Protein AF-A0A1F7BKD3-F1 (afdb_monomer_lite)

pLDDT: mean 74.99, std 22.17, range [28.12, 97.94]

Secondary structure (DSSP, 8-state):
-------SSSHHHHHHHHHHHHHHHHHHHHHHHHHTS-S-------------SS-------------------------------------PPP-------------------S--SSTTHHHHHHHHHHHHHHHHHHHHHHHHHHHHHHHHHHHHHHHHHHHHHHHHHHHHHHHHHHHHHHHHHHTSPPS--------EEBTTS-EE--TTTBPP--S---------HHHHHHHHHHHHHHHHHHHHHHS--HHHHHHHHHHHHHHHHHHHHHHHHHHTT----HHHHHHHHHHHHHHHHHHHHTTS---HHHHHHHHHHHHHHHHHHHHHHHHHHHHT-------HHHHHHHHHHHHTTHHHHHHHHHHTT----HHHHHHHHHHHHHHHHHHHHHHH-GGGGGGHHHHHHHHHHHHHHHHHHHHHHT-HHHHHHHHHHHHHHH-

Radius of gyration: 39.15 Å; chains: 1; bounding box: 87×63×140 Å

Structure (mmCIF, N/CA/C/O backbone):
data_AF-A0A1F7BKD3-F1
#
_entry.id   AF-A0A1F7BKD3-F1
#
loop_
_atom_site.group_PDB
_atom_site.id
_atom_site.type_symbol
_atom_site.label_atom_id
_atom_site.label_alt_id
_atom_site.label_comp_id
_atom_site.label_asym_id
_atom_site.label_entity_id
_atom_site.label_seq_id
_atom_site.pdbx_PDB_ins_code
_atom_site.Cartn_x
_atom_site.Cartn_y
_atom_site.Cartn_z
_atom_site.occupancy
_atom_site.B_iso_or_equiv
_atom_site.auth_seq_id
_atom_site.auth_comp_id
_atom_site.auth_asym_id
_atom_site.auth_atom_id
_atom_site.pdbx_PDB_model_num
ATOM 1 N N . MET A 1 1 ? -25.608 -14.746 25.306 1.00 37.12 1 MET A N 1
ATOM 2 C CA . MET A 1 1 ? -25.493 -14.508 23.848 1.00 37.12 1 MET A CA 1
ATOM 3 C C . MET A 1 1 ? -24.335 -13.549 23.602 1.00 37.12 1 MET A C 1
ATOM 5 O O . MET A 1 1 ? -24.501 -12.350 23.768 1.00 37.12 1 MET A O 1
ATOM 9 N N . ALA A 1 2 ? -23.147 -14.071 23.295 1.00 34.66 2 ALA A N 1
ATOM 10 C CA . ALA A 1 2 ? -21.938 -13.269 23.103 1.00 34.66 2 ALA A CA 1
ATOM 11 C C . ALA A 1 2 ? -21.695 -13.036 21.603 1.00 34.66 2 ALA A C 1
ATOM 13 O O . ALA A 1 2 ? -21.374 -13.971 20.869 1.00 34.66 2 ALA A O 1
ATOM 14 N N . ARG A 1 3 ? -21.854 -11.790 21.141 1.00 42.81 3 ARG A N 1
ATOM 15 C CA . ARG A 1 3 ? -21.409 -11.359 19.809 1.00 42.81 3 ARG A CA 1
ATOM 16 C C . ARG A 1 3 ? -19.891 -11.162 19.861 1.00 42.81 3 ARG A C 1
ATOM 18 O O . ARG A 1 3 ? -19.422 -10.103 20.259 1.00 42.81 3 ARG A O 1
ATOM 25 N N . ARG A 1 4 ? -19.121 -12.194 19.500 1.00 37.44 4 ARG A N 1
ATOM 26 C CA . ARG A 1 4 ? -17.674 -12.062 19.260 1.00 37.44 4 ARG A CA 1
ATOM 27 C C . ARG A 1 4 ? -17.450 -11.313 17.945 1.00 37.44 4 ARG A C 1
ATOM 29 O O . ARG A 1 4 ? -17.910 -11.748 16.889 1.00 37.44 4 ARG A O 1
ATOM 36 N N . THR A 1 5 ? -16.765 -10.183 18.040 1.00 38.97 5 THR A N 1
ATOM 37 C CA . THR A 1 5 ? -16.352 -9.294 16.952 1.00 38.97 5 THR A CA 1
ATOM 38 C C . THR A 1 5 ? -15.349 -9.997 16.026 1.00 38.97 5 THR A C 1
ATOM 40 O O . THR A 1 5 ? -14.324 -10.511 16.465 1.00 38.97 5 THR A O 1
ATOM 43 N N . ARG A 1 6 ? -15.665 -10.060 14.724 1.00 46.22 6 ARG A N 1
ATOM 44 C CA . ARG A 1 6 ? -14.899 -10.762 13.671 1.00 46.22 6 ARG A CA 1
ATOM 45 C C . ARG A 1 6 ? -14.010 -9.811 12.846 1.00 46.22 6 ARG A C 1
ATOM 47 O O . ARG A 1 6 ? -13.997 -9.910 11.627 1.00 46.22 6 ARG A O 1
ATOM 54 N N . TYR A 1 7 ? -13.276 -8.895 13.475 1.00 46.06 7 TYR A N 1
ATOM 55 C CA . TYR A 1 7 ? -12.464 -7.907 12.734 1.00 46.06 7 TYR A CA 1
ATOM 56 C C . TYR A 1 7 ? -10.984 -8.294 12.534 1.00 46.06 7 TYR A C 1
ATOM 58 O O . TYR A 1 7 ? -10.284 -7.643 11.774 1.00 46.06 7 TYR A O 1
ATOM 66 N N . GLY A 1 8 ? -10.498 -9.391 13.126 1.00 43.41 8 GLY A N 1
ATOM 67 C CA . GLY A 1 8 ? -9.067 -9.744 13.087 1.00 43.41 8 GLY A CA 1
ATOM 68 C C . GLY A 1 8 ? -8.563 -10.541 11.871 1.00 43.41 8 GLY A C 1
ATOM 69 O O . GLY A 1 8 ? -7.391 -10.894 11.843 1.00 43.41 8 GLY A O 1
ATOM 70 N N . ARG A 1 9 ? -9.406 -10.898 10.888 1.00 50.03 9 ARG A N 1
ATOM 71 C CA . ARG A 1 9 ? -9.035 -11.889 9.845 1.00 50.03 9 ARG A CA 1
ATOM 72 C C . ARG A 1 9 ? -8.695 -11.321 8.462 1.00 50.03 9 ARG A C 1
ATOM 74 O O . ARG A 1 9 ? -8.118 -12.046 7.664 1.00 50.03 9 ARG A O 1
ATOM 81 N N . SER A 1 10 ? -8.952 -10.036 8.210 1.00 48.62 10 SER A N 1
ATOM 82 C CA . SER A 1 10 ? -8.697 -9.406 6.901 1.00 48.62 10 SER A CA 1
ATOM 83 C C . SER A 1 10 ? -7.217 -9.065 6.634 1.00 48.62 10 SER A C 1
ATOM 85 O O . SER A 1 10 ? -6.852 -8.810 5.492 1.00 48.62 10 SER A O 1
ATOM 87 N N . LEU A 1 11 ? -6.351 -9.045 7.655 1.00 48.00 11 LEU A N 1
ATOM 88 C CA . LEU A 1 11 ? -4.990 -8.483 7.554 1.00 48.00 11 LEU A CA 1
ATOM 89 C C . LEU A 1 11 ? -3.940 -9.441 6.964 1.00 48.00 11 LEU A C 1
ATOM 91 O O . LEU A 1 11 ? -2.998 -9.001 6.309 1.00 48.00 11 LEU A O 1
ATOM 95 N N . LEU A 1 12 ? -4.124 -10.755 7.115 1.00 44.16 12 LEU A N 1
ATOM 96 C CA . LEU A 1 12 ? -3.212 -11.772 6.561 1.00 44.16 12 LEU A CA 1
ATOM 97 C C . LEU A 1 12 ? -3.243 -11.851 5.026 1.00 44.16 12 LEU A C 1
ATOM 99 O O . LEU A 1 12 ? -2.444 -12.555 4.415 1.00 44.16 12 LEU A O 1
ATOM 103 N N . VAL A 1 13 ? -4.202 -11.182 4.395 1.00 41.97 13 VAL A N 1
ATOM 104 C CA . VAL A 1 13 ? -4.460 -11.256 2.951 1.00 41.97 13 VAL A CA 1
ATOM 105 C C . VAL A 1 13 ? -3.805 -10.077 2.261 1.00 41.97 13 VAL A C 1
ATOM 107 O O . VAL A 1 13 ? -3.114 -10.254 1.262 1.00 41.97 13 VAL A O 1
ATOM 110 N N . THR A 1 14 ? -3.878 -8.904 2.891 1.00 47.97 14 THR A N 1
ATOM 111 C CA . THR A 1 14 ? -3.096 -7.725 2.523 1.00 47.97 14 THR A CA 1
ATOM 112 C C . THR A 1 14 ? -1.593 -8.016 2.532 1.00 47.97 14 THR A C 1
ATOM 114 O O . THR A 1 14 ? -0.891 -7.547 1.645 1.00 47.97 14 THR A O 1
ATOM 117 N N . ALA A 1 15 ? -1.100 -8.838 3.469 1.00 43.50 15 ALA A N 1
ATOM 118 C CA . ALA A 1 15 ? 0.320 -9.198 3.557 1.00 43.50 15 ALA A CA 1
ATOM 119 C C . ALA A 1 15 ? 0.801 -10.098 2.398 1.00 43.50 15 ALA A C 1
ATOM 121 O O . ALA A 1 15 ? 1.827 -9.818 1.790 1.00 43.50 15 ALA A O 1
ATOM 122 N N . LEU A 1 16 ? 0.050 -11.142 2.030 1.00 42.31 16 LEU A N 1
ATOM 123 C CA . LEU A 1 16 ? 0.457 -12.081 0.970 1.00 42.31 16 LEU A CA 1
ATOM 124 C C . LEU A 1 16 ? 0.279 -11.508 -0.438 1.00 42.31 16 LEU A C 1
ATOM 126 O O . LEU A 1 16 ? 1.139 -11.704 -1.297 1.00 42.31 16 LEU A O 1
ATOM 130 N N . ILE A 1 17 ? -0.793 -10.750 -0.679 1.00 45.47 17 ILE A N 1
ATOM 131 C CA . ILE A 1 17 ? -0.910 -10.039 -1.953 1.00 45.47 17 ILE A CA 1
ATOM 132 C C . ILE A 1 17 ? 0.063 -8.845 -1.984 1.00 45.47 17 ILE A C 1
ATOM 134 O O . ILE A 1 17 ? 0.627 -8.525 -3.028 1.00 45.47 17 ILE A O 1
ATOM 138 N N . GLY A 1 18 ? 0.373 -8.275 -0.817 1.00 44.09 18 GLY A N 1
ATOM 139 C CA . GLY A 1 18 ? 1.500 -7.372 -0.601 1.00 44.09 18 GLY A CA 1
ATOM 140 C C . GLY A 1 18 ? 2.863 -7.983 -0.940 1.00 44.09 18 GLY A C 1
ATOM 141 O O . GLY A 1 18 ? 3.694 -7.255 -1.455 1.00 44.09 18 GLY A O 1
ATOM 142 N N . ALA A 1 19 ? 3.090 -9.291 -0.778 1.00 41.88 19 ALA A N 1
ATOM 143 C CA . ALA A 1 19 ? 4.332 -9.962 -1.196 1.00 41.88 19 ALA A CA 1
ATOM 144 C C . ALA A 1 19 ? 4.406 -10.168 -2.728 1.00 41.88 19 ALA A C 1
ATOM 146 O O . ALA A 1 19 ? 5.452 -9.978 -3.367 1.00 41.88 19 ALA A O 1
ATOM 147 N N . VAL A 1 20 ? 3.265 -10.472 -3.359 1.00 43.12 20 VAL A N 1
ATOM 148 C CA . VAL A 1 20 ? 3.141 -10.553 -4.826 1.00 43.12 20 VAL A CA 1
ATOM 149 C C . VAL A 1 20 ? 3.327 -9.170 -5.470 1.00 43.12 20 VAL A C 1
ATOM 151 O O . VAL A 1 20 ? 4.057 -9.047 -6.453 1.00 43.12 20 VAL A O 1
ATOM 154 N N . ILE A 1 21 ? 2.770 -8.107 -4.877 1.00 45.69 21 ILE A N 1
ATOM 155 C CA . ILE A 1 21 ? 2.976 -6.713 -5.310 1.00 45.69 21 ILE A CA 1
ATOM 156 C C . ILE A 1 21 ? 4.322 -6.153 -4.853 1.00 45.69 21 ILE A C 1
ATOM 158 O O . ILE A 1 21 ? 4.910 -5.348 -5.557 1.00 45.69 21 ILE A O 1
ATOM 162 N N . GLY A 1 22 ? 4.860 -6.563 -3.713 1.00 39.56 22 GLY A N 1
ATOM 163 C CA . GLY A 1 22 ? 6.187 -6.166 -3.244 1.00 39.56 22 GLY A CA 1
ATOM 164 C C . GLY A 1 22 ? 7.253 -6.605 -4.241 1.00 39.56 22 GLY A C 1
ATOM 165 O O . GLY A 1 22 ? 8.298 -5.969 -4.377 1.00 39.56 22 GLY A O 1
ATOM 166 N N . SER A 1 23 ? 6.967 -7.653 -5.016 1.00 40.50 23 SER A N 1
ATOM 167 C CA . SER A 1 23 ? 7.726 -7.990 -6.216 1.00 40.50 23 SER A CA 1
ATOM 168 C C . SER A 1 23 ? 7.555 -6.929 -7.318 1.00 40.50 23 SER A C 1
ATOM 170 O O . SER A 1 23 ? 8.555 -6.482 -7.856 1.00 40.50 23 SER A O 1
ATOM 172 N N . ALA A 1 24 ? 6.335 -6.462 -7.610 1.00 35.78 24 ALA A N 1
ATOM 173 C CA . ALA A 1 24 ? 6.022 -5.414 -8.598 1.00 35.78 24 ALA A CA 1
ATOM 174 C C . ALA A 1 24 ? 6.501 -3.986 -8.231 1.00 35.78 24 ALA A C 1
ATOM 176 O O . ALA A 1 2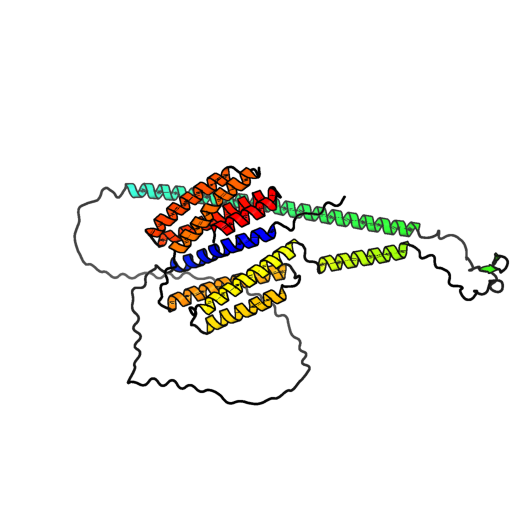4 ? 6.988 -3.262 -9.092 1.00 35.78 24 ALA A O 1
ATOM 177 N N . VAL A 1 25 ? 6.450 -3.571 -6.962 1.00 41.06 25 VAL A N 1
ATOM 178 C CA . VAL A 1 25 ? 6.999 -2.282 -6.488 1.00 41.06 25 VAL A CA 1
ATOM 179 C C . VAL A 1 25 ? 8.528 -2.289 -6.566 1.00 41.06 25 VAL A C 1
ATOM 181 O O . VAL A 1 25 ? 9.136 -1.289 -6.936 1.00 41.06 25 VAL A O 1
ATOM 184 N N . SER A 1 26 ? 9.155 -3.450 -6.347 1.00 38.56 26 SER A N 1
ATOM 185 C CA . SER A 1 26 ? 10.580 -3.651 -6.636 1.00 38.56 26 SER A CA 1
ATOM 186 C C . SER A 1 26 ? 10.929 -3.463 -8.117 1.00 38.56 26 SER A C 1
ATOM 188 O O . SER A 1 26 ? 12.077 -3.158 -8.429 1.00 38.56 26 SER A O 1
ATOM 190 N N . LEU A 1 27 ? 9.961 -3.656 -9.022 1.00 42.16 27 LEU A N 1
ATOM 191 C CA . LEU A 1 27 ? 10.137 -3.544 -10.473 1.00 42.16 27 LEU A CA 1
ATOM 192 C C . LEU A 1 27 ? 9.990 -2.091 -10.951 1.00 42.16 27 LEU A C 1
ATOM 194 O O . LEU A 1 27 ? 10.799 -1.643 -11.768 1.00 42.16 27 LEU A O 1
ATOM 198 N N . ARG A 1 28 ? 9.072 -1.325 -10.345 1.00 45.56 28 ARG A N 1
ATOM 199 C CA . ARG A 1 28 ? 8.958 0.142 -10.494 1.00 45.56 28 ARG A CA 1
ATOM 200 C C . ARG A 1 28 ? 10.277 0.858 -10.189 1.00 45.56 28 ARG A C 1
ATOM 202 O O . ARG A 1 28 ? 10.752 1.707 -10.940 1.00 45.56 28 ARG A O 1
ATOM 209 N N . SER A 1 29 ? 10.946 0.403 -9.135 1.00 39.34 29 SER A N 1
ATOM 210 C CA . SER A 1 29 ? 12.279 0.854 -8.740 1.00 39.34 29 SER A CA 1
ATOM 211 C C . SER A 1 29 ? 13.384 0.547 -9.765 1.00 39.34 29 SER A C 1
ATOM 213 O O . SER A 1 29 ? 14.267 1.373 -9.999 1.00 39.34 29 SER A O 1
ATOM 215 N N . THR A 1 30 ? 13.344 -0.612 -10.431 1.00 45.09 30 THR A N 1
ATOM 216 C CA . THR A 1 30 ? 14.346 -0.952 -11.459 1.00 45.09 30 THR A CA 1
ATOM 217 C C . THR A 1 30 ? 14.178 -0.183 -12.772 1.00 45.09 30 THR A C 1
ATOM 219 O O . THR A 1 30 ? 15.173 0.015 -13.467 1.00 45.09 30 THR A O 1
ATOM 222 N N . MET A 1 31 ? 12.966 0.274 -13.107 1.00 42.81 31 MET A N 1
ATOM 223 C CA . MET A 1 31 ? 12.695 0.978 -14.369 1.00 42.81 31 MET A CA 1
ATOM 224 C C . MET A 1 31 ? 13.055 2.473 -14.310 1.00 42.81 31 MET A C 1
ATOM 226 O O . MET A 1 31 ? 13.668 2.986 -15.248 1.00 42.81 31 MET A O 1
ATOM 230 N N . HIS A 1 32 ? 12.799 3.159 -13.188 1.00 42.22 32 HIS A N 1
ATOM 231 C CA . HIS A 1 32 ? 13.161 4.579 -13.027 1.00 42.22 32 HIS A CA 1
ATOM 232 C C . HIS A 1 32 ? 14.675 4.856 -13.088 1.00 42.22 32 HIS A C 1
ATOM 234 O O . HIS A 1 32 ? 15.091 5.931 -13.523 1.00 42.22 32 HIS A O 1
ATOM 240 N N . ALA A 1 33 ? 15.511 3.884 -12.714 1.00 43.31 33 ALA A N 1
ATOM 241 C CA . ALA A 1 33 ? 16.967 4.006 -12.774 1.00 43.31 33 ALA A CA 1
ATOM 242 C C . ALA A 1 33 ? 17.540 4.016 -14.209 1.00 43.31 33 ALA A C 1
ATOM 244 O O . ALA A 1 33 ? 18.707 4.365 -14.392 1.00 43.31 33 ALA A O 1
ATOM 245 N N . GLN A 1 34 ? 16.749 3.630 -15.219 1.00 39.66 34 GLN A N 1
ATOM 246 C CA . GLN A 1 34 ? 17.194 3.542 -16.616 1.00 39.66 34 GLN A CA 1
ATOM 247 C C . GLN A 1 34 ? 16.740 4.726 -17.472 1.00 39.66 34 GLN A C 1
ATOM 249 O O . GLN A 1 34 ? 17.479 5.155 -18.356 1.00 39.66 34 GLN A O 1
ATOM 254 N N . THR A 1 35 ? 15.581 5.322 -17.181 1.00 41.44 35 THR A N 1
ATOM 255 C CA . THR A 1 35 ? 15.066 6.469 -17.948 1.00 41.44 35 THR A CA 1
ATOM 256 C C . THR A 1 35 ? 15.855 7.763 -17.725 1.00 41.44 35 THR A C 1
ATOM 258 O O . THR A 1 35 ? 15.797 8.656 -18.562 1.00 41.44 35 THR A O 1
ATOM 261 N N . THR A 1 36 ? 16.633 7.874 -16.643 1.00 39.31 36 THR A N 1
ATOM 262 C CA . THR A 1 36 ? 17.464 9.058 -16.348 1.00 39.31 36 THR A CA 1
ATOM 263 C C . THR A 1 36 ? 18.885 8.998 -16.927 1.00 39.31 36 THR A C 1
ATOM 265 O O . THR A 1 36 ? 19.626 9.965 -16.788 1.00 39.31 36 THR A O 1
ATOM 268 N N . VAL A 1 37 ? 19.282 7.906 -17.603 1.00 38.66 37 VAL A N 1
ATOM 269 C CA . VAL A 1 37 ? 20.663 7.714 -18.115 1.00 38.66 37 VAL A CA 1
ATOM 270 C C . VAL A 1 37 ? 20.764 7.798 -19.650 1.00 38.66 37 VAL A C 1
ATOM 272 O O . VAL A 1 37 ? 21.859 7.756 -20.205 1.00 38.66 37 VAL A O 1
ATOM 275 N N . SER A 1 38 ? 19.664 8.028 -20.370 1.00 32.72 38 SER A N 1
ATOM 276 C CA . SER A 1 38 ? 19.704 8.349 -21.808 1.00 32.72 38 SER A CA 1
ATOM 277 C C . SER A 1 38 ? 19.704 9.861 -22.039 1.00 32.72 38 SER A C 1
ATOM 279 O O . SER A 1 38 ? 18.769 10.429 -22.593 1.00 32.72 38 SER A O 1
ATOM 281 N N . GLY A 1 39 ? 20.777 10.513 -21.592 1.00 30.95 39 GLY A N 1
ATOM 282 C CA . GLY A 1 39 ? 21.045 11.929 -21.821 1.00 30.95 39 GLY A CA 1
ATOM 283 C C . GLY A 1 39 ? 22.544 12.178 -21.941 1.00 30.95 39 GLY A C 1
ATOM 284 O O . GLY A 1 39 ? 23.195 12.485 -20.954 1.00 30.95 39 GLY A O 1
ATOM 285 N N . SER A 1 40 ? 23.061 12.023 -23.162 1.00 39.22 40 SER A N 1
ATOM 286 C CA . SER A 1 40 ? 24.266 12.677 -23.700 1.00 39.22 40 SER A CA 1
ATOM 287 C C . SER A 1 40 ? 25.567 12.590 -22.883 1.00 39.22 40 SER A C 1
ATOM 289 O O . SER A 1 40 ? 25.839 13.435 -22.036 1.00 39.22 40 SER A O 1
ATOM 291 N N . SER A 1 41 ? 26.462 11.664 -23.247 1.00 31.58 41 SER A N 1
ATOM 292 C CA . SER A 1 41 ? 27.891 11.806 -22.930 1.00 31.58 41 SER A CA 1
ATOM 293 C C . SER A 1 41 ? 28.769 11.273 -24.064 1.00 31.58 41 SER A C 1
ATOM 295 O O . SER A 1 41 ? 29.268 10.152 -24.036 1.00 31.58 41 SER A O 1
ATOM 297 N N . GLU A 1 42 ? 28.951 12.108 -25.086 1.00 40.19 42 GLU A N 1
ATOM 298 C CA . GLU A 1 42 ? 30.162 12.105 -25.904 1.00 40.19 42 GLU A CA 1
ATOM 299 C C . GLU A 1 42 ? 31.065 13.232 -25.389 1.00 40.19 42 GLU A C 1
ATOM 301 O O . GLU A 1 42 ? 30.834 14.400 -25.697 1.00 40.19 42 GLU A O 1
ATOM 306 N N . ARG A 1 43 ? 32.085 12.899 -24.589 1.00 36.75 43 ARG A N 1
ATOM 307 C CA . ARG A 1 43 ? 33.404 13.563 -24.591 1.00 36.75 43 ARG A CA 1
ATOM 308 C C . ARG A 1 43 ? 34.358 12.855 -23.635 1.00 36.75 43 ARG A C 1
ATOM 310 O O . ARG A 1 43 ? 34.061 12.646 -22.466 1.00 36.75 43 ARG A O 1
ATOM 317 N N . GLY A 1 44 ? 35.504 12.471 -24.191 1.00 38.09 44 GLY A N 1
ATOM 318 C CA . GLY A 1 44 ? 36.531 11.674 -23.540 1.00 38.09 44 GLY A CA 1
ATOM 319 C C . GLY A 1 44 ? 37.229 12.360 -22.368 1.00 38.09 44 GLY A C 1
ATOM 320 O O . GLY A 1 44 ? 37.430 13.573 -22.348 1.00 38.09 44 GLY A O 1
ATOM 321 N N . GLY A 1 45 ? 37.666 11.524 -21.431 1.00 29.80 45 GLY A N 1
ATOM 322 C CA . GLY A 1 45 ? 38.651 11.848 -20.412 1.00 29.80 45 GLY A CA 1
ATOM 323 C C . GLY A 1 45 ? 39.814 10.868 -20.515 1.00 29.80 45 GLY A C 1
ATOM 324 O O . GLY A 1 45 ? 39.674 9.696 -20.178 1.00 29.80 45 GLY A O 1
ATOM 325 N N . ASN A 1 46 ? 40.958 11.357 -20.995 1.00 35.50 46 ASN A N 1
ATOM 326 C CA . ASN A 1 46 ? 42.249 10.691 -20.858 1.00 35.50 46 ASN A CA 1
ATOM 327 C C . ASN A 1 46 ? 42.598 10.582 -19.368 1.00 35.50 46 ASN A C 1
ATOM 329 O O . ASN A 1 46 ? 42.636 11.592 -18.668 1.00 35.50 46 ASN A O 1
ATOM 333 N N . SER A 1 47 ? 42.923 9.384 -18.895 1.00 29.11 47 SER A N 1
ATOM 334 C CA . SER A 1 47 ? 43.666 9.196 -17.647 1.00 29.11 47 SER A CA 1
ATOM 335 C C . SER A 1 47 ? 44.826 8.252 -17.915 1.00 29.11 47 SER A C 1
ATOM 337 O O . SER A 1 47 ? 44.673 7.042 -18.065 1.00 29.11 47 SER A O 1
ATOM 339 N N . SER A 1 48 ? 45.994 8.867 -18.059 1.00 30.08 48 SER A N 1
ATOM 340 C CA . SER A 1 48 ? 47.279 8.228 -18.282 1.00 30.08 48 SER A CA 1
ATOM 341 C C . SER A 1 48 ? 47.764 7.606 -16.973 1.00 30.08 48 SER A C 1
ATOM 343 O O . SER A 1 48 ? 48.206 8.326 -16.082 1.00 30.08 48 SER A O 1
ATOM 345 N N . ASN A 1 49 ? 47.735 6.279 -16.864 1.00 31.64 49 ASN A N 1
ATOM 346 C CA . ASN A 1 49 ? 48.527 5.573 -15.859 1.00 31.64 49 ASN A CA 1
ATOM 347 C C . ASN A 1 49 ? 49.905 5.274 -16.456 1.00 31.64 49 ASN A C 1
ATOM 349 O O . ASN A 1 49 ? 50.039 4.507 -17.408 1.00 31.64 49 ASN A O 1
ATOM 353 N N . LEU A 1 50 ? 50.928 5.931 -15.910 1.00 31.20 50 LEU A N 1
ATOM 354 C CA . LEU A 1 50 ? 52.326 5.725 -16.266 1.00 31.20 50 LEU A CA 1
ATOM 355 C C . LEU A 1 50 ? 52.853 4.501 -15.498 1.00 31.20 50 LEU A C 1
ATOM 357 O O . LEU A 1 50 ? 53.250 4.607 -14.341 1.00 31.20 50 LEU A O 1
ATOM 361 N N . CYS A 1 51 ? 52.849 3.332 -16.137 1.00 35.66 51 CYS A N 1
ATOM 362 C CA . CYS A 1 51 ? 53.599 2.163 -15.679 1.00 35.66 51 CYS A CA 1
ATOM 363 C C . CYS A 1 51 ? 54.992 2.195 -16.316 1.00 35.66 51 CYS A C 1
ATOM 365 O O . CYS A 1 51 ? 55.113 2.207 -17.541 1.00 35.66 51 CYS A O 1
ATOM 367 N N . ILE A 1 52 ? 56.047 2.185 -15.500 1.00 33.53 52 ILE A N 1
ATOM 368 C CA . ILE A 1 52 ? 57.419 1.955 -15.965 1.00 33.53 52 ILE A CA 1
ATOM 369 C C . ILE A 1 52 ? 57.842 0.568 -15.463 1.00 33.53 52 ILE A C 1
ATOM 371 O O . ILE A 1 52 ? 58.274 0.421 -14.323 1.00 33.53 52 ILE A O 1
ATOM 375 N N . GLY A 1 53 ? 57.708 -0.445 -16.325 1.00 55.00 53 GLY A N 1
ATOM 376 C CA . GLY A 1 53 ? 58.212 -1.810 -16.106 1.00 55.00 53 GLY A CA 1
ATOM 377 C C . GLY A 1 53 ? 57.331 -2.758 -15.270 1.00 55.00 53 GLY A C 1
ATOM 378 O O . GLY A 1 53 ? 56.404 -2.346 -14.578 1.00 55.00 53 GLY A O 1
ATOM 379 N N . ASP A 1 54 ? 57.659 -4.056 -15.345 1.00 35.34 54 ASP A N 1
ATOM 380 C CA . ASP A 1 54 ? 56.863 -5.222 -14.899 1.00 35.34 54 ASP A CA 1
ATOM 381 C C . ASP A 1 54 ? 56.747 -5.442 -13.371 1.00 35.34 54 ASP A C 1
ATOM 383 O O . ASP A 1 54 ? 56.683 -6.582 -12.903 1.00 35.34 54 ASP A O 1
ATOM 387 N N . ARG A 1 55 ? 56.710 -4.397 -12.535 1.00 32.62 55 ARG A N 1
ATOM 388 C CA . ARG A 1 55 ? 56.498 -4.582 -11.084 1.00 32.62 55 ARG A CA 1
ATOM 389 C C . ARG A 1 55 ? 55.635 -3.495 -10.447 1.00 32.62 55 ARG A C 1
ATOM 391 O O . ARG A 1 55 ? 56.132 -2.440 -10.072 1.00 32.62 55 ARG A O 1
ATOM 398 N N . CYS A 1 56 ? 54.371 -3.828 -10.190 1.00 38.78 56 CYS A N 1
ATOM 399 C CA . CYS A 1 56 ? 53.578 -3.212 -9.126 1.00 38.78 56 CYS A CA 1
ATOM 400 C C . CYS A 1 56 ? 53.722 -4.072 -7.861 1.00 38.78 56 CYS A C 1
ATOM 402 O O . CYS A 1 56 ? 53.255 -5.210 -7.823 1.00 38.78 56 CYS A O 1
ATOM 404 N N . VAL A 1 57 ? 54.406 -3.554 -6.839 1.00 33.53 57 VAL A N 1
ATOM 405 C CA . VAL A 1 57 ? 54.547 -4.229 -5.540 1.00 33.53 57 VAL A CA 1
ATOM 406 C C . VAL A 1 57 ? 53.372 -3.823 -4.653 1.00 33.53 57 VAL A C 1
ATOM 408 O O . VAL A 1 57 ? 53.222 -2.654 -4.314 1.00 33.53 57 VAL A O 1
ATOM 411 N N . ILE A 1 58 ? 52.542 -4.802 -4.291 1.00 34.44 58 ILE A N 1
ATOM 412 C CA . ILE A 1 58 ? 51.548 -4.708 -3.219 1.00 34.44 58 ILE A CA 1
ATOM 413 C C . ILE A 1 58 ? 52.204 -5.299 -1.972 1.00 34.44 58 ILE A C 1
ATOM 415 O O . ILE A 1 58 ? 52.472 -6.501 -1.936 1.00 34.44 58 ILE A O 1
ATOM 419 N N . GLU A 1 59 ? 52.462 -4.481 -0.955 1.00 28.12 59 GLU A N 1
ATOM 420 C CA . GLU A 1 59 ? 52.953 -4.960 0.337 1.00 28.12 59 GLU A CA 1
ATOM 421 C C . GLU A 1 59 ? 51.761 -5.194 1.278 1.00 28.12 59 GLU A C 1
ATOM 423 O O . GLU A 1 59 ? 51.082 -4.267 1.717 1.00 28.12 59 GLU A O 1
ATOM 428 N N . ARG A 1 60 ? 51.462 -6.475 1.528 1.00 34.28 60 ARG A N 1
ATOM 429 C CA . ARG A 1 60 ? 50.545 -6.946 2.575 1.00 34.28 60 ARG A CA 1
ATOM 430 C C . ARG A 1 60 ? 51.339 -7.133 3.866 1.00 34.28 60 ARG A C 1
ATOM 432 O O . ARG A 1 60 ? 52.285 -7.914 3.871 1.00 34.28 60 ARG A O 1
ATOM 439 N N . ALA A 1 61 ? 50.880 -6.534 4.961 1.00 29.19 61 ALA A N 1
ATOM 440 C CA . ALA A 1 61 ? 51.286 -6.907 6.314 1.00 29.19 61 ALA A CA 1
ATOM 441 C C . ALA A 1 61 ? 50.083 -7.492 7.076 1.00 29.19 61 ALA A C 1
ATOM 443 O O . ALA A 1 61 ? 48.999 -6.914 7.099 1.00 29.19 61 ALA A O 1
ATOM 444 N N . LEU A 1 62 ? 50.293 -8.667 7.668 1.00 31.62 62 LEU A N 1
ATOM 445 C CA . LEU A 1 62 ? 49.410 -9.394 8.589 1.00 31.62 62 LEU A CA 1
ATOM 446 C C . LEU A 1 62 ? 50.182 -9.619 9.920 1.00 31.62 62 LEU A C 1
ATOM 448 O O . LEU A 1 62 ? 51.380 -9.338 9.958 1.00 31.62 62 LEU A O 1
ATOM 452 N N . PRO A 1 63 ? 49.531 -10.052 11.021 1.00 49.12 63 PRO A N 1
ATOM 453 C CA . PRO A 1 63 ? 49.580 -9.360 12.311 1.00 49.12 63 PRO A CA 1
ATOM 454 C C . PRO A 1 63 ? 50.335 -10.131 13.410 1.00 49.12 63 PRO A C 1
ATOM 456 O O . PRO A 1 63 ? 50.781 -11.257 13.201 1.00 49.12 63 PRO A O 1
ATOM 459 N N . SER A 1 64 ? 50.421 -9.545 14.613 1.00 29.59 64 SER A N 1
ATOM 460 C CA . SER A 1 64 ? 50.849 -10.241 15.839 1.00 29.59 64 SER A CA 1
ATOM 461 C C . SER A 1 64 ? 50.103 -9.715 17.091 1.00 29.59 64 SER A C 1
ATOM 463 O O . SER A 1 64 ? 49.641 -8.572 17.048 1.00 29.59 64 SER A O 1
ATOM 465 N N . PRO A 1 65 ? 49.929 -10.524 18.165 1.00 49.25 65 PRO A N 1
ATOM 466 C CA . PRO A 1 65 ? 48.848 -10.392 19.152 1.00 49.25 65 PRO A CA 1
ATOM 467 C C . PRO A 1 65 ? 49.290 -9.986 20.582 1.00 49.25 65 PRO A C 1
ATOM 469 O O . PRO A 1 65 ? 50.479 -9.896 20.870 1.00 49.25 65 PRO A O 1
ATOM 472 N N . ASN A 1 66 ? 48.275 -9.900 21.464 1.00 37.06 66 ASN A N 1
ATOM 473 C CA . ASN A 1 66 ? 48.244 -9.796 22.941 1.00 37.06 66 ASN A CA 1
ATOM 474 C C . ASN A 1 66 ? 48.339 -8.393 23.569 1.00 37.06 66 ASN A C 1
ATOM 476 O O . ASN A 1 66 ? 49.345 -7.716 23.431 1.00 37.06 66 ASN A O 1
ATOM 480 N N . GLU A 1 67 ? 47.330 -8.005 24.363 1.00 34.91 67 GLU A N 1
ATOM 481 C CA . GLU A 1 67 ? 47.341 -8.169 25.831 1.00 34.91 67 GLU A CA 1
ATOM 482 C C . GLU A 1 67 ? 45.996 -7.773 26.477 1.00 34.91 67 GLU A C 1
ATOM 484 O O . GLU A 1 67 ? 45.248 -6.935 25.979 1.00 34.91 67 GLU A O 1
ATOM 489 N N . GLN A 1 68 ? 45.686 -8.455 27.581 1.00 38.28 68 GLN A N 1
ATOM 490 C CA . GLN A 1 68 ? 44.534 -8.265 28.464 1.00 38.28 68 GLN A CA 1
ATOM 491 C C . GLN A 1 68 ? 44.742 -7.062 29.397 1.00 38.28 68 GLN A C 1
ATOM 493 O O . GLN A 1 68 ? 45.866 -6.795 29.811 1.00 38.28 68 GLN A O 1
ATOM 498 N N . GLY A 1 69 ? 43.656 -6.423 29.844 1.00 31.67 69 GLY A N 1
ATOM 499 C CA . GLY A 1 69 ? 43.713 -5.483 30.967 1.00 31.67 69 GLY A CA 1
ATOM 500 C C . GLY A 1 69 ? 42.370 -4.839 31.305 1.00 31.67 69 GLY A C 1
ATOM 501 O O . GLY A 1 69 ? 41.963 -3.876 30.666 1.00 31.67 69 GLY A O 1
ATOM 502 N N . ASN A 1 70 ? 41.700 -5.373 32.328 1.00 43.56 70 ASN A N 1
ATOM 503 C CA . ASN A 1 70 ? 40.558 -4.762 33.013 1.00 43.56 70 ASN A CA 1
ATOM 504 C C . ASN A 1 70 ? 40.981 -3.490 33.764 1.00 43.56 70 ASN A C 1
ATOM 506 O O . ASN A 1 70 ? 42.018 -3.533 34.415 1.00 43.56 70 ASN A O 1
ATOM 510 N N . THR A 1 71 ? 40.108 -2.479 33.837 1.00 37.62 71 THR A N 1
ATOM 511 C CA . THR A 1 71 ? 39.824 -1.734 35.084 1.00 37.62 71 THR A CA 1
ATOM 512 C C . THR A 1 71 ? 38.491 -0.992 34.986 1.00 37.62 71 THR A C 1
ATOM 514 O O . THR A 1 71 ? 38.281 -0.193 34.075 1.00 37.62 71 THR A O 1
ATOM 517 N N . GLU A 1 72 ? 37.627 -1.241 35.971 1.00 42.62 72 GLU A N 1
ATOM 518 C CA . GLU A 1 72 ? 36.553 -0.354 36.424 1.00 42.62 72 GLU A CA 1
ATOM 519 C C . GLU A 1 72 ? 37.079 1.054 36.731 1.00 42.62 72 GLU A C 1
ATOM 521 O O . GLU A 1 72 ? 38.160 1.206 37.302 1.00 42.62 72 GLU A O 1
ATOM 526 N N . THR A 1 73 ? 36.276 2.086 36.467 1.00 39.59 73 THR A N 1
ATOM 527 C CA . THR A 1 73 ? 36.120 3.197 37.418 1.00 39.59 73 THR A CA 1
ATOM 528 C C . THR A 1 73 ? 34.838 3.984 37.177 1.00 39.59 73 THR A C 1
ATOM 530 O O . THR A 1 73 ? 34.346 4.129 36.061 1.00 39.59 73 THR A O 1
ATOM 533 N N . ASP A 1 74 ? 34.318 4.435 38.306 1.00 35.03 74 ASP A N 1
ATOM 534 C CA . ASP A 1 74 ? 33.010 4.983 38.613 1.00 35.03 74 ASP A CA 1
ATOM 535 C C . ASP A 1 74 ? 33.018 6.534 38.611 1.00 35.03 74 ASP A C 1
ATOM 537 O O . ASP A 1 74 ? 34.074 7.162 38.670 1.00 35.03 74 ASP A O 1
ATOM 541 N N . VAL A 1 75 ? 31.812 7.115 38.630 1.00 41.38 75 VAL A N 1
ATOM 542 C CA . VAL A 1 75 ? 31.411 8.501 38.972 1.00 41.38 75 VAL A CA 1
ATOM 543 C C . VAL A 1 75 ? 31.905 9.672 38.100 1.00 41.38 75 VAL A C 1
ATOM 545 O O . VAL A 1 75 ? 33.073 10.045 38.098 1.00 41.38 75 VAL A O 1
ATOM 548 N N . GLY A 1 76 ? 30.956 10.411 37.498 1.00 33.72 76 GLY A N 1
ATOM 549 C CA . GLY A 1 76 ? 31.265 11.664 36.791 1.00 33.72 76 GLY A CA 1
ATOM 550 C C . GLY A 1 76 ? 30.081 12.552 36.393 1.00 33.72 76 GLY A C 1
ATOM 551 O O . GLY A 1 76 ? 29.871 12.831 35.224 1.00 33.72 76 GLY A O 1
ATOM 552 N N . ARG A 1 77 ? 29.318 13.005 37.386 1.00 41.78 77 ARG A N 1
ATOM 553 C CA . ARG A 1 77 ? 28.290 14.064 37.373 1.00 41.78 77 ARG A CA 1
ATOM 554 C C . ARG A 1 77 ? 28.708 15.371 36.659 1.00 41.78 77 ARG A C 1
ATOM 556 O O . ARG A 1 77 ? 29.559 16.068 37.191 1.00 41.78 77 ARG A O 1
ATOM 563 N N . THR A 1 78 ? 27.982 15.775 35.610 1.00 38.75 78 THR A N 1
ATOM 564 C CA . THR A 1 78 ? 27.734 17.165 35.126 1.00 38.75 78 THR A CA 1
ATOM 565 C C . THR A 1 78 ? 26.620 17.071 34.059 1.00 38.75 78 THR A C 1
ATOM 567 O O . THR A 1 78 ? 26.648 16.170 33.238 1.00 38.75 78 THR A O 1
ATOM 570 N N . GLY A 1 79 ? 25.522 17.830 34.014 1.00 35.59 79 GLY A N 1
ATOM 571 C CA . GLY A 1 79 ? 25.269 19.204 34.429 1.00 35.59 79 GLY A CA 1
ATOM 572 C C . GLY A 1 79 ? 25.515 20.144 33.245 1.00 35.59 79 GLY A C 1
ATOM 573 O O . GLY A 1 79 ? 26.662 20.520 33.044 1.00 35.59 79 GLY A O 1
ATOM 574 N N . GLY A 1 80 ? 24.480 20.542 32.488 1.00 35.25 80 GLY A N 1
ATOM 575 C CA . GLY A 1 80 ? 24.619 21.674 31.559 1.00 35.25 80 GLY A CA 1
ATOM 576 C C . GLY A 1 80 ? 23.667 21.745 30.361 1.00 35.25 80 GLY A C 1
ATOM 577 O O . GLY A 1 80 ? 23.917 21.130 29.338 1.00 35.25 80 GLY A O 1
ATOM 578 N N . SER A 1 81 ? 22.665 22.616 30.501 1.00 40.31 81 SER A N 1
ATOM 579 C CA . SER A 1 81 ? 22.180 23.580 29.498 1.00 40.31 81 SER A CA 1
ATOM 580 C C . SER A 1 81 ? 21.558 23.103 28.177 1.00 40.31 81 SER A C 1
ATOM 582 O O . SER A 1 81 ? 22.231 22.882 27.176 1.00 40.31 81 SER A O 1
ATOM 584 N N . ASN A 1 82 ? 20.223 23.179 28.156 1.00 43.28 82 ASN A N 1
ATOM 585 C CA . ASN A 1 82 ? 19.433 23.515 26.972 1.00 43.28 82 ASN A CA 1
ATOM 586 C C . ASN A 1 82 ? 19.905 24.857 26.390 1.00 43.28 82 ASN A C 1
ATOM 588 O O . ASN A 1 82 ? 19.782 25.891 27.048 1.00 43.28 82 ASN A O 1
ATOM 592 N N . VAL A 1 83 ? 20.382 24.839 25.148 1.00 41.16 83 VAL A N 1
ATOM 593 C CA . VAL A 1 83 ? 20.507 26.031 24.305 1.00 41.16 83 VAL A CA 1
ATOM 594 C C . VAL A 1 83 ? 19.545 25.854 23.140 1.00 41.16 83 VAL A C 1
ATOM 596 O O . VAL A 1 83 ? 19.756 25.026 22.258 1.00 41.16 83 VAL A O 1
ATOM 599 N N . VAL A 1 84 ? 18.468 26.631 23.189 1.00 44.69 84 VAL A N 1
ATOM 600 C CA . VAL A 1 84 ? 17.577 26.920 22.066 1.00 44.69 84 VAL A CA 1
ATOM 601 C C . VAL A 1 84 ? 18.404 27.690 21.031 1.00 44.69 84 VAL A C 1
ATOM 603 O O . VAL A 1 84 ? 19.010 28.705 21.371 1.00 44.69 84 VAL A O 1
ATOM 606 N N . ARG A 1 85 ? 18.486 27.190 19.794 1.00 39.12 85 ARG A N 1
ATOM 607 C CA . ARG A 1 85 ? 18.939 27.974 18.638 1.00 39.12 85 ARG A CA 1
ATOM 608 C C . ARG A 1 85 ? 17.767 28.116 17.687 1.00 39.12 85 ARG A C 1
ATOM 610 O O . ARG A 1 85 ? 17.460 27.190 16.942 1.00 39.12 85 ARG A O 1
ATOM 617 N N . ASP A 1 86 ? 17.155 29.286 17.759 1.00 40.97 86 ASP A N 1
ATOM 618 C CA . ASP A 1 86 ? 16.395 29.882 16.674 1.00 40.97 86 ASP A CA 1
ATOM 619 C C . ASP A 1 86 ? 17.351 30.067 15.482 1.00 40.97 86 ASP A C 1
ATOM 621 O O . ASP A 1 86 ? 18.449 30.617 15.627 1.00 40.97 86 ASP A O 1
ATOM 625 N N . ILE A 1 87 ? 16.980 29.519 14.327 1.00 50.19 87 ILE A N 1
ATOM 626 C CA . ILE A 1 87 ? 17.634 29.782 13.046 1.00 50.19 87 ILE A CA 1
ATOM 627 C C . ILE A 1 87 ? 16.570 30.462 12.194 1.00 50.19 87 ILE A C 1
ATOM 629 O O . ILE A 1 87 ? 15.682 29.800 11.664 1.00 50.19 87 ILE A O 1
ATOM 633 N N . ASP A 1 88 ? 16.653 31.788 12.144 1.00 48.22 88 ASP A N 1
ATOM 634 C CA . ASP A 1 88 ? 15.947 32.611 11.172 1.00 48.22 88 ASP A CA 1
ATOM 635 C C . ASP A 1 88 ? 16.582 32.379 9.792 1.00 48.22 88 ASP A C 1
ATOM 637 O O . ASP A 1 88 ? 17.785 32.579 9.597 1.00 48.22 88 ASP A O 1
ATOM 641 N N . GLU A 1 89 ? 15.763 31.910 8.854 1.00 52.31 89 GLU A N 1
ATOM 642 C CA . GLU A 1 89 ? 16.057 31.847 7.426 1.00 52.31 89 GLU A CA 1
ATOM 643 C C . GLU A 1 89 ? 15.618 33.169 6.786 1.00 52.31 89 GLU A C 1
ATOM 645 O O . GLU A 1 89 ? 14.426 33.440 6.717 1.00 52.31 89 GLU A O 1
ATOM 650 N N . ASP A 1 90 ? 16.570 33.972 6.314 1.00 52.94 90 ASP A N 1
ATOM 651 C CA . ASP A 1 90 ? 16.340 35.046 5.342 1.00 52.94 90 ASP A CA 1
ATOM 652 C C . ASP A 1 90 ? 17.673 35.338 4.632 1.00 52.94 90 ASP A C 1
ATOM 654 O O . ASP A 1 90 ? 18.468 36.163 5.081 1.00 52.94 90 ASP A O 1
ATOM 658 N N . GLU A 1 91 ? 17.947 34.653 3.517 1.00 53.12 91 GLU A N 1
ATOM 659 C CA . GLU A 1 91 ? 18.910 35.153 2.530 1.00 53.12 91 GLU A CA 1
ATOM 660 C C . GLU A 1 91 ? 18.263 35.254 1.147 1.00 53.12 91 GLU A C 1
ATOM 662 O O . GLU A 1 91 ? 17.923 34.275 0.483 1.00 53.12 91 GLU A O 1
ATOM 667 N N . GLU A 1 92 ? 18.096 36.516 0.758 1.00 57.19 92 GLU A N 1
ATOM 668 C CA . GLU A 1 92 ? 17.760 37.026 -0.560 1.00 57.19 92 GLU A CA 1
ATOM 669 C C . GLU A 1 92 ? 18.793 36.575 -1.599 1.00 57.19 92 GLU A C 1
ATOM 671 O O . GLU A 1 92 ? 19.948 37.013 -1.555 1.00 57.19 92 GLU A O 1
ATOM 676 N N . ASP A 1 93 ? 18.375 35.791 -2.596 1.00 57.41 93 ASP A N 1
ATOM 677 C CA . ASP A 1 93 ? 19.230 35.517 -3.748 1.00 57.41 93 ASP A CA 1
ATOM 678 C C . ASP A 1 93 ? 18.969 36.528 -4.870 1.00 57.41 93 ASP A C 1
ATOM 680 O O . ASP A 1 93 ? 17.865 36.670 -5.405 1.00 57.41 93 ASP A O 1
ATOM 684 N N . LYS A 1 94 ? 20.022 37.294 -5.157 1.00 57.03 94 LYS A N 1
ATOM 685 C CA . LYS A 1 94 ? 20.036 38.475 -6.017 1.00 57.03 94 LYS A CA 1
ATOM 686 C C . LYS A 1 94 ? 20.263 38.110 -7.477 1.00 57.03 94 LYS A C 1
ATOM 688 O O . LYS A 1 94 ? 21.206 37.396 -7.819 1.00 57.03 94 LYS A O 1
ATOM 693 N N . ASP A 1 95 ? 19.473 38.763 -8.322 1.00 60.28 95 ASP A N 1
ATOM 694 C CA . ASP A 1 95 ? 19.681 38.951 -9.754 1.00 60.28 95 ASP A CA 1
ATOM 695 C C . ASP A 1 95 ? 21.151 39.213 -10.121 1.00 60.28 95 ASP A C 1
ATOM 697 O O . ASP A 1 95 ? 21.790 40.155 -9.636 1.00 60.28 95 ASP A O 1
ATOM 701 N N . LYS A 1 96 ? 21.664 38.430 -11.074 1.00 58.66 96 LYS A N 1
ATOM 702 C CA . LYS A 1 96 ? 22.806 38.824 -11.902 1.00 58.66 96 LYS A CA 1
ATOM 703 C C . LYS A 1 96 ? 22.503 38.592 -13.373 1.00 58.66 96 LYS A C 1
ATOM 705 O O . LYS A 1 96 ? 22.767 37.528 -13.928 1.00 58.66 96 LYS A O 1
ATOM 710 N N . ASP A 1 97 ? 22.041 39.669 -13.994 1.00 62.91 97 ASP A N 1
ATOM 711 C CA . ASP A 1 97 ? 22.278 39.981 -15.397 1.00 62.91 97 ASP A CA 1
ATOM 712 C C . ASP A 1 97 ? 23.749 39.751 -15.769 1.00 62.91 97 ASP A C 1
ATOM 714 O O . ASP A 1 97 ? 24.658 40.300 -15.135 1.00 62.91 97 ASP A O 1
ATOM 718 N N . LYS A 1 98 ? 23.986 39.030 -16.868 1.00 57.97 98 LYS A N 1
ATOM 719 C CA . LYS A 1 98 ? 25.165 39.256 -17.708 1.00 57.97 98 LYS A CA 1
ATOM 720 C C . LYS A 1 98 ? 24.822 39.117 -19.185 1.00 57.97 98 LYS A C 1
ATOM 722 O O . LYS A 1 98 ? 24.614 38.034 -19.723 1.00 57.97 98 LYS A O 1
ATOM 727 N N . ASP A 1 99 ? 24.800 40.290 -19.795 1.00 56.75 99 ASP A N 1
ATOM 728 C CA . ASP A 1 99 ? 24.770 40.586 -21.215 1.00 56.75 99 ASP A CA 1
ATOM 729 C C . ASP A 1 99 ? 25.968 39.975 -21.982 1.00 56.75 99 ASP A C 1
ATOM 731 O O . ASP A 1 99 ? 27.092 39.962 -21.482 1.00 56.75 99 ASP A O 1
ATOM 735 N N . LYS A 1 100 ? 25.676 39.582 -23.231 1.00 54.00 100 LYS A N 1
ATOM 736 C CA . LYS A 1 100 ? 26.474 39.661 -24.478 1.00 54.00 100 LYS A CA 1
ATOM 737 C C . LYS A 1 100 ? 27.928 39.156 -24.489 1.00 54.00 100 LYS A C 1
ATOM 739 O O . LYS A 1 100 ? 28.814 39.790 -23.937 1.00 54.00 100 LYS A O 1
ATOM 744 N N . ASP A 1 101 ? 28.205 38.211 -25.394 1.00 56.66 101 ASP A N 1
ATOM 745 C CA . ASP A 1 101 ? 28.855 38.620 -26.645 1.00 56.66 101 ASP A CA 1
ATOM 746 C C . ASP A 1 101 ? 28.681 37.647 -27.817 1.00 56.66 101 ASP A C 1
ATOM 748 O O . ASP A 1 101 ? 28.439 36.451 -27.671 1.00 56.66 101 ASP A O 1
ATOM 752 N N . LYS A 1 102 ? 28.735 38.259 -29.000 1.00 54.44 102 LYS A N 1
ATOM 753 C CA . LYS A 1 102 ? 28.633 37.678 -30.336 1.00 54.44 102 LYS A CA 1
ATOM 754 C C . LYS A 1 102 ? 29.934 36.971 -30.695 1.00 54.44 102 LYS A C 1
ATOM 756 O O . LYS A 1 102 ? 30.973 37.608 -30.602 1.00 54.44 102 LYS A O 1
ATOM 761 N N . ASP A 1 103 ? 29.842 35.808 -31.334 1.00 56.78 103 ASP A N 1
ATOM 762 C CA . ASP A 1 103 ? 30.776 35.504 -32.413 1.00 56.78 103 ASP A CA 1
ATOM 763 C C . ASP A 1 103 ? 30.084 34.910 -33.634 1.00 56.78 103 ASP A C 1
ATOM 765 O O . ASP A 1 103 ? 29.132 34.133 -33.568 1.00 56.78 103 ASP A O 1
ATOM 769 N N . LYS A 1 104 ? 30.530 35.447 -34.766 1.00 54.59 104 LYS A N 1
ATOM 770 C CA . LYS A 1 104 ? 30.074 35.187 -36.121 1.00 54.59 104 LYS A CA 1
ATOM 771 C C . LYS A 1 104 ? 30.777 33.934 -36.616 1.00 54.59 104 LYS A C 1
ATOM 773 O O . LYS A 1 104 ? 31.990 33.986 -36.752 1.00 54.59 104 LYS A O 1
ATOM 778 N N . ASP A 1 105 ? 30.017 32.954 -37.084 1.00 60.12 105 ASP A N 1
ATOM 779 C CA . ASP A 1 105 ? 30.478 32.120 -38.189 1.00 60.12 105 ASP A CA 1
ATOM 780 C C . ASP A 1 105 ? 29.494 32.225 -39.349 1.00 60.12 105 ASP A C 1
ATOM 782 O O . ASP A 1 105 ? 28.346 31.781 -39.320 1.00 60.12 105 ASP A O 1
ATOM 786 N N . LYS A 1 106 ? 29.973 32.937 -40.369 1.00 55.75 106 LYS A N 1
ATOM 787 C CA . LYS A 1 106 ? 29.503 32.827 -41.737 1.00 55.75 106 LYS A CA 1
ATOM 788 C C . LYS A 1 106 ? 30.246 31.637 -42.324 1.00 55.75 106 LYS A C 1
ATOM 790 O O . LYS A 1 106 ? 31.431 31.782 -42.588 1.00 55.75 106 LYS A O 1
ATOM 795 N N . ASP A 1 107 ? 29.532 30.575 -42.664 1.00 60.09 107 ASP A N 1
ATOM 796 C CA . ASP A 1 107 ? 29.771 29.987 -43.972 1.00 60.09 107 ASP A CA 1
ATOM 797 C C . ASP A 1 107 ? 28.503 29.456 -44.628 1.00 60.09 107 ASP A C 1
ATOM 799 O O . ASP A 1 107 ? 27.555 28.989 -43.999 1.00 60.09 107 ASP A O 1
ATOM 803 N N . LYS A 1 108 ? 28.488 29.704 -45.933 1.00 55.97 108 LYS A N 1
ATOM 804 C CA . LYS A 1 108 ? 27.449 29.404 -46.906 1.00 55.97 108 LYS A CA 1
ATOM 805 C C . LYS A 1 108 ? 27.313 27.891 -47.063 1.00 55.97 108 LYS A C 1
ATOM 807 O O . LYS A 1 108 ? 28.319 27.225 -47.233 1.00 55.97 108 LYS A O 1
ATOM 812 N N . ASP A 1 109 ? 26.087 27.411 -47.238 1.00 58.69 109 ASP A N 1
ATOM 813 C CA . ASP A 1 109 ? 25.725 26.974 -48.582 1.00 58.69 109 ASP A CA 1
ATOM 814 C C . ASP A 1 109 ? 24.229 27.067 -48.858 1.00 58.69 109 ASP A C 1
ATOM 816 O O . ASP A 1 109 ? 23.373 27.056 -47.974 1.00 58.69 109 ASP A O 1
ATOM 820 N N . LYS A 1 110 ? 23.970 27.333 -50.133 1.00 56.62 110 LYS A N 1
ATOM 821 C CA . LYS A 1 110 ? 22.670 27.554 -50.739 1.00 56.62 110 LYS A CA 1
ATOM 822 C C . LYS A 1 110 ? 22.034 26.194 -50.984 1.00 56.62 110 LYS A C 1
ATOM 824 O O . LYS A 1 110 ? 22.611 25.420 -51.726 1.00 56.62 110 LYS A O 1
ATOM 829 N N . ASP A 1 111 ? 20.818 26.008 -50.495 1.00 59.72 111 ASP A N 1
ATOM 830 C CA . ASP A 1 111 ? 19.740 25.450 -51.304 1.00 59.72 111 ASP A CA 1
ATOM 831 C C . ASP A 1 111 ? 18.429 26.061 -50.818 1.00 59.72 111 ASP A C 1
ATOM 833 O O . ASP A 1 111 ? 17.985 25.904 -49.681 1.00 59.72 111 ASP A O 1
ATOM 837 N N . LYS A 1 112 ? 17.885 26.905 -51.687 1.00 57.38 112 LYS A N 1
ATOM 838 C CA . LYS A 1 112 ? 16.660 27.665 -51.514 1.00 57.38 112 LYS A CA 1
ATOM 839 C C . LYS A 1 112 ? 15.781 27.253 -52.684 1.00 57.38 112 LYS A C 1
ATOM 841 O O . LYS A 1 112 ? 16.271 27.277 -53.809 1.00 57.38 112 LYS A O 1
ATOM 846 N N . ASP A 1 113 ? 14.532 26.913 -52.378 1.00 54.34 113 ASP A N 1
ATOM 847 C CA . ASP A 1 113 ? 13.333 27.020 -53.233 1.00 54.34 113 ASP A CA 1
ATOM 848 C C . ASP A 1 113 ? 12.498 25.730 -53.295 1.00 54.34 113 ASP A C 1
ATOM 850 O O . ASP A 1 113 ? 12.465 25.031 -54.304 1.00 54.34 113 ASP A O 1
ATOM 854 N N . LYS A 1 114 ? 11.815 25.459 -52.173 1.00 55.38 114 LYS A N 1
ATOM 855 C CA . LYS A 1 114 ? 10.610 24.628 -51.934 1.00 55.38 114 LYS A CA 1
ATOM 856 C C . LYS A 1 114 ? 10.648 24.360 -50.425 1.00 55.38 114 LYS A C 1
ATOM 858 O O . LYS A 1 114 ? 11.619 23.797 -49.961 1.00 55.38 114 LYS A O 1
ATOM 863 N N . ASP A 1 115 ? 9.866 24.968 -49.541 1.00 56.72 115 ASP A N 1
ATOM 864 C CA . ASP A 1 115 ? 8.417 24.885 -49.416 1.00 56.72 115 ASP A CA 1
ATOM 865 C C . ASP A 1 115 ? 7.964 26.031 -48.499 1.00 56.72 115 ASP A C 1
ATOM 867 O O . ASP A 1 115 ? 8.347 26.104 -47.331 1.00 56.72 115 ASP A O 1
ATOM 871 N N . LYS A 1 116 ? 7.212 26.998 -49.031 1.00 56.75 116 LYS A N 1
ATOM 872 C CA . LYS A 1 116 ? 6.833 28.214 -48.286 1.00 56.75 116 LYS A CA 1
ATOM 873 C C . LYS A 1 116 ? 5.348 28.302 -47.930 1.00 56.75 116 LYS A C 1
ATOM 875 O O . LYS A 1 116 ? 4.932 29.351 -47.458 1.00 56.75 116 LYS A O 1
ATOM 880 N N . ASN A 1 117 ? 4.586 27.223 -48.126 1.00 53.94 117 ASN A N 1
ATOM 881 C CA . ASN A 1 117 ? 3.129 27.227 -47.955 1.00 53.94 117 ASN A CA 1
ATOM 882 C C . ASN A 1 117 ? 2.578 26.325 -46.838 1.00 53.94 117 ASN A C 1
ATOM 884 O O . ASN A 1 117 ? 1.389 26.410 -46.580 1.00 53.94 117 ASN A O 1
ATOM 888 N N . GLU A 1 118 ? 3.390 25.525 -46.139 1.00 57.03 118 GLU A N 1
ATOM 889 C CA . GLU A 1 118 ? 2.886 24.620 -45.078 1.00 57.03 118 GLU A CA 1
ATOM 890 C C . GLU A 1 118 ? 3.044 25.175 -43.650 1.00 57.03 118 GLU A C 1
ATOM 892 O O . GLU A 1 118 ? 2.683 24.525 -42.681 1.00 57.03 118 GLU A O 1
ATOM 897 N N . LYS A 1 119 ? 3.577 26.392 -43.477 1.00 57.25 119 LYS A N 1
ATOM 898 C CA . LYS A 1 119 ? 3.980 26.895 -42.149 1.00 57.25 119 LYS A CA 1
ATOM 899 C C . LYS A 1 119 ? 2.917 27.707 -41.397 1.00 57.25 119 LYS A C 1
ATOM 901 O O . LYS A 1 119 ? 3.201 28.168 -40.292 1.00 57.25 119 LYS A O 1
ATOM 906 N N . GLU A 1 120 ? 1.747 27.941 -41.990 1.00 57.44 120 GLU A N 1
ATOM 907 C CA . GLU A 1 120 ? 0.674 28.705 -41.333 1.00 57.44 120 GLU A CA 1
ATOM 908 C C . GLU A 1 120 ? -0.347 27.812 -40.610 1.00 57.44 120 GLU A C 1
ATOM 910 O O . GLU A 1 120 ? -0.816 28.220 -39.551 1.00 57.44 120 GLU A O 1
ATOM 915 N N . GLU A 1 121 ? -0.598 26.578 -41.068 1.00 60.88 121 GLU A N 1
ATOM 916 C CA . GLU A 1 121 ? -1.562 25.668 -40.416 1.00 60.88 121 GLU A CA 1
ATOM 917 C C . GLU A 1 121 ? -1.077 25.171 -39.036 1.00 60.88 121 GLU A C 1
ATOM 919 O O . GLU A 1 121 ? -1.857 25.11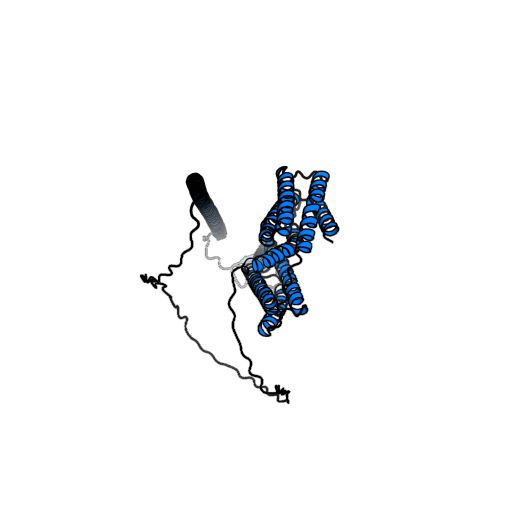8 -38.086 1.00 60.88 121 GLU A O 1
ATOM 924 N N . ASP A 1 122 ? 0.232 24.956 -38.854 1.00 68.88 122 ASP A N 1
ATOM 925 C CA . ASP A 1 122 ? 0.818 24.508 -37.573 1.00 68.88 122 ASP A CA 1
ATOM 926 C C . ASP A 1 122 ? 0.647 25.507 -36.410 1.00 68.88 122 ASP A C 1
ATOM 928 O O . ASP A 1 122 ? 0.827 25.166 -35.233 1.00 68.88 122 ASP A O 1
ATOM 932 N N . LYS A 1 123 ? 0.369 26.782 -36.706 1.00 77.12 123 LYS A N 1
ATOM 933 C CA . LYS A 1 123 ? 0.291 27.819 -35.671 1.00 77.12 123 LYS A CA 1
ATOM 934 C C . LYS A 1 123 ? -1.054 27.801 -34.944 1.00 77.12 123 LYS A C 1
ATOM 936 O O . LYS A 1 123 ? -1.075 28.044 -33.734 1.00 77.12 123 LYS A O 1
ATOM 941 N N . ASP A 1 124 ? -2.128 27.476 -35.654 1.00 81.25 124 ASP A N 1
ATOM 942 C CA . ASP A 1 124 ? -3.486 27.512 -35.115 1.00 81.25 124 ASP A CA 1
ATOM 943 C C . ASP A 1 124 ? -3.757 26.301 -34.207 1.00 81.25 124 ASP A C 1
ATOM 945 O O . ASP A 1 124 ? -4.255 26.472 -33.089 1.00 81.25 124 ASP A O 1
ATOM 949 N N . GLU A 1 125 ? -3.299 25.101 -34.588 1.00 86.44 125 GLU A N 1
ATOM 950 C CA . GLU A 1 125 ? -3.416 23.899 -33.741 1.00 86.44 125 GLU A CA 1
ATOM 951 C C . GLU A 1 125 ? -2.665 24.053 -32.409 1.00 86.44 125 GLU A C 1
ATOM 953 O O . GLU A 1 125 ? -3.136 23.647 -31.339 1.00 86.44 125 GLU A O 1
ATOM 958 N N . LYS A 1 126 ? -1.497 24.705 -32.444 1.00 91.12 126 LYS A N 1
ATOM 959 C CA . LYS A 1 126 ? -0.699 24.955 -31.241 1.00 91.12 126 LYS A CA 1
ATOM 960 C C . LYS A 1 126 ? -1.384 25.931 -30.281 1.00 91.12 126 LYS A C 1
ATOM 962 O O . LYS A 1 126 ? -1.242 25.789 -29.062 1.00 91.12 126 LYS A O 1
ATOM 967 N N . GLU A 1 127 ? -2.105 26.926 -30.796 1.00 93.88 127 GLU A N 1
ATOM 968 C CA . GLU A 1 127 ? -2.850 27.870 -29.960 1.00 93.88 127 GLU A CA 1
ATOM 969 C C . GLU A 1 127 ? -4.075 27.205 -29.312 1.00 93.88 127 GLU A C 1
ATOM 971 O O . GLU A 1 127 ? -4.328 27.419 -28.123 1.00 93.88 127 GLU A O 1
ATOM 976 N N . GLU A 1 128 ? -4.790 26.347 -30.044 1.00 93.25 128 GLU A N 1
ATOM 977 C CA . GLU A 1 128 ? -5.930 25.594 -29.510 1.00 93.25 128 GLU A CA 1
ATOM 978 C C . GLU A 1 128 ? -5.506 24.605 -28.413 1.00 93.25 128 GLU A C 1
ATOM 980 O O . GLU A 1 128 ? -6.090 24.592 -27.323 1.00 93.25 128 GLU A O 1
ATOM 985 N N . ALA A 1 129 ? -4.428 23.844 -28.636 1.00 93.50 129 ALA A N 1
ATOM 986 C CA . ALA A 1 129 ? -3.879 22.935 -27.630 1.00 93.50 129 ALA A CA 1
ATOM 987 C C . ALA A 1 129 ? -3.478 23.676 -26.342 1.00 93.50 129 ALA A C 1
ATOM 989 O O . ALA A 1 129 ? -3.724 23.191 -25.233 1.00 93.50 129 ALA A O 1
ATOM 990 N N . ARG A 1 130 ? -2.916 24.887 -26.472 1.00 95.44 130 ARG A N 1
ATOM 991 C CA . ARG A 1 130 ? -2.562 25.733 -25.326 1.00 95.44 130 ARG A CA 1
ATOM 992 C C . ARG A 1 130 ? -3.799 26.203 -24.557 1.00 95.44 130 ARG A C 1
ATOM 994 O O . ARG A 1 130 ? -3.792 26.118 -23.331 1.00 95.44 130 ARG A O 1
ATOM 1001 N N . LYS A 1 131 ? -4.856 26.647 -25.247 1.00 97.06 131 LYS A N 1
ATOM 1002 C CA . LYS A 1 131 ? -6.124 27.056 -24.610 1.00 97.06 131 LYS A CA 1
ATOM 1003 C C . LYS A 1 131 ? -6.766 25.895 -23.849 1.00 97.06 131 LYS A C 1
ATOM 1005 O O . LYS A 1 131 ? -7.162 26.067 -22.699 1.00 97.06 131 LYS A O 1
ATOM 1010 N N . LYS A 1 132 ? -6.782 24.696 -24.439 1.00 96.25 132 LYS A N 1
ATOM 1011 C CA . LYS A 1 132 ? -7.322 23.486 -23.799 1.00 96.25 132 LYS A CA 1
ATOM 1012 C C . LYS A 1 132 ? -6.516 23.062 -22.567 1.00 96.25 132 LYS A C 1
ATOM 1014 O O . LYS A 1 132 ? -7.096 22.673 -21.555 1.00 96.25 132 LYS A O 1
ATOM 1019 N N . ALA A 1 133 ? -5.188 23.165 -22.625 1.00 95.19 133 ALA A N 1
ATOM 1020 C CA . ALA A 1 133 ? -4.324 22.893 -21.477 1.00 95.19 133 ALA A CA 1
ATOM 1021 C C . ALA A 1 133 ? -4.533 23.910 -20.340 1.00 95.19 133 ALA A C 1
ATOM 1023 O O . ALA A 1 133 ? -4.554 23.534 -19.168 1.00 95.19 133 ALA A O 1
ATOM 1024 N N . GLU A 1 134 ? -4.724 25.190 -20.671 1.00 97.25 134 GLU A N 1
ATOM 1025 C CA . GLU A 1 134 ? -4.998 26.242 -19.688 1.00 97.25 134 GLU A CA 1
ATOM 1026 C C . GLU A 1 134 ? -6.368 26.065 -19.015 1.00 97.25 134 GLU A C 1
ATOM 1028 O O . GLU A 1 134 ? -6.469 26.172 -17.792 1.00 97.25 134 GLU A O 1
ATOM 1033 N N . GLU A 1 135 ? -7.401 25.703 -19.780 1.00 97.69 135 GLU A N 1
ATOM 1034 C CA . GLU A 1 135 ? -8.730 25.387 -19.246 1.00 97.69 135 GLU A CA 1
ATOM 1035 C C . GLU A 1 135 ? -8.702 24.159 -18.324 1.00 97.69 135 GLU A C 1
ATOM 1037 O O . GLU A 1 135 ? -9.244 24.202 -17.217 1.00 97.69 135 GLU A O 1
ATOM 1042 N N . ALA A 1 136 ? -8.007 23.089 -18.728 1.00 94.19 136 ALA A N 1
ATOM 1043 C CA . ALA A 1 136 ? -7.825 21.903 -17.894 1.00 94.19 136 ALA A CA 1
ATOM 1044 C C . ALA A 1 136 ? -7.102 22.236 -16.578 1.00 94.19 136 ALA A C 1
ATOM 1046 O O . ALA A 1 136 ? -7.494 21.748 -15.517 1.00 94.19 136 ALA A O 1
ATOM 1047 N N . ARG A 1 137 ? -6.092 23.117 -16.626 1.00 94.62 137 ARG A N 1
ATOM 1048 C CA . ARG A 1 137 ? -5.389 23.589 -15.425 1.00 94.62 137 ARG A CA 1
ATOM 1049 C C . ARG A 1 137 ? -6.309 24.393 -14.508 1.00 94.62 137 ARG A C 1
ATOM 1051 O O . ARG A 1 137 ? -6.267 24.188 -13.298 1.00 94.62 137 ARG A O 1
ATOM 1058 N N . ARG A 1 138 ? -7.150 25.275 -15.062 1.00 97.69 138 ARG A N 1
ATOM 1059 C CA . ARG A 1 138 ? -8.110 26.066 -14.275 1.00 97.69 138 ARG A CA 1
ATOM 1060 C C . ARG A 1 138 ? -9.136 25.170 -13.583 1.00 97.69 138 ARG A C 1
ATOM 1062 O O . ARG A 1 138 ? -9.366 25.334 -12.391 1.00 97.69 138 ARG A O 1
ATOM 1069 N N . LYS A 1 139 ? -9.683 24.184 -14.299 1.00 97.44 139 LYS A N 1
ATOM 1070 C CA . LYS A 1 139 ? -10.628 23.212 -13.734 1.00 97.44 139 LYS A CA 1
ATOM 1071 C C . LYS A 1 139 ? -10.000 22.386 -12.607 1.00 97.44 139 LYS A C 1
ATOM 1073 O O . LYS A 1 139 ? -10.590 22.267 -11.542 1.00 97.44 139 LYS A O 1
ATOM 1078 N N . ALA A 1 140 ? -8.775 21.894 -12.797 1.00 90.44 140 ALA A N 1
ATOM 1079 C CA . ALA A 1 140 ? -8.057 21.164 -11.751 1.00 90.44 140 ALA A CA 1
ATOM 1080 C C . ALA A 1 140 ? -7.787 22.028 -10.501 1.00 90.44 140 ALA A C 1
ATOM 1082 O O . ALA A 1 140 ? -7.805 21.525 -9.378 1.00 90.44 140 ALA A O 1
ATOM 1083 N N . GLU A 1 141 ? -7.547 23.332 -10.674 1.00 96.88 141 GLU A N 1
ATOM 1084 C CA . GLU A 1 141 ? -7.376 24.254 -9.550 1.00 96.88 141 GLU A CA 1
ATOM 1085 C C . GLU A 1 141 ? -8.693 24.513 -8.798 1.00 96.88 141 GLU A C 1
ATOM 1087 O O . GLU A 1 141 ? -8.686 24.575 -7.567 1.00 96.88 141 GLU A O 1
ATOM 1092 N N . GLU A 1 142 ? -9.814 24.640 -9.512 1.00 97.44 142 GLU A N 1
ATOM 1093 C CA . GLU A 1 142 ? -11.156 24.762 -8.923 1.00 97.44 142 GLU A CA 1
ATOM 1094 C C . GLU A 1 142 ? -11.543 23.496 -8.142 1.00 97.44 142 GLU A C 1
ATOM 1096 O O . GLU A 1 142 ? -11.946 23.601 -6.982 1.00 97.44 142 GLU A O 1
ATOM 1101 N N . ASP A 1 143 ? -11.318 22.309 -8.715 1.00 92.06 143 ASP A N 1
ATOM 1102 C CA . ASP A 1 143 ? -11.568 21.023 -8.051 1.00 92.06 143 ASP A CA 1
ATOM 1103 C C . ASP A 1 143 ? -10.713 20.877 -6.777 1.00 92.06 143 ASP A C 1
ATOM 1105 O O . ASP A 1 143 ? -11.201 20.445 -5.729 1.00 92.06 143 ASP A O 1
ATOM 1109 N N . ARG A 1 144 ? -9.446 21.319 -6.820 1.00 91.75 144 ARG A N 1
ATOM 1110 C CA . ARG A 1 144 ? -8.564 21.346 -5.642 1.00 91.75 144 ARG A CA 1
ATOM 1111 C C . ARG A 1 144 ? -9.089 22.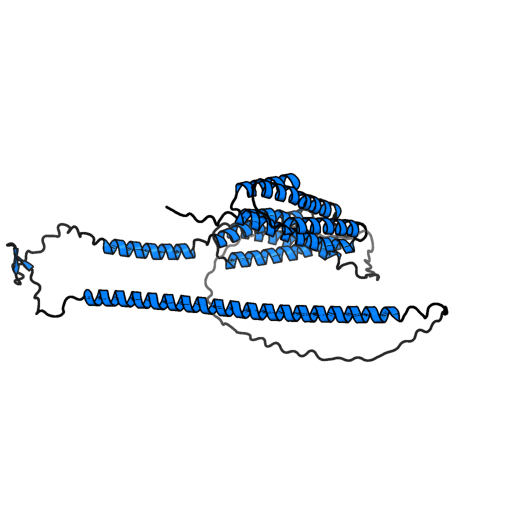284 -4.552 1.00 91.75 144 ARG A C 1
ATOM 1113 O O . ARG A 1 144 ? -9.055 21.914 -3.381 1.00 91.75 144 ARG A O 1
ATOM 1120 N N . LYS A 1 145 ? -9.576 23.478 -4.913 1.00 97.31 145 LYS A N 1
ATOM 1121 C CA . LYS A 1 145 ? -10.167 24.429 -3.950 1.00 97.31 145 LYS A CA 1
ATOM 1122 C C . LYS A 1 145 ? -11.436 23.862 -3.316 1.00 97.31 145 LYS A C 1
ATOM 1124 O O . LYS A 1 145 ? -11.590 23.955 -2.102 1.00 97.31 145 LYS A O 1
ATOM 1129 N N . HIS A 1 146 ? -12.297 23.216 -4.102 1.00 95.88 146 HIS A N 1
ATOM 1130 C CA . HIS A 1 146 ? -13.501 22.568 -3.583 1.00 95.88 146 HIS A CA 1
ATOM 1131 C C . HIS A 1 146 ? -13.165 21.443 -2.591 1.00 95.88 146 HIS A C 1
ATOM 1133 O O . HIS A 1 146 ? -13.747 21.382 -1.509 1.00 95.88 146 HIS A O 1
ATOM 1139 N N . ALA A 1 147 ? -12.186 20.591 -2.913 1.00 88.94 147 ALA A N 1
ATOM 1140 C CA . ALA A 1 147 ? -11.728 19.533 -2.011 1.00 88.94 147 ALA A CA 1
ATOM 1141 C C . ALA A 1 147 ? -11.141 20.091 -0.699 1.00 88.94 147 ALA A C 1
ATOM 1143 O O . ALA A 1 147 ? -11.380 19.538 0.374 1.00 88.94 147 ALA A O 1
ATOM 1144 N N . GLU A 1 148 ? -10.407 21.207 -0.759 1.00 94.50 148 GLU A N 1
ATOM 1145 C CA . GLU A 1 148 ? -9.863 21.868 0.433 1.00 94.50 148 GLU A CA 1
ATOM 1146 C C . GLU A 1 148 ? -10.970 22.464 1.323 1.00 94.50 148 GLU A C 1
ATOM 1148 O O . GLU A 1 148 ? -10.916 22.350 2.550 1.00 94.50 148 GLU A O 1
ATOM 1153 N N . GLU A 1 149 ? -11.998 23.075 0.730 1.00 96.94 149 GLU A N 1
ATOM 1154 C CA . GLU A 1 149 ? -13.162 23.585 1.464 1.00 96.94 149 GLU A CA 1
ATOM 1155 C C . GLU A 1 149 ? -13.985 22.461 2.106 1.00 96.94 149 GLU A C 1
ATOM 1157 O O . GLU A 1 149 ? -14.410 22.584 3.258 1.00 96.94 149 GLU A O 1
ATOM 1162 N N . GLU A 1 150 ? -14.190 21.356 1.390 1.00 95.31 150 GLU A N 1
ATOM 1163 C CA . GLU A 1 150 ? -14.886 20.178 1.907 1.00 95.31 150 GLU A CA 1
ATOM 1164 C C . GLU A 1 150 ? -14.123 19.551 3.080 1.00 95.31 150 GLU A C 1
ATOM 1166 O O . GLU A 1 150 ? -14.712 19.272 4.128 1.00 95.31 150 GLU A O 1
ATOM 1171 N N . TRP A 1 151 ? -12.798 19.439 2.964 1.00 90.81 151 TRP A N 1
ATOM 1172 C CA . TRP A 1 151 ? -11.946 18.977 4.054 1.00 90.81 151 TRP A CA 1
ATOM 1173 C C . TRP A 1 151 ? -12.038 19.892 5.284 1.00 90.81 151 TRP A C 1
ATOM 1175 O O . TRP A 1 151 ? -12.234 19.404 6.396 1.00 90.81 151 TRP A O 1
ATOM 1185 N N . LYS A 1 152 ? -12.010 21.221 5.101 1.00 97.31 152 LYS A N 1
ATOM 1186 C CA . LYS A 1 152 ? -12.190 22.187 6.204 1.00 97.31 152 LYS A CA 1
ATOM 1187 C C . LYS A 1 152 ? -13.553 22.050 6.893 1.00 97.31 152 LYS A C 1
ATOM 1189 O O . LYS A 1 152 ? -13.636 22.225 8.113 1.00 97.31 152 LYS A O 1
ATOM 1194 N N . ARG A 1 153 ? -14.619 21.725 6.149 1.00 97.19 153 ARG A N 1
ATOM 1195 C CA . ARG A 1 153 ? -15.952 21.462 6.725 1.00 97.19 153 ARG A CA 1
ATOM 1196 C C . ARG A 1 153 ? -15.958 20.192 7.574 1.00 97.19 153 ARG A C 1
ATOM 1198 O O . ARG A 1 153 ? -16.430 20.244 8.708 1.00 97.19 153 ARG A O 1
ATOM 1205 N N . LEU A 1 154 ? -15.401 19.095 7.061 1.00 85.94 154 LEU A N 1
ATOM 1206 C CA . LEU A 1 154 ? -15.310 17.824 7.787 1.00 85.94 154 LEU A CA 1
ATOM 1207 C C . LEU A 1 154 ? -14.441 17.940 9.046 1.00 85.94 154 LEU A C 1
ATOM 1209 O O . LEU A 1 154 ? -14.807 17.426 10.100 1.00 85.94 154 LEU A O 1
ATOM 1213 N N . GLU A 1 155 ? -13.327 18.666 8.963 1.00 93.38 155 GLU A N 1
ATOM 1214 C CA . GLU A 1 155 ? -12.446 18.925 10.104 1.00 93.38 155 GLU A CA 1
ATOM 1215 C C . GLU A 1 155 ? -13.170 19.715 11.204 1.00 93.38 155 GLU A C 1
ATOM 1217 O O . GLU A 1 155 ? -13.120 19.354 12.382 1.00 93.38 155 GLU A O 1
ATOM 1222 N N . SER A 1 156 ? -13.916 20.753 10.815 1.00 97.12 156 SER A N 1
ATOM 1223 C CA . SER A 1 156 ? -14.723 21.553 11.744 1.00 97.12 156 SER A CA 1
ATOM 1224 C C . SER A 1 156 ? -15.829 20.723 12.405 1.00 97.12 156 SER A C 1
ATOM 1226 O O . SER A 1 156 ? -16.089 20.864 13.601 1.00 97.12 156 SER A O 1
ATOM 1228 N N . GLU A 1 157 ? -16.472 19.823 11.655 1.00 94.81 157 GLU A N 1
ATOM 1229 C CA . GLU A 1 157 ? -17.476 18.908 12.201 1.00 94.81 157 GLU A CA 1
ATOM 1230 C C . GLU A 1 157 ? -16.865 17.890 13.171 1.00 94.81 157 GLU A C 1
ATOM 1232 O O . GLU A 1 157 ? -17.435 17.654 14.240 1.00 94.81 157 GLU A O 1
ATOM 1237 N N . ARG A 1 158 ? -15.678 17.351 12.861 1.00 92.12 158 ARG A N 1
ATOM 1238 C CA . ARG A 1 158 ? -14.937 16.454 13.758 1.00 92.12 158 ARG A CA 1
ATOM 1239 C C . ARG A 1 158 ? -14.638 17.129 15.095 1.00 92.12 158 ARG A C 1
ATOM 1241 O O . ARG A 1 158 ? -14.910 16.540 16.140 1.00 92.12 158 ARG A O 1
ATOM 1248 N N . ILE A 1 159 ? -14.128 18.363 15.063 1.00 92.12 159 ILE A N 1
ATOM 1249 C CA . ILE A 1 159 ? -13.822 19.145 16.272 1.00 92.12 159 ILE A CA 1
ATOM 1250 C C . ILE A 1 159 ? -15.092 19.373 17.100 1.00 92.12 159 ILE A C 1
ATOM 1252 O O . ILE A 1 159 ? -15.075 19.160 18.311 1.00 92.12 159 ILE A O 1
ATOM 1256 N N . ARG A 1 160 ? -16.218 19.718 16.459 1.00 97.56 160 ARG A N 1
ATOM 1257 C CA . ARG A 1 160 ? -17.505 19.909 17.146 1.00 97.56 160 ARG A CA 1
ATOM 1258 C C . ARG A 1 160 ? -17.986 18.635 17.848 1.00 97.56 160 ARG A C 1
ATOM 1260 O O . ARG A 1 160 ? -18.442 18.702 18.986 1.00 97.56 160 ARG A O 1
ATOM 1267 N N . ILE A 1 161 ? -17.886 17.481 17.186 1.00 87.50 161 ILE A N 1
ATOM 1268 C CA . ILE A 1 161 ? -18.275 16.186 17.769 1.00 87.50 161 ILE A CA 1
ATOM 1269 C C . ILE A 1 161 ? -17.371 15.837 18.958 1.00 87.50 161 ILE A C 1
ATOM 1271 O O . ILE A 1 161 ? -17.856 15.364 19.988 1.00 87.50 161 ILE A O 1
ATOM 1275 N N . GLU A 1 162 ? -16.064 16.080 18.839 1.00 88.12 162 GLU A N 1
ATOM 1276 C CA . GLU A 1 162 ? -15.110 15.829 19.920 1.00 88.12 162 GLU A CA 1
ATOM 1277 C C . GLU A 1 162 ? -15.375 16.731 21.136 1.00 88.12 162 GLU A C 1
ATOM 1279 O O . GLU A 1 162 ? -15.361 16.260 22.277 1.00 88.12 162 GLU A O 1
ATOM 1284 N N . GLU A 1 163 ? -15.666 18.011 20.908 1.00 96.75 163 GLU A N 1
ATOM 1285 C CA . GLU A 1 163 ? -16.013 18.959 21.965 1.00 96.75 163 GLU A CA 1
ATOM 1286 C C . GLU A 1 163 ? -17.331 18.582 22.659 1.00 96.75 163 GLU A C 1
ATOM 1288 O O . GLU A 1 163 ? -17.385 18.543 23.891 1.00 96.75 163 GLU A O 1
ATOM 1293 N N . GLU A 1 164 ? -18.361 18.192 21.899 1.00 95.56 164 GLU A N 1
ATOM 1294 C CA . GLU A 1 164 ? -19.626 17.703 22.460 1.00 95.56 164 GLU A CA 1
ATOM 1295 C C . GLU A 1 164 ? -19.412 16.441 23.316 1.00 95.56 164 GLU A C 1
ATOM 1297 O O . GLU A 1 164 ? -19.967 16.316 24.413 1.00 95.56 164 GLU A O 1
ATOM 1302 N N . ALA A 1 165 ? -18.570 15.509 22.860 1.00 89.31 165 ALA A N 1
ATOM 1303 C CA . ALA A 1 165 ? -18.229 14.309 23.619 1.00 89.31 165 ALA A CA 1
ATOM 1304 C C . ALA A 1 165 ? -17.497 14.644 24.932 1.00 89.31 165 ALA A C 1
ATOM 1306 O O . ALA A 1 165 ? -17.813 14.069 25.979 1.00 89.31 165 ALA A O 1
ATOM 1307 N N . ARG A 1 166 ? -16.564 15.607 24.908 1.00 92.88 166 ARG A N 1
ATOM 1308 C CA . ARG A 1 166 ? -15.881 16.094 26.119 1.00 92.88 166 ARG A CA 1
ATOM 1309 C C . ARG A 1 166 ? -16.855 16.751 27.094 1.00 92.88 166 ARG A C 1
ATOM 1311 O O . ARG A 1 166 ? -16.763 16.508 28.298 1.00 92.88 166 ARG A O 1
ATOM 1318 N N . GLU A 1 167 ? -17.809 17.540 26.605 1.00 97.38 167 GLU A N 1
ATOM 1319 C CA . GLU A 1 167 ? -18.804 18.179 27.468 1.00 97.38 167 GLU A CA 1
ATOM 1320 C C . GLU A 1 167 ? -19.733 17.151 28.134 1.00 97.38 167 GLU A C 1
ATOM 1322 O O . GLU A 1 167 ? -20.035 17.276 29.324 1.00 97.38 167 GLU A O 1
ATOM 1327 N N . ARG A 1 168 ? -20.143 16.106 27.402 1.00 90.31 168 ARG A N 1
ATOM 1328 C CA . ARG A 1 168 ? -20.936 14.995 27.956 1.00 90.31 168 ARG A CA 1
ATOM 1329 C C . ARG A 1 168 ? -20.199 14.279 29.085 1.00 90.31 168 ARG A C 1
ATOM 1331 O O . ARG A 1 168 ? -20.791 14.072 30.141 1.00 90.31 168 ARG A O 1
ATOM 1338 N N . LEU A 1 169 ? -18.912 13.976 28.901 1.00 86.94 169 LEU A N 1
ATOM 1339 C CA . LEU A 1 169 ? -18.090 13.351 29.943 1.00 86.94 169 LEU A CA 1
ATOM 1340 C C . LEU A 1 169 ? -17.971 14.230 31.193 1.00 86.94 169 LEU A C 1
ATOM 1342 O O . LEU A 1 169 ? -18.080 13.727 32.309 1.00 86.94 169 LEU A O 1
ATOM 1346 N N . ARG A 1 170 ? -17.805 15.548 31.022 1.00 94.50 170 ARG A N 1
ATOM 1347 C CA . ARG A 1 170 ? -17.754 16.487 32.152 1.00 94.50 170 ARG A CA 1
ATOM 1348 C C . ARG A 1 170 ? -19.076 16.517 32.927 1.00 94.50 170 ARG A C 1
ATOM 1350 O O . ARG A 1 170 ? -19.055 16.461 34.152 1.00 94.50 170 ARG A O 1
ATOM 1357 N N . LYS A 1 171 ? -20.220 16.551 32.231 1.00 97.25 171 LYS A N 1
ATOM 1358 C CA . LYS A 1 171 ? -21.552 16.499 32.868 1.00 97.25 171 LYS A CA 1
ATOM 1359 C C . LYS A 1 171 ? -21.773 15.189 33.625 1.00 97.25 171 LYS A C 1
ATOM 1361 O O . LYS A 1 171 ? -22.259 15.214 34.752 1.00 97.25 171 LYS A O 1
ATOM 1366 N N . GLU A 1 172 ? -21.378 14.060 33.041 1.00 92.38 172 GLU A N 1
ATOM 1367 C CA . GLU A 1 172 ? -21.472 12.749 33.693 1.00 92.38 172 GLU A CA 1
ATOM 1368 C C . GLU A 1 172 ? -20.601 12.677 34.961 1.00 92.38 172 GLU A C 1
ATOM 1370 O O . GLU A 1 172 ? -21.026 12.143 35.989 1.00 92.38 172 GLU A O 1
ATOM 1375 N N . GLU A 1 173 ? -19.402 13.267 34.935 1.00 94.12 173 GLU A N 1
ATOM 1376 C CA . GLU A 1 173 ? -18.533 13.347 36.110 1.00 94.12 173 GLU A CA 1
ATOM 1377 C C . GLU A 1 173 ? -19.100 14.258 37.210 1.00 94.12 173 GLU A C 1
ATOM 1379 O O . GLU A 1 173 ? -19.077 13.878 38.385 1.00 94.12 173 GLU A O 1
ATOM 1384 N N . GLU A 1 174 ? -19.668 15.412 36.853 1.00 96.75 174 GLU A N 1
ATOM 1385 C CA . GLU A 1 174 ? -20.364 16.298 37.795 1.00 96.75 174 GLU A CA 1
ATOM 1386 C C . GLU A 1 174 ? -21.573 15.604 38.445 1.00 96.75 174 GLU A C 1
ATOM 1388 O O . GLU A 1 174 ? -21.764 15.692 39.661 1.00 96.75 174 GLU A O 1
ATOM 1393 N N . GLU A 1 175 ? -22.374 14.863 37.673 1.00 96.31 175 GLU A N 1
ATOM 1394 C CA . GLU A 1 175 ? -23.475 14.058 38.214 1.00 96.31 175 GLU A CA 1
ATOM 1395 C C . GLU A 1 175 ? -22.976 12.960 39.158 1.00 96.31 175 GLU A C 1
ATOM 1397 O O . GLU A 1 175 ? -23.568 12.731 40.219 1.00 96.31 175 GLU A O 1
ATOM 1402 N N . ARG A 1 176 ? -21.863 12.300 38.815 1.00 93.06 176 ARG A N 1
ATOM 1403 C CA . ARG A 1 176 ? -21.236 11.294 39.680 1.00 93.06 176 ARG A CA 1
ATOM 1404 C C . ARG A 1 176 ? -20.780 11.911 41.003 1.00 93.06 176 ARG A C 1
ATOM 1406 O O . ARG A 1 176 ? -21.012 11.318 42.054 1.00 93.06 176 ARG A O 1
ATOM 1413 N N . GLN A 1 177 ? -20.175 13.099 40.974 1.00 94.69 177 GLN A N 1
ATOM 1414 C CA . GLN A 1 177 ? -19.761 13.811 42.186 1.00 94.69 177 GLN A CA 1
ATOM 1415 C C . GLN A 1 177 ? -20.957 14.222 43.053 1.00 94.69 177 GLN A C 1
ATOM 1417 O O . GLN A 1 177 ? -20.926 13.995 44.262 1.00 94.69 177 GLN A O 1
ATOM 1422 N N . LYS A 1 178 ? -22.039 14.737 42.451 1.00 96.56 178 LYS A N 1
ATOM 1423 C CA . LYS A 1 178 ? -23.270 15.082 43.185 1.00 96.56 178 LYS A CA 1
ATOM 1424 C C . LYS A 1 178 ? -23.874 13.876 43.899 1.00 96.56 178 LYS A C 1
ATOM 1426 O O . LYS A 1 178 ? -24.219 13.988 45.071 1.00 96.56 178 LYS A O 1
ATOM 1431 N N . LYS A 1 179 ? -23.938 12.713 43.239 1.00 94.75 179 LYS A N 1
ATOM 1432 C CA . LYS A 1 179 ? -24.429 11.467 43.859 1.00 94.75 179 LYS A CA 1
ATOM 1433 C C . LYS A 1 179 ? -23.582 11.040 45.059 1.00 94.75 179 LYS A C 1
ATOM 1435 O O . LYS A 1 179 ? -24.129 10.604 46.067 1.00 94.75 179 LYS A O 1
ATOM 1440 N N . ILE A 1 180 ? -22.257 11.185 44.972 1.00 91.31 180 ILE A N 1
ATOM 1441 C CA . ILE A 1 180 ? -21.347 10.884 46.088 1.00 91.31 180 ILE A CA 1
ATOM 1442 C C . ILE A 1 180 ? -21.570 11.862 47.251 1.00 91.31 180 ILE A C 1
ATOM 1444 O O . ILE A 1 180 ? -21.618 11.443 48.407 1.00 91.31 180 ILE A O 1
ATOM 1448 N N . GLU A 1 181 ? -21.726 13.157 46.971 1.00 92.88 181 GLU A N 1
ATOM 1449 C CA . GLU A 1 181 ? -21.984 14.165 48.006 1.00 92.88 181 GLU A CA 1
ATOM 1450 C C . GLU A 1 181 ? -23.349 13.962 48.684 1.00 92.88 181 GLU A C 1
ATOM 1452 O O . GLU A 1 181 ? -23.457 14.078 49.905 1.00 92.88 181 GLU A O 1
ATOM 1457 N N . GLU A 1 182 ? -24.382 13.616 47.918 1.00 93.31 182 GLU A N 1
ATOM 1458 C CA . GLU A 1 182 ? -25.714 13.300 48.436 1.00 93.31 182 GLU A CA 1
ATOM 1459 C C . GLU A 1 182 ? -25.692 12.049 49.325 1.00 93.31 182 GLU A C 1
ATOM 1461 O O . GLU A 1 182 ? -26.193 12.083 50.450 1.00 93.31 182 GLU A O 1
ATOM 1466 N N . ALA A 1 183 ? -25.024 10.979 48.880 1.00 88.94 183 ALA A N 1
ATOM 1467 C CA . ALA A 1 183 ? -24.815 9.783 49.695 1.00 88.94 183 ALA A CA 1
ATOM 1468 C C . ALA A 1 183 ? -24.073 10.112 51.001 1.00 88.94 183 ALA A C 1
ATOM 1470 O O . ALA A 1 183 ? -24.447 9.627 52.067 1.00 88.94 183 ALA A O 1
ATOM 1471 N N . ARG A 1 184 ? -23.071 11.002 50.946 1.00 89.94 184 ARG A N 1
ATOM 1472 C CA . ARG A 1 184 ? -22.345 11.469 52.133 1.00 89.94 184 ARG A CA 1
ATOM 1473 C C . ARG A 1 184 ? -23.242 12.253 53.092 1.00 89.94 184 ARG A C 1
ATOM 1475 O O . ARG A 1 184 ? -23.128 12.053 54.295 1.00 89.94 184 ARG A O 1
ATOM 1482 N N . LYS A 1 185 ? -24.125 13.125 52.594 1.00 88.12 185 LYS A N 1
ATOM 1483 C CA . LYS A 1 185 ? -25.071 13.883 53.438 1.00 88.12 185 LYS A CA 1
ATOM 1484 C C . LYS A 1 185 ? -26.087 12.968 54.120 1.00 88.12 185 LYS A C 1
ATOM 1486 O O . LYS A 1 185 ? -26.370 13.171 55.294 1.00 88.12 185 LYS A O 1
ATOM 1491 N N . ASN A 1 186 ? -26.568 11.945 53.417 1.00 84.88 186 ASN A N 1
ATOM 1492 C CA . ASN A 1 186 ? -27.515 10.974 53.969 1.00 84.88 186 ASN A CA 1
ATOM 1493 C C . ASN A 1 186 ? -26.868 9.991 54.960 1.00 84.88 186 ASN A C 1
ATOM 1495 O O . ASN A 1 186 ? -27.563 9.439 55.806 1.00 84.88 186 ASN A O 1
ATOM 1499 N N . ALA A 1 187 ? -25.551 9.778 54.875 1.00 79.81 187 ALA A N 1
ATOM 1500 C CA . ALA A 1 187 ? -24.808 8.907 55.785 1.00 79.81 187 ALA A CA 1
ATOM 1501 C C . ALA A 1 187 ? -24.369 9.590 57.095 1.00 79.81 187 ALA A C 1
ATOM 1503 O O . ALA A 1 187 ? -23.878 8.900 57.990 1.00 79.81 187 ALA A O 1
ATOM 1504 N N . LEU A 1 188 ? -24.514 10.916 57.241 1.00 72.25 188 LEU A N 1
ATOM 1505 C CA . LEU A 1 188 ? -24.253 11.561 58.529 1.00 72.25 188 LEU A CA 1
ATOM 1506 C C . LEU A 1 188 ? -25.421 11.271 59.489 1.00 72.25 188 LEU A C 1
ATOM 1508 O O . LEU A 1 188 ? -26.547 11.685 59.202 1.00 72.25 188 LEU A O 1
ATOM 1512 N N . PRO A 1 189 ? -25.183 10.606 60.636 1.00 64.06 189 PRO A N 1
ATOM 1513 C CA . PRO A 1 189 ? -26.214 10.461 61.652 1.00 64.06 189 PRO A CA 1
ATOM 1514 C C . PRO A 1 189 ? -26.656 11.852 62.138 1.00 64.06 189 PRO A C 1
ATOM 1516 O O . PRO A 1 189 ? -25.839 12.781 62.157 1.00 64.06 189 PRO A O 1
ATOM 1519 N N . PRO A 1 190 ? -27.936 12.029 62.511 1.00 63.19 190 PRO A N 1
ATOM 1520 C CA . PRO A 1 190 ? -28.456 13.317 62.946 1.00 63.19 190 PRO A CA 1
ATOM 1521 C C . PRO A 1 190 ? -27.621 13.852 64.113 1.00 63.19 190 PRO A C 1
ATOM 1523 O O . PRO A 1 190 ? -27.554 13.252 65.184 1.00 63.19 190 PRO A O 1
ATOM 1526 N N . ALA A 1 191 ? -26.971 14.994 63.884 1.00 56.72 191 ALA A N 1
ATOM 1527 C CA . ALA A 1 191 ? -26.256 15.755 64.897 1.00 56.72 191 ALA A CA 1
ATOM 1528 C C . ALA A 1 191 ? -27.278 16.383 65.853 1.00 56.72 191 ALA A C 1
ATOM 1530 O O . ALA A 1 191 ? -27.687 17.531 65.696 1.00 56.72 191 ALA A O 1
ATOM 1531 N N . GLY A 1 192 ? -27.755 15.592 66.806 1.00 55.97 192 GLY A N 1
ATOM 1532 C CA . GLY A 1 192 ? -28.739 16.029 67.782 1.00 55.97 192 GLY A CA 1
ATOM 1533 C C . GLY A 1 192 ? -29.067 14.915 68.758 1.00 55.97 192 GLY A C 1
ATOM 1534 O O . GLY A 1 192 ? -29.941 14.097 68.491 1.00 55.97 192 GLY A O 1
ATOM 1535 N N . GLY A 1 193 ? -28.369 14.906 69.888 1.00 49.81 193 GLY A N 1
ATOM 1536 C CA . GLY A 1 193 ? -28.668 14.027 71.010 1.00 49.81 193 GLY A CA 1
ATOM 1537 C C . GLY A 1 193 ? -27.459 13.875 71.912 1.00 49.81 193 GLY A C 1
ATOM 1538 O O . GLY A 1 193 ? -26.638 13.011 71.643 1.00 49.81 193 GLY A O 1
ATOM 1539 N N . GLU A 1 194 ? -27.371 14.795 72.881 1.00 49.69 194 GLU A N 1
ATOM 1540 C CA . GLU A 1 194 ? -26.819 14.684 74.244 1.00 49.69 194 GLU A CA 1
ATOM 1541 C C . GLU A 1 194 ? -25.595 13.797 74.466 1.00 49.69 194 GLU A C 1
ATOM 1543 O O . GLU A 1 194 ? -25.628 12.636 74.100 1.00 49.69 194 GLU A O 1
ATOM 1548 N N . ASP A 1 195 ? -24.572 14.333 75.153 1.00 55.19 195 ASP A N 1
ATOM 1549 C CA . ASP A 1 195 ? -23.418 13.627 75.737 1.00 55.19 195 ASP A CA 1
ATOM 1550 C C . ASP A 1 195 ? -23.682 12.133 75.990 1.00 55.19 195 ASP A C 1
ATOM 1552 O O . ASP A 1 195 ? -24.026 11.711 77.100 1.00 55.19 195 ASP A O 1
ATOM 1556 N N . VAL A 1 196 ? -23.514 11.310 74.950 1.00 56.75 196 VAL A N 1
ATOM 1557 C CA . VAL A 1 196 ? -23.623 9.864 75.070 1.00 56.75 196 VAL A CA 1
ATOM 1558 C C . VAL A 1 196 ? -22.325 9.458 75.730 1.00 56.75 196 VAL A C 1
ATOM 1560 O O . VAL A 1 196 ? -21.325 9.164 75.073 1.00 56.75 196 VAL A O 1
ATOM 1563 N N . GLN A 1 197 ? -22.320 9.512 77.062 1.00 61.84 197 GLN A N 1
ATOM 1564 C CA . GLN A 1 197 ? -21.310 8.833 77.845 1.00 61.84 197 GLN A CA 1
ATOM 1565 C C . GLN A 1 197 ? -21.266 7.398 77.318 1.00 61.84 197 GLN A C 1
ATOM 1567 O O . GLN A 1 197 ? -22.313 6.744 77.307 1.00 61.84 197 GLN A O 1
ATOM 1572 N N . PRO A 1 198 ? -20.109 6.922 76.827 1.00 64.69 198 PRO A N 1
ATOM 1573 C CA . PRO A 1 198 ? -19.997 5.592 76.256 1.00 64.69 198 PRO A CA 1
ATOM 1574 C C . PRO A 1 198 ? -20.382 4.570 77.329 1.00 64.69 198 PRO A C 1
ATOM 1576 O O . PRO A 1 198 ? -19.611 4.285 78.245 1.00 64.69 198 PRO A O 1
ATOM 1579 N N . GLY A 1 199 ? -21.619 4.088 77.244 1.00 70.88 199 GLY A N 1
ATOM 1580 C CA . GLY A 1 199 ? -22.157 3.035 78.084 1.00 70.88 199 GLY A CA 1
ATOM 1581 C C . GLY A 1 199 ? -21.830 1.668 77.504 1.00 70.88 199 GLY A C 1
ATOM 1582 O O . GLY A 1 199 ? -21.466 1.518 76.339 1.00 70.88 199 GLY A O 1
ATOM 1583 N N . CYS A 1 200 ? -21.956 0.658 78.341 1.00 80.81 200 CYS A N 1
ATOM 1584 C CA . CYS A 1 200 ? -21.686 -0.738 78.045 1.00 80.81 200 CYS A CA 1
ATOM 1585 C C . CYS A 1 200 ? -22.855 -1.572 78.570 1.00 80.81 200 CYS A C 1
ATOM 1587 O O . CYS A 1 200 ? -23.621 -1.118 79.417 1.00 80.81 200 CYS A O 1
ATOM 1589 N N . PHE A 1 201 ? -22.995 -2.807 78.108 1.00 79.06 201 PHE A N 1
ATOM 1590 C CA . PHE A 1 201 ? -23.953 -3.728 78.710 1.00 79.06 201 PHE A CA 1
ATOM 1591 C C . PHE A 1 201 ? -23.327 -4.413 79.932 1.00 79.06 201 PHE A C 1
ATOM 1593 O O . PHE A 1 201 ? -22.153 -4.800 79.921 1.00 79.06 201 PHE A O 1
ATOM 1600 N N . SER A 1 202 ? -24.101 -4.524 81.009 1.00 81.00 202 SER A N 1
ATOM 1601 C CA . SER A 1 202 ? -23.741 -5.297 82.193 1.00 81.00 202 SER A CA 1
ATOM 1602 C C . SER A 1 202 ? -23.807 -6.800 81.901 1.00 81.00 202 SER A C 1
ATOM 1604 O O . SER A 1 202 ? -24.378 -7.232 80.900 1.00 81.00 202 SER A O 1
ATOM 1606 N N . ILE A 1 203 ? -23.282 -7.626 82.812 1.00 78.38 203 ILE A N 1
ATOM 1607 C CA . ILE A 1 203 ? -23.382 -9.098 82.720 1.00 78.38 203 ILE A CA 1
ATOM 1608 C C . ILE A 1 203 ? -24.848 -9.579 82.672 1.00 78.38 203 ILE A C 1
ATOM 1610 O O . ILE A 1 203 ? -25.128 -10.641 82.124 1.00 78.38 203 ILE A O 1
ATOM 1614 N N . SER A 1 204 ? -25.797 -8.803 83.210 1.00 82.38 204 SER A N 1
ATOM 1615 C CA . SER A 1 204 ? -27.232 -9.111 83.135 1.00 82.38 204 SER A CA 1
ATOM 1616 C C . SER A 1 204 ? -27.897 -8.664 81.826 1.00 82.38 204 SER A C 1
ATOM 1618 O O . SER A 1 204 ? -29.087 -8.908 81.650 1.00 82.38 204 SER A O 1
ATOM 1620 N N . GLY A 1 205 ? -27.156 -8.034 80.907 1.00 78.31 205 GLY A N 1
ATOM 1621 C CA . GLY A 1 205 ? -27.665 -7.552 79.620 1.00 78.31 205 GLY A CA 1
ATOM 1622 C C . GLY A 1 205 ? -28.325 -6.172 79.672 1.00 78.31 205 GLY A C 1
ATOM 1623 O O . GLY A 1 205 ? -28.944 -5.758 78.696 1.00 78.31 205 GLY A O 1
ATOM 1624 N N . GLU A 1 206 ? -28.195 -5.438 80.778 1.00 79.88 206 GLU A N 1
ATOM 1625 C CA . GLU A 1 206 ? -28.752 -4.089 80.917 1.00 79.88 206 GLU A CA 1
ATOM 1626 C C . GLU A 1 206 ? -27.705 -3.029 80.559 1.00 79.88 206 GLU A C 1
ATOM 1628 O O . GLU A 1 206 ? -26.538 -3.138 80.935 1.00 79.88 206 GLU A O 1
ATOM 1633 N N . TRP A 1 207 ? -28.101 -1.992 79.820 1.00 75.12 207 TRP A N 1
ATOM 1634 C CA . TRP A 1 207 ? -27.199 -0.900 79.449 1.00 75.12 207 TRP A CA 1
ATOM 1635 C C . TRP A 1 207 ? -26.855 -0.039 80.675 1.00 75.12 207 TRP A C 1
ATOM 1637 O O . TRP A 1 207 ? -27.741 0.387 81.414 1.00 75.12 207 TRP A O 1
ATOM 1647 N N . THR A 1 208 ? -25.568 0.223 80.902 1.00 79.44 208 THR A N 1
ATOM 1648 C CA . THR A 1 208 ? -25.058 0.986 82.046 1.00 79.44 208 THR A CA 1
ATOM 1649 C C . THR A 1 208 ? -23.881 1.878 81.651 1.00 79.44 208 THR A C 1
ATOM 1651 O O . THR A 1 208 ? -23.046 1.512 80.829 1.00 79.44 208 THR A O 1
ATOM 1654 N N . THR A 1 209 ? -23.774 3.059 82.257 1.00 79.56 209 THR A N 1
ATOM 1655 C CA . THR A 1 209 ? -22.610 3.958 82.121 1.00 79.56 209 THR A CA 1
ATOM 1656 C C . THR A 1 209 ? -21.547 3.713 83.194 1.00 79.56 209 THR A C 1
ATOM 1658 O O . THR A 1 209 ? -20.463 4.299 83.156 1.00 79.56 209 THR A O 1
ATOM 1661 N N . ASN A 1 210 ? -21.819 2.835 84.166 1.00 77.12 210 ASN A N 1
ATOM 1662 C CA . ASN A 1 210 ? -20.898 2.556 85.258 1.00 77.12 210 ASN A CA 1
ATOM 1663 C C . ASN A 1 210 ? -19.825 1.547 84.822 1.00 77.12 210 ASN A C 1
ATOM 1665 O O . ASN A 1 210 ? -20.069 0.342 84.754 1.00 77.12 210 ASN A O 1
ATOM 1669 N N . ARG A 1 211 ? -18.611 2.049 84.560 1.00 73.62 211 ARG A N 1
ATOM 1670 C CA . ARG A 1 211 ? -17.500 1.296 83.950 1.00 73.62 211 ARG A CA 1
ATOM 1671 C C . ARG A 1 211 ? -17.072 0.037 84.714 1.00 73.62 211 ARG A C 1
ATOM 1673 O O . ARG A 1 211 ? -16.494 -0.864 84.119 1.00 73.62 211 ARG A O 1
ATOM 1680 N N . ALA A 1 212 ? -17.359 -0.028 86.014 1.00 78.94 212 ALA A N 1
ATOM 1681 C CA . ALA A 1 212 ? -17.081 -1.192 86.857 1.00 78.94 212 ALA A CA 1
ATOM 1682 C C . ALA A 1 212 ? -18.070 -2.353 86.647 1.00 78.94 212 ALA A C 1
ATOM 1684 O O . ALA A 1 212 ? -17.747 -3.493 86.969 1.00 78.94 212 ALA A O 1
ATOM 1685 N N . LEU A 1 213 ? -19.268 -2.061 86.130 1.00 79.56 213 LEU A N 1
ATOM 1686 C CA . LEU A 1 213 ? -20.305 -3.048 85.820 1.00 79.56 213 LEU A CA 1
ATOM 1687 C C . LEU A 1 213 ? -20.290 -3.473 84.352 1.00 79.56 213 LEU A C 1
ATOM 1689 O O . LEU A 1 213 ? -20.981 -4.427 83.996 1.00 79.56 213 LEU A O 1
ATOM 1693 N N . CYS A 1 214 ? -19.503 -2.793 83.515 1.00 75.62 214 CYS A N 1
ATOM 1694 C CA . CYS A 1 214 ? -19.217 -3.266 82.172 1.00 75.62 214 CYS A CA 1
ATOM 1695 C C . CYS A 1 214 ? -18.620 -4.661 82.251 1.00 75.62 214 CYS A C 1
ATOM 1697 O O . CYS A 1 214 ? -17.664 -4.883 83.001 1.00 75.62 214 CYS A O 1
ATOM 1699 N N . MET A 1 215 ? -19.127 -5.581 81.431 1.00 69.19 215 MET A N 1
ATOM 1700 C CA . MET A 1 215 ? -18.368 -6.787 81.128 1.00 69.19 215 MET A CA 1
ATOM 1701 C C . MET A 1 215 ? -16.959 -6.365 80.705 1.00 69.19 215 MET A C 1
ATOM 1703 O O . MET A 1 215 ? -16.792 -5.650 79.715 1.00 69.19 215 MET A O 1
ATOM 1707 N N . GLN A 1 216 ? -15.944 -6.769 81.478 1.00 64.31 216 GLN A N 1
ATOM 1708 C CA . GLN A 1 216 ? -14.571 -6.686 80.997 1.00 64.31 216 GLN A CA 1
ATOM 1709 C C . GLN A 1 216 ? -14.526 -7.415 79.656 1.00 64.31 216 GLN A C 1
ATOM 1711 O O . GLN A 1 216 ? -15.122 -8.496 79.569 1.00 64.31 216 GLN A O 1
ATOM 1716 N N . PRO A 1 217 ? -13.880 -6.830 78.627 1.00 51.25 217 PRO A N 1
ATOM 1717 C CA . PRO A 1 217 ? -13.832 -7.423 77.305 1.00 51.25 217 PRO A CA 1
ATOM 1718 C C . PRO A 1 217 ? -13.328 -8.845 77.477 1.00 51.25 217 PRO A C 1
ATOM 1720 O O . PRO A 1 217 ? -12.188 -9.082 77.882 1.00 51.25 217 PRO A O 1
ATOM 1723 N N . THR A 1 218 ? -14.238 -9.790 77.260 1.00 53.59 218 THR A N 1
ATOM 1724 C CA . THR A 1 218 ? -13.895 -11.199 77.175 1.00 53.59 218 THR A CA 1
ATOM 1725 C C . THR A 1 218 ? -12.789 -11.251 76.125 1.00 53.59 218 THR A C 1
ATOM 1727 O O . THR A 1 218 ? -12.983 -10.629 75.077 1.00 53.59 218 THR A O 1
ATOM 1730 N N . PRO A 1 219 ? -11.610 -11.845 76.405 1.00 47.81 219 PRO A N 1
ATOM 1731 C CA . PRO A 1 219 ? -10.520 -11.881 75.438 1.00 47.81 219 PRO A CA 1
ATOM 1732 C C . PRO A 1 219 ? -11.116 -12.386 74.136 1.00 47.81 219 PRO A C 1
ATOM 1734 O O . PRO A 1 219 ? -11.659 -13.490 74.132 1.00 47.81 219 PRO A O 1
ATOM 1737 N N . LEU A 1 220 ? -11.126 -11.497 73.136 1.00 44.56 220 LEU A N 1
ATOM 1738 C CA . LEU A 1 220 ? -11.869 -11.606 71.887 1.00 44.56 220 LEU A CA 1
ATOM 1739 C C . LEU A 1 220 ? -11.906 -13.069 71.445 1.00 44.56 220 LEU A C 1
ATOM 1741 O O . LEU A 1 220 ? -10.949 -13.577 70.861 1.00 44.56 220 LEU A O 1
ATOM 1745 N N . SER A 1 221 ? -13.019 -13.753 71.735 1.00 47.34 221 SER A N 1
ATOM 1746 C CA . SER A 1 221 ? -13.462 -14.798 70.827 1.00 47.34 221 SER A CA 1
ATOM 1747 C C . SER A 1 221 ? -13.611 -14.052 69.527 1.00 47.34 221 SER A C 1
ATOM 1749 O O . SER A 1 221 ? -14.410 -13.120 69.498 1.00 47.34 221 SER A O 1
ATOM 1751 N N . GLN A 1 222 ? -12.732 -14.368 68.570 1.00 46.44 222 GLN A N 1
ATOM 1752 C CA . GLN A 1 222 ? -12.712 -13.819 67.224 1.00 46.44 222 GLN A CA 1
ATOM 1753 C C . GLN A 1 222 ? -14.147 -13.496 66.832 1.00 46.44 222 GLN A C 1
ATOM 1755 O O . GLN A 1 222 ? -14.938 -14.403 66.566 1.00 46.44 222 GLN A O 1
ATOM 1760 N N . GLU A 1 223 ? -14.497 -12.209 66.898 1.00 40.88 223 GLU A N 1
ATOM 1761 C CA . GLU A 1 223 ? -15.680 -11.731 66.225 1.00 40.88 223 GLU A CA 1
ATOM 1762 C C . GLU A 1 223 ? -15.433 -12.151 64.791 1.00 40.88 223 GLU A C 1
ATOM 1764 O O . GLU A 1 223 ? -14.475 -11.716 64.146 1.00 40.88 223 GLU A O 1
ATOM 1769 N N . VAL A 1 224 ? -16.242 -13.104 64.341 1.00 51.41 224 VAL A N 1
ATOM 1770 C CA . VAL A 1 224 ? -16.505 -13.303 62.933 1.00 51.41 224 VAL A CA 1
ATOM 1771 C C . VAL A 1 224 ? -17.073 -11.962 62.504 1.00 51.41 224 VAL A C 1
ATOM 1773 O O . VAL A 1 224 ? -18.271 -11.716 62.617 1.00 51.41 224 VAL A O 1
ATOM 1776 N N . VAL A 1 225 ? -16.167 -11.052 62.141 1.00 47.34 225 VAL A N 1
ATOM 1777 C CA . VAL A 1 225 ? -16.460 -9.881 61.344 1.00 47.34 225 VAL A CA 1
ATOM 1778 C C . VAL A 1 225 ? -17.190 -10.485 60.168 1.00 47.34 225 VAL A C 1
ATOM 1780 O O . VAL A 1 225 ? -16.602 -11.193 59.355 1.00 47.34 225 VAL A O 1
ATOM 1783 N N . THR A 1 226 ? -18.509 -10.338 60.160 1.00 52.53 226 THR A N 1
ATOM 1784 C CA . THR A 1 226 ? -19.291 -10.508 58.952 1.00 52.53 226 THR A CA 1
ATOM 1785 C C . THR A 1 226 ? -18.734 -9.465 58.008 1.00 52.53 226 THR A C 1
ATOM 1787 O O . THR A 1 226 ? -19.107 -8.296 58.091 1.00 52.53 226 THR A O 1
ATOM 1790 N N . GLU A 1 227 ? -17.730 -9.893 57.241 1.00 50.16 227 GLU A N 1
ATOM 1791 C CA . GLU A 1 227 ? -17.065 -9.159 56.183 1.00 50.16 227 GLU A CA 1
ATOM 1792 C C . GLU A 1 227 ? -18.168 -8.457 55.409 1.00 50.16 227 GLU A C 1
ATOM 1794 O O . GLU A 1 227 ? -19.054 -9.099 54.840 1.00 50.16 227 GLU A O 1
ATOM 1799 N N . HIS A 1 228 ? -18.200 -7.129 55.512 1.00 53.84 228 HIS A N 1
ATOM 1800 C CA . HIS A 1 228 ? -19.155 -6.346 54.761 1.00 53.84 228 HIS A CA 1
ATOM 1801 C C . HIS A 1 228 ? -18.831 -6.602 53.283 1.00 53.84 228 HIS A C 1
ATOM 1803 O O . HIS A 1 228 ? -17.764 -6.185 52.827 1.00 53.84 228 HIS A O 1
ATOM 1809 N N . PRO A 1 229 ? -19.726 -7.254 52.517 1.00 59.50 229 PRO A N 1
ATOM 1810 C CA . PRO A 1 229 ? -19.453 -7.673 51.137 1.00 59.50 229 PRO A CA 1
ATOM 1811 C C . PRO A 1 229 ? -19.189 -6.492 50.186 1.00 59.50 229 PRO A C 1
ATOM 1813 O O . PRO A 1 229 ? -18.844 -6.678 49.021 1.00 59.50 229 PRO A O 1
ATOM 1816 N N . ASP A 1 230 ? -19.363 -5.263 50.669 1.00 62.34 230 ASP A N 1
ATOM 1817 C CA . ASP A 1 230 ? -19.149 -4.040 49.914 1.00 62.34 230 ASP A CA 1
ATOM 1818 C C . ASP A 1 230 ? -17.679 -3.600 49.897 1.00 62.34 230 ASP A C 1
ATOM 1820 O O . ASP A 1 230 ? -17.249 -2.990 48.922 1.00 62.34 230 ASP A O 1
ATOM 1824 N N . GLU A 1 231 ? -16.878 -3.932 50.914 1.00 68.50 231 GLU A N 1
ATOM 1825 C CA . GLU A 1 231 ? -15.464 -3.533 50.957 1.00 68.50 231 GLU A CA 1
ATOM 1826 C C . GLU A 1 231 ? -14.620 -4.382 49.996 1.00 68.50 231 GLU A C 1
ATOM 1828 O O . GLU A 1 231 ? -13.818 -3.847 49.229 1.00 68.50 231 GLU A O 1
ATOM 1833 N N . GLU A 1 232 ? -14.909 -5.684 49.935 1.00 76.81 232 GLU A N 1
ATOM 1834 C CA . GLU A 1 232 ? -14.326 -6.615 48.965 1.00 76.81 232 GLU A CA 1
ATOM 1835 C C . GLU A 1 232 ? -14.729 -6.247 47.527 1.00 76.81 232 GLU A C 1
ATOM 1837 O O . GLU A 1 232 ? -13.872 -6.163 46.650 1.00 76.81 232 GLU A O 1
ATOM 1842 N N . ARG A 1 233 ? -15.995 -5.866 47.291 1.00 74.81 233 ARG A N 1
ATOM 1843 C CA . ARG A 1 233 ? -16.448 -5.346 45.985 1.00 74.81 233 ARG A CA 1
ATOM 1844 C C . ARG A 1 233 ? -15.761 -4.048 45.572 1.00 74.81 233 ARG A C 1
ATOM 1846 O O . ARG A 1 233 ? -15.503 -3.838 44.389 1.00 74.81 233 ARG A O 1
ATOM 1853 N N . ILE A 1 234 ? -15.501 -3.140 46.514 1.00 78.62 234 ILE A N 1
ATOM 1854 C CA . ILE A 1 234 ? -14.794 -1.884 46.226 1.00 78.62 234 ILE A CA 1
ATOM 1855 C C . ILE A 1 234 ? -13.321 -2.164 45.908 1.00 78.62 234 ILE A C 1
ATOM 1857 O O . ILE A 1 234 ? -12.755 -1.502 45.034 1.00 78.62 234 ILE A O 1
ATOM 1861 N N . GLN A 1 235 ? -12.706 -3.123 46.599 1.00 81.12 235 GLN A N 1
ATOM 1862 C CA . GLN A 1 235 ? -11.341 -3.566 46.332 1.00 81.12 235 GLN A CA 1
ATOM 1863 C C . GLN A 1 235 ? -11.247 -4.214 44.942 1.00 81.12 235 GLN A C 1
ATOM 1865 O O . GLN A 1 235 ? -10.447 -3.765 44.123 1.00 81.12 235 GLN A O 1
ATOM 1870 N N . GLU A 1 236 ? -12.140 -5.156 44.631 1.00 85.50 236 GLU A N 1
ATOM 1871 C CA . GLU A 1 236 ? -12.233 -5.836 43.335 1.00 85.50 236 GLU A CA 1
ATOM 1872 C C . GLU A 1 236 ? -12.474 -4.834 42.196 1.00 85.50 236 GLU A C 1
ATOM 1874 O O . GLU A 1 236 ? -11.775 -4.852 41.189 1.00 85.50 236 GLU A O 1
ATOM 1879 N N . ALA A 1 237 ? -13.368 -3.854 42.377 1.00 81.62 237 ALA A N 1
ATOM 1880 C CA . ALA A 1 237 ? -13.601 -2.811 41.377 1.00 81.62 237 ALA A CA 1
ATOM 1881 C C . ALA A 1 237 ? -12.379 -1.897 41.157 1.00 81.62 237 ALA A C 1
ATOM 1883 O O . ALA A 1 237 ? -12.132 -1.442 40.037 1.00 81.62 237 ALA A O 1
ATOM 1884 N N . LYS A 1 238 ? -11.604 -1.598 42.209 1.00 85.06 238 LYS A N 1
ATOM 1885 C CA . LYS A 1 238 ? -10.353 -0.829 42.085 1.00 85.06 238 LYS A CA 1
ATOM 1886 C C . LYS A 1 238 ? -9.279 -1.640 41.372 1.00 85.06 238 LYS A C 1
ATOM 1888 O O . LYS A 1 238 ? -8.583 -1.081 40.523 1.00 85.06 238 LYS A O 1
ATOM 1893 N N . GLU A 1 239 ? -9.163 -2.923 41.694 1.00 84.25 239 GLU A N 1
ATOM 1894 C CA . GLU A 1 239 ? -8.254 -3.851 41.029 1.00 84.25 239 GLU A CA 1
ATOM 1895 C C . GLU A 1 239 ? -8.629 -4.025 39.558 1.00 84.25 239 GLU A C 1
ATOM 1897 O O . GLU A 1 239 ? -7.752 -3.896 38.712 1.00 84.25 239 GLU A O 1
ATOM 1902 N N . ASP A 1 240 ? -9.912 -4.142 39.222 1.00 83.38 240 ASP A N 1
ATOM 1903 C CA . ASP A 1 240 ? -10.402 -4.208 37.843 1.00 83.38 240 ASP A CA 1
ATOM 1904 C C . ASP A 1 240 ? -10.109 -2.927 37.056 1.00 83.38 240 ASP A C 1
ATOM 1906 O O . ASP A 1 240 ? -9.689 -2.975 35.899 1.00 83.38 240 ASP A O 1
ATOM 1910 N N . VAL A 1 241 ? -10.295 -1.749 37.660 1.00 83.12 241 VAL A N 1
ATOM 1911 C CA . VAL A 1 241 ? -9.963 -0.473 37.006 1.00 83.12 241 VAL A CA 1
ATOM 1912 C C . VAL A 1 241 ? -8.455 -0.349 36.795 1.00 83.12 241 VAL A C 1
ATOM 1914 O O . VAL A 1 241 ? -8.022 0.114 35.734 1.00 83.12 241 VAL A O 1
ATOM 1917 N N . LEU A 1 242 ? -7.649 -0.766 37.774 1.00 79.88 242 LEU A N 1
ATOM 1918 C CA . LEU A 1 242 ? -6.193 -0.761 37.669 1.00 79.88 242 LEU A CA 1
ATOM 1919 C C . LEU A 1 242 ? -5.723 -1.764 36.611 1.00 79.88 242 LEU A C 1
ATOM 1921 O O . LEU A 1 242 ? -4.936 -1.397 35.740 1.00 79.88 242 LEU A O 1
ATOM 1925 N N . HIS A 1 243 ? -6.269 -2.978 36.625 1.00 72.00 243 HIS A N 1
ATOM 1926 C CA . HIS A 1 243 ? -6.001 -4.034 35.660 1.00 72.00 243 HIS A CA 1
ATOM 1927 C C . HIS A 1 243 ? -6.368 -3.565 34.259 1.00 72.00 243 HIS A C 1
ATOM 1929 O O . HIS A 1 243 ? -5.520 -3.569 33.384 1.00 72.00 243 HIS A O 1
ATOM 1935 N N . LYS A 1 244 ? -7.561 -3.005 34.050 1.00 72.56 244 LYS A N 1
ATOM 1936 C CA . LYS A 1 244 ? -8.001 -2.469 32.753 1.00 72.56 244 LYS A CA 1
ATOM 1937 C C . LYS A 1 244 ? -7.163 -1.275 32.285 1.00 72.56 244 LYS A C 1
ATOM 1939 O O . LYS A 1 244 ? -6.995 -1.068 31.084 1.00 72.56 244 LYS A O 1
ATOM 1944 N N . LYS A 1 245 ? -6.619 -0.473 33.207 1.00 72.56 245 LYS A N 1
ATOM 1945 C CA . LYS A 1 245 ? -5.698 0.635 32.895 1.00 72.56 245 LYS A CA 1
ATOM 1946 C C . LYS A 1 245 ? -4.301 0.131 32.527 1.00 72.56 245 LYS A C 1
ATOM 1948 O O . LYS A 1 245 ? -3.675 0.723 31.651 1.00 72.56 245 LYS A O 1
ATOM 1953 N N . MET A 1 246 ? -3.832 -0.941 33.162 1.00 64.25 246 MET A N 1
ATOM 1954 C CA . MET A 1 246 ? -2.597 -1.643 32.802 1.00 64.25 246 MET A CA 1
ATOM 1955 C C . MET A 1 246 ? -2.774 -2.361 31.460 1.00 64.25 246 MET A C 1
ATOM 1957 O O . MET A 1 246 ? -1.986 -2.167 30.545 1.00 64.25 246 MET A O 1
ATOM 1961 N N . GLU A 1 247 ? -3.874 -3.079 31.277 1.00 63.19 247 GLU A N 1
ATOM 1962 C CA . GLU A 1 247 ? -4.226 -3.791 30.053 1.00 63.19 247 GLU A CA 1
ATOM 1963 C C . GLU A 1 247 ? -4.325 -2.826 28.866 1.00 63.19 247 GLU A C 1
ATOM 1965 O O . GLU A 1 247 ? -3.715 -3.066 27.838 1.00 63.19 247 GLU A O 1
ATOM 1970 N N . ARG A 1 248 ? -4.943 -1.646 29.020 1.00 57.91 248 ARG A N 1
ATOM 1971 C CA . ARG A 1 248 ? -4.929 -0.609 27.966 1.00 57.91 248 ARG A CA 1
ATOM 1972 C C . ARG A 1 248 ? -3.547 -0.025 27.655 1.00 57.91 248 ARG A C 1
ATOM 1974 O O . ARG A 1 248 ? -3.384 0.555 26.589 1.00 57.91 248 ARG A O 1
ATOM 1981 N N . ARG A 1 249 ? -2.585 -0.100 28.579 1.00 56.47 249 ARG A N 1
ATOM 1982 C CA . ARG A 1 249 ? -1.212 0.388 28.359 1.00 56.47 249 ARG A CA 1
ATOM 1983 C C . ARG A 1 249 ? -0.290 -0.677 27.775 1.00 56.47 249 ARG A C 1
ATOM 1985 O O . ARG A 1 249 ? 0.664 -0.312 27.100 1.00 56.47 249 ARG A O 1
ATOM 1992 N N . TYR A 1 250 ? -0.553 -1.952 28.051 1.00 56.16 250 TYR A N 1
ATOM 1993 C CA . TYR A 1 250 ? 0.360 -3.054 27.731 1.00 56.16 250 TYR A CA 1
ATOM 1994 C C . TYR A 1 250 ? -0.205 -4.059 26.720 1.00 56.16 250 TYR A C 1
ATOM 1996 O O . TYR A 1 250 ? 0.565 -4.754 26.060 1.00 56.16 250 TYR A O 1
ATOM 2004 N N . VAL A 1 251 ? -1.526 -4.125 26.548 1.00 63.16 251 VAL A N 1
ATOM 2005 C CA . VAL A 1 251 ? -2.170 -4.922 25.501 1.00 63.16 251 VAL A CA 1
ATOM 2006 C C . VAL A 1 251 ? -2.367 -4.025 24.289 1.00 63.16 251 VAL A C 1
ATOM 2008 O O . VAL A 1 251 ? -3.204 -3.121 24.287 1.00 63.16 251 VAL A O 1
ATOM 2011 N N . ALA A 1 252 ? -1.558 -4.276 23.260 1.00 68.38 252 ALA A N 1
ATOM 2012 C CA . ALA A 1 252 ? -1.702 -3.635 21.964 1.00 68.38 252 ALA A CA 1
ATOM 2013 C C . ALA A 1 252 ? -3.142 -3.807 21.464 1.00 68.38 252 ALA A C 1
ATOM 2015 O O . ALA A 1 252 ? -3.738 -4.884 21.574 1.00 68.38 252 ALA A O 1
ATOM 2016 N N . THR A 1 253 ? -3.718 -2.740 20.911 1.00 75.75 253 THR A N 1
ATOM 2017 C CA . THR A 1 253 ? -4.998 -2.864 20.216 1.00 75.75 253 THR A CA 1
ATOM 2018 C C . THR A 1 253 ? -4.829 -3.862 19.058 1.00 75.75 253 THR A C 1
ATOM 2020 O O . THR A 1 253 ? -3.734 -3.985 18.503 1.00 75.75 253 THR A O 1
ATOM 2023 N N . PRO A 1 254 ? -5.884 -4.592 18.653 1.00 76.56 254 PRO A N 1
ATOM 2024 C CA . PRO A 1 254 ? -5.789 -5.552 17.548 1.00 76.56 254 PRO A CA 1
ATOM 2025 C C . PRO A 1 254 ? -5.311 -4.921 16.228 1.00 76.56 254 PRO A C 1
ATOM 2027 O O . PRO A 1 254 ? -4.781 -5.619 15.368 1.00 76.56 254 PRO A O 1
ATOM 2030 N N . GLU A 1 255 ? -5.472 -3.607 16.071 1.00 79.62 255 GLU A N 1
ATOM 2031 C CA . GLU A 1 255 ? -4.935 -2.838 14.949 1.00 79.62 255 GLU A CA 1
ATOM 2032 C C . GLU A 1 255 ? -3.409 -2.685 15.027 1.00 79.62 255 GLU A C 1
ATOM 2034 O O . GLU A 1 255 ? -2.713 -2.987 14.057 1.00 79.62 255 GLU A O 1
ATOM 2039 N N . VAL A 1 256 ? -2.876 -2.319 16.198 1.00 83.81 256 VAL A N 1
ATOM 2040 C CA . VAL A 1 256 ? -1.426 -2.212 16.438 1.00 83.81 256 VAL A CA 1
ATOM 2041 C C . VAL A 1 256 ? -0.749 -3.578 16.340 1.00 83.81 256 VAL A C 1
ATOM 2043 O O . VAL A 1 256 ? 0.319 -3.695 15.742 1.00 83.81 256 VAL A O 1
ATOM 2046 N N . GLU A 1 257 ? -1.391 -4.633 16.845 1.00 84.44 257 GLU A N 1
ATOM 2047 C CA . GLU A 1 257 ? -0.950 -6.022 16.658 1.00 84.44 257 GLU A CA 1
ATOM 2048 C C . GLU A 1 257 ? -0.830 -6.372 15.166 1.00 84.44 257 GLU A C 1
ATOM 2050 O O . GLU A 1 257 ? 0.177 -6.920 14.718 1.00 84.44 257 GLU A O 1
ATOM 2055 N N . GLY A 1 258 ? -1.841 -5.994 14.378 1.00 80.81 258 GLY A N 1
ATOM 2056 C CA . GLY A 1 258 ? -1.850 -6.161 12.928 1.00 80.81 258 GLY A CA 1
ATOM 2057 C C . GLY A 1 258 ? -0.698 -5.434 12.236 1.00 80.81 258 GLY A C 1
ATOM 2058 O O . GLY A 1 258 ? 0.011 -6.038 11.427 1.00 80.81 258 GLY A O 1
ATOM 2059 N N . LYS A 1 259 ? -0.473 -4.161 12.588 1.00 87.00 259 LYS A N 1
ATOM 2060 C CA . LYS A 1 259 ? 0.668 -3.378 12.094 1.00 87.00 259 LYS A CA 1
ATOM 2061 C C . LYS A 1 259 ? 2.003 -4.019 12.478 1.00 87.00 259 LYS A C 1
ATOM 2063 O O . LYS A 1 259 ? 2.892 -4.096 11.635 1.00 87.00 259 LYS A O 1
ATOM 2068 N N . ARG A 1 260 ? 2.141 -4.537 13.705 1.00 93.31 260 ARG A N 1
ATOM 2069 C CA . ARG A 1 260 ? 3.364 -5.217 14.158 1.00 93.31 260 ARG A CA 1
ATOM 2070 C C . ARG A 1 260 ? 3.653 -6.474 13.342 1.00 93.31 260 ARG A C 1
ATOM 2072 O O . ARG A 1 260 ? 4.782 -6.665 12.903 1.00 93.31 260 ARG A O 1
ATOM 2079 N N . ILE A 1 261 ? 2.647 -7.316 13.102 1.00 88.06 261 ILE A N 1
ATOM 2080 C CA . ILE A 1 261 ? 2.810 -8.522 12.276 1.00 88.06 261 ILE A CA 1
ATOM 2081 C C . ILE A 1 261 ? 3.246 -8.140 10.855 1.00 88.06 261 ILE A C 1
ATOM 2083 O O . ILE A 1 261 ? 4.184 -8.732 10.324 1.00 88.06 261 ILE A O 1
ATOM 2087 N N . ALA A 1 262 ? 2.616 -7.124 10.257 1.00 81.19 262 ALA A N 1
ATOM 2088 C CA . ALA A 1 262 ? 3.003 -6.623 8.938 1.00 81.19 262 ALA A CA 1
ATOM 2089 C C . ALA A 1 262 ? 4.440 -6.068 8.922 1.00 81.19 262 ALA A C 1
ATOM 2091 O O . ALA A 1 262 ? 5.186 -6.325 7.979 1.00 81.19 262 ALA A O 1
ATOM 2092 N N . LEU A 1 263 ? 4.849 -5.361 9.981 1.00 92.50 263 LEU A N 1
ATOM 2093 C CA . LEU A 1 263 ? 6.217 -4.880 10.157 1.00 92.50 263 LEU A CA 1
ATOM 2094 C C . LEU A 1 263 ? 7.224 -6.039 10.227 1.00 92.50 263 LEU A C 1
ATOM 2096 O O . LEU A 1 263 ? 8.248 -5.978 9.556 1.00 92.50 263 LEU A O 1
ATOM 2100 N N . LEU A 1 264 ? 6.948 -7.101 10.989 1.00 92.31 264 LEU A N 1
ATOM 2101 C CA . LEU A 1 264 ? 7.847 -8.259 11.084 1.00 92.31 264 LEU A CA 1
ATOM 2102 C C . LEU A 1 264 ? 8.051 -8.945 9.727 1.00 92.31 264 LEU A C 1
ATOM 2104 O O . LEU A 1 264 ? 9.182 -9.277 9.374 1.00 92.31 264 LEU A O 1
ATOM 2108 N N . VAL A 1 265 ? 6.977 -9.093 8.944 1.00 85.81 265 VAL A N 1
ATOM 2109 C CA . VAL A 1 265 ? 7.060 -9.604 7.566 1.00 85.81 265 VAL A CA 1
ATOM 2110 C C . VAL A 1 265 ? 7.921 -8.680 6.704 1.00 85.81 265 VAL A C 1
ATOM 2112 O O . VAL A 1 265 ? 8.840 -9.147 6.038 1.00 85.81 265 VAL A O 1
ATOM 2115 N N . LEU A 1 266 ? 7.692 -7.364 6.772 1.00 89.88 266 LEU A N 1
ATOM 2116 C CA . LEU A 1 266 ? 8.468 -6.380 6.016 1.00 89.88 266 LEU A CA 1
ATOM 2117 C C . LEU A 1 266 ? 9.964 -6.412 6.378 1.00 89.88 266 LEU A C 1
ATOM 2119 O O . LEU A 1 266 ? 10.813 -6.330 5.488 1.00 89.88 266 LEU A O 1
ATOM 2123 N N . ILE A 1 267 ? 10.296 -6.548 7.666 1.00 94.12 267 ILE A N 1
ATOM 2124 C CA . ILE A 1 267 ? 11.677 -6.682 8.149 1.00 94.12 267 ILE A CA 1
ATOM 2125 C C . ILE A 1 267 ? 12.334 -7.918 7.532 1.00 94.12 267 ILE A C 1
ATOM 2127 O O . ILE A 1 267 ? 13.432 -7.814 6.983 1.00 94.12 267 ILE A O 1
ATOM 2131 N N . GLN A 1 268 ? 11.660 -9.070 7.602 1.00 93.62 268 GLN A N 1
ATOM 2132 C CA . GLN A 1 268 ? 12.184 -10.327 7.079 1.00 93.62 268 GLN A CA 1
ATOM 2133 C C . GLN A 1 268 ? 12.396 -10.257 5.561 1.00 93.62 268 GLN A C 1
ATOM 2135 O O . GLN A 1 268 ? 13.493 -10.546 5.087 1.00 93.62 268 GLN A O 1
ATOM 2140 N N . GLU A 1 269 ? 11.397 -9.794 4.808 1.00 86.00 269 GLU A N 1
ATOM 2141 C CA . GLU A 1 269 ? 11.499 -9.646 3.352 1.00 86.00 269 GLU A CA 1
ATOM 2142 C C . GLU A 1 269 ? 12.624 -8.685 2.946 1.00 86.00 269 GLU A C 1
ATOM 2144 O O . GLU A 1 269 ? 13.359 -8.943 1.990 1.00 86.00 269 GLU A O 1
ATOM 2149 N N . THR A 1 270 ? 12.786 -7.573 3.671 1.00 91.00 270 THR A N 1
ATOM 2150 C CA . THR A 1 270 ? 13.852 -6.603 3.385 1.00 91.00 270 THR A CA 1
ATOM 2151 C C . THR A 1 270 ? 15.225 -7.208 3.673 1.00 91.00 270 THR A C 1
ATOM 2153 O O . THR A 1 270 ? 16.131 -7.082 2.850 1.00 91.00 270 THR A O 1
ATOM 2156 N N . ALA A 1 271 ? 15.381 -7.914 4.795 1.00 96.19 271 ALA A N 1
ATOM 2157 C CA . ALA A 1 271 ? 16.634 -8.573 5.151 1.00 96.19 271 ALA A CA 1
ATOM 2158 C C . ALA A 1 271 ? 17.013 -9.667 4.137 1.00 96.19 271 ALA A C 1
ATOM 2160 O O . ALA A 1 271 ? 18.169 -9.741 3.722 1.00 96.19 271 ALA A O 1
ATOM 2161 N N . GLU A 1 272 ? 16.049 -10.473 3.685 1.00 93.25 272 GLU A N 1
ATOM 2162 C CA . GLU A 1 272 ? 16.257 -11.498 2.655 1.00 93.25 272 GLU A CA 1
ATOM 2163 C C . GLU A 1 272 ? 16.685 -10.883 1.316 1.00 93.25 272 GLU A C 1
ATOM 2165 O O . GLU A 1 272 ? 17.630 -11.362 0.686 1.00 93.25 272 GLU A O 1
ATOM 2170 N N . ARG A 1 273 ? 16.053 -9.780 0.895 1.00 89.56 273 ARG A N 1
ATOM 2171 C CA . ARG A 1 273 ? 16.421 -9.059 -0.336 1.00 89.56 273 ARG A CA 1
ATOM 2172 C C . ARG A 1 273 ? 17.822 -8.468 -0.265 1.00 89.56 273 ARG A C 1
ATOM 2174 O O . ARG A 1 273 ? 18.586 -8.608 -1.217 1.00 89.56 273 ARG A O 1
ATOM 2181 N N . LEU A 1 274 ? 18.173 -7.835 0.851 1.00 94.56 274 LEU A N 1
ATOM 2182 C CA . LEU A 1 274 ? 19.526 -7.328 1.077 1.00 94.56 274 LEU A CA 1
ATOM 2183 C C . LEU A 1 274 ? 20.552 -8.465 1.089 1.00 94.56 274 LEU A C 1
ATOM 2185 O O . LEU A 1 274 ? 21.609 -8.338 0.473 1.00 94.56 274 LEU A O 1
ATOM 2189 N N . GLY A 1 275 ? 20.221 -9.598 1.716 1.00 95.75 275 GLY A N 1
ATOM 2190 C CA . GLY A 1 275 ? 21.048 -10.804 1.698 1.00 95.75 275 GLY A CA 1
ATOM 2191 C C . GLY A 1 275 ? 21.246 -11.354 0.284 1.00 95.75 275 GLY A C 1
ATOM 2192 O O . GLY A 1 275 ? 22.364 -11.707 -0.089 1.00 95.75 275 GLY A O 1
ATOM 2193 N N . ALA A 1 276 ? 20.196 -11.346 -0.543 1.00 91.56 276 ALA A N 1
ATOM 2194 C CA . ALA A 1 276 ? 20.294 -11.711 -1.950 1.00 91.56 276 ALA A CA 1
ATOM 2195 C C . ALA A 1 276 ? 21.248 -10.766 -2.696 1.00 91.56 276 ALA A C 1
ATOM 2197 O O . ALA A 1 276 ? 22.189 -11.245 -3.328 1.00 91.56 276 ALA A O 1
ATOM 2198 N N . VAL A 1 277 ? 21.083 -9.443 -2.556 1.00 90.75 277 VAL A N 1
ATOM 2199 C CA . VAL A 1 277 ? 21.988 -8.441 -3.153 1.00 90.75 277 VAL A CA 1
ATOM 2200 C C . VAL A 1 277 ? 23.436 -8.687 -2.727 1.00 90.75 277 VAL A C 1
ATOM 2202 O O . VAL A 1 277 ? 24.317 -8.740 -3.583 1.00 90.75 277 VAL A O 1
ATOM 2205 N N . GLN A 1 278 ? 23.684 -8.921 -1.439 1.00 94.88 278 GLN A N 1
ATOM 2206 C CA . GLN A 1 278 ? 25.017 -9.232 -0.927 1.00 94.88 278 GLN A CA 1
ATOM 2207 C C . GLN A 1 278 ? 25.590 -10.512 -1.560 1.00 94.88 278 GLN A C 1
ATOM 2209 O O . GLN A 1 278 ? 26.732 -10.520 -2.014 1.00 94.88 278 GLN A O 1
ATOM 2214 N N . SER A 1 279 ? 24.787 -11.578 -1.648 1.00 94.00 279 SER A N 1
ATOM 2215 C CA . SER A 1 279 ? 25.210 -12.878 -2.189 1.00 94.00 279 SER A CA 1
ATOM 2216 C C . SER A 1 279 ? 25.521 -12.859 -3.689 1.00 94.00 279 SER A C 1
ATOM 2218 O O . SER A 1 279 ? 26.344 -13.649 -4.145 1.00 94.00 279 SER A O 1
ATOM 2220 N N . THR A 1 280 ? 24.915 -11.945 -4.459 1.00 91.19 280 THR A N 1
ATOM 2221 C CA . THR A 1 280 ? 25.210 -11.819 -5.898 1.00 91.19 280 THR A CA 1
ATOM 2222 C C . THR A 1 280 ? 26.634 -11.345 -6.186 1.00 91.19 280 THR A C 1
ATOM 2224 O O . THR A 1 280 ? 27.101 -11.495 -7.312 1.00 91.19 280 THR A O 1
ATOM 2227 N N . GLY A 1 281 ? 27.313 -10.728 -5.211 1.00 91.50 281 GLY A N 1
ATOM 2228 C CA . GLY A 1 281 ? 28.622 -10.108 -5.422 1.00 91.50 281 GLY A CA 1
ATOM 2229 C C . GLY A 1 281 ? 28.595 -8.882 -6.346 1.00 91.50 281 GLY A C 1
ATOM 2230 O O . GLY A 1 281 ? 29.657 -8.415 -6.745 1.00 91.50 281 GLY A O 1
ATOM 2231 N N . LEU A 1 282 ? 27.408 -8.353 -6.684 1.00 89.06 282 LEU A N 1
ATOM 2232 C CA . LEU A 1 282 ? 27.254 -7.151 -7.517 1.00 89.06 282 LEU A CA 1
ATOM 2233 C C . LE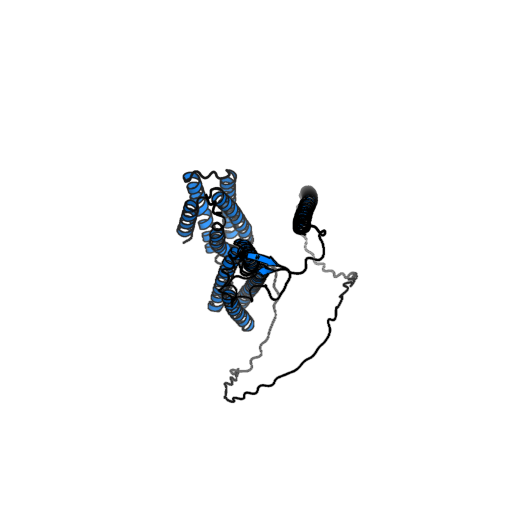U A 1 282 ? 27.904 -5.923 -6.871 1.00 89.06 282 LEU A C 1
ATOM 2235 O O . LEU A 1 282 ? 28.529 -5.115 -7.551 1.00 89.06 282 LEU A O 1
ATOM 2239 N N . VAL A 1 283 ? 27.747 -5.783 -5.556 1.00 92.69 283 VAL A N 1
ATOM 2240 C CA . VAL A 1 283 ? 28.250 -4.642 -4.789 1.00 92.69 283 VAL A CA 1
ATOM 2241 C C . VAL A 1 283 ? 29.700 -4.913 -4.409 1.00 92.69 283 VAL A C 1
ATOM 2243 O O . VAL A 1 283 ? 29.966 -5.708 -3.511 1.00 92.69 283 VAL A O 1
ATOM 2246 N N . THR A 1 284 ? 30.643 -4.280 -5.104 1.00 93.38 284 THR A N 1
ATOM 2247 C CA . THR A 1 284 ? 32.091 -4.454 -4.884 1.00 93.38 284 THR A CA 1
ATOM 2248 C C . THR A 1 284 ? 32.698 -3.383 -3.981 1.00 93.38 284 THR A C 1
ATOM 2250 O O . THR A 1 284 ? 33.774 -3.596 -3.424 1.00 93.38 284 THR A O 1
ATOM 2253 N N . ASN A 1 285 ? 32.021 -2.243 -3.815 1.00 94.69 285 ASN A N 1
ATOM 2254 C CA . ASN A 1 285 ? 32.479 -1.172 -2.940 1.00 94.69 285 ASN A CA 1
ATOM 2255 C C . ASN A 1 285 ? 32.376 -1.619 -1.461 1.00 94.69 285 ASN A C 1
ATOM 2257 O O . ASN A 1 285 ? 31.294 -2.032 -1.030 1.00 94.69 285 ASN A O 1
ATOM 2261 N N . PRO A 1 286 ? 33.466 -1.533 -0.673 1.00 95.75 286 PRO A N 1
ATOM 2262 C CA . PRO A 1 286 ? 33.490 -2.013 0.709 1.00 95.75 286 PRO A CA 1
ATOM 2263 C C . PRO A 1 286 ? 32.539 -1.246 1.639 1.00 95.75 286 PRO A C 1
ATOM 2265 O O . PRO A 1 286 ? 31.940 -1.857 2.519 1.00 95.75 286 PRO A O 1
ATOM 2268 N N . GLU A 1 287 ? 32.343 0.059 1.432 1.00 95.44 287 GLU A N 1
ATOM 2269 C CA . GLU A 1 287 ? 31.416 0.871 2.233 1.00 95.44 287 GLU A CA 1
ATOM 2270 C C . GLU A 1 287 ? 29.966 0.454 1.972 1.00 95.44 287 GLU A C 1
ATOM 2272 O O . GLU A 1 287 ? 29.184 0.261 2.901 1.00 95.44 287 GLU A O 1
ATOM 2277 N N . GLN A 1 288 ? 29.621 0.220 0.704 1.00 95.50 288 GLN A N 1
ATOM 2278 C CA . GLN A 1 288 ? 28.297 -0.266 0.317 1.00 95.50 288 GLN A CA 1
ATOM 2279 C C . GLN A 1 288 ? 28.038 -1.690 0.842 1.00 95.50 288 GLN A C 1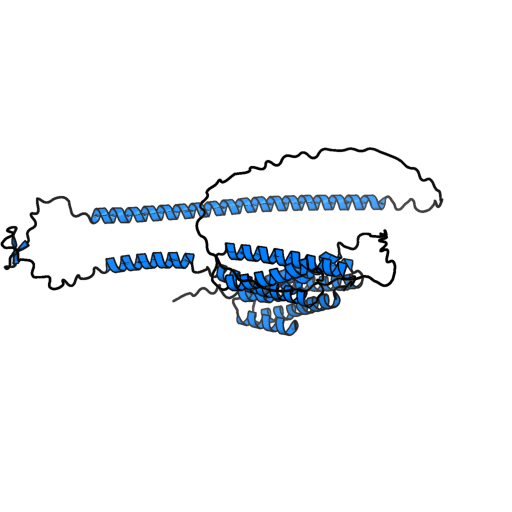
ATOM 2281 O O . GLN A 1 288 ? 26.944 -1.985 1.329 1.00 95.50 288 GLN A O 1
ATOM 2286 N N . GLN A 1 289 ? 29.045 -2.572 0.809 1.00 96.56 289 GLN A N 1
ATOM 2287 C CA . GLN A 1 289 ? 28.959 -3.899 1.430 1.00 96.56 289 GLN A CA 1
ATOM 2288 C C . GLN A 1 289 ? 28.754 -3.806 2.946 1.00 96.56 289 GLN A C 1
ATOM 2290 O O . GLN A 1 289 ? 27.920 -4.530 3.497 1.00 96.56 289 GLN A O 1
ATOM 2295 N N . GLN A 1 290 ? 29.484 -2.910 3.617 1.00 96.75 290 GLN A N 1
ATOM 2296 C CA . GLN A 1 290 ? 29.340 -2.671 5.050 1.00 96.75 290 GLN A CA 1
ATOM 2297 C C . GLN A 1 290 ? 27.947 -2.133 5.385 1.00 96.75 290 GLN A C 1
ATOM 2299 O O . GLN A 1 290 ? 27.341 -2.600 6.352 1.00 96.75 290 GLN A O 1
ATOM 2304 N N . PHE A 1 291 ? 27.413 -1.205 4.587 1.00 97.00 291 PHE A N 1
ATOM 2305 C CA . PHE A 1 291 ? 26.049 -0.704 4.743 1.00 97.00 291 PHE A CA 1
ATOM 2306 C C . PHE A 1 291 ? 25.019 -1.836 4.644 1.00 97.00 291 PHE A C 1
ATOM 2308 O O . PHE A 1 291 ? 24.181 -1.977 5.537 1.00 97.00 291 PHE A O 1
ATOM 2315 N N . ILE A 1 292 ? 25.093 -2.670 3.597 1.00 96.94 292 ILE A N 1
ATOM 2316 C CA . ILE A 1 292 ? 24.155 -3.785 3.397 1.00 96.94 292 ILE A CA 1
ATOM 2317 C C . ILE A 1 292 ? 24.242 -4.770 4.568 1.00 96.94 292 ILE A C 1
ATOM 2319 O O . ILE A 1 292 ? 23.214 -5.128 5.141 1.00 96.94 292 ILE A O 1
ATOM 2323 N N . GLY A 1 293 ? 25.455 -5.161 4.971 1.00 97.25 293 GLY A N 1
ATOM 2324 C CA . GLY A 1 293 ? 25.664 -6.073 6.098 1.00 97.25 293 GLY A CA 1
ATOM 2325 C C . GLY A 1 293 ? 25.124 -5.515 7.417 1.00 97.25 293 GLY A C 1
ATOM 2326 O O . GLY A 1 293 ? 24.395 -6.203 8.129 1.00 97.25 293 GLY A O 1
ATOM 2327 N N . SER A 1 294 ? 25.410 -4.244 7.707 1.00 97.56 294 SER A N 1
ATOM 2328 C CA . SER A 1 294 ? 24.934 -3.567 8.922 1.00 97.56 294 SER A CA 1
ATOM 2329 C C . SER A 1 294 ? 23.412 -3.418 8.927 1.00 97.56 294 SER A C 1
ATOM 2331 O O . SER A 1 294 ? 22.779 -3.605 9.962 1.00 97.56 294 SER A O 1
ATOM 2333 N N . SER A 1 295 ? 22.812 -3.145 7.765 1.00 97.81 295 SER A N 1
ATOM 2334 C CA . SER A 1 295 ? 21.359 -3.055 7.604 1.00 97.81 295 SER A CA 1
ATOM 2335 C C . SER A 1 295 ? 20.676 -4.402 7.834 1.00 97.81 295 SER A C 1
ATOM 2337 O O . SER A 1 295 ? 19.651 -4.450 8.506 1.00 97.81 295 SER A O 1
ATOM 2339 N N . ILE A 1 296 ? 21.245 -5.509 7.341 1.00 97.81 296 ILE A N 1
ATOM 2340 C CA . ILE A 1 296 ? 20.725 -6.863 7.598 1.00 97.81 296 ILE A CA 1
ATOM 2341 C C . ILE A 1 296 ? 20.753 -7.179 9.098 1.00 97.81 296 ILE A C 1
ATOM 2343 O O . ILE A 1 296 ? 19.755 -7.653 9.640 1.00 97.81 296 ILE A O 1
ATOM 2347 N N . GLU A 1 297 ? 21.868 -6.910 9.780 1.00 97.81 297 GLU A N 1
ATOM 2348 C CA . GLU A 1 297 ? 21.981 -7.161 11.223 1.00 97.81 297 GLU A CA 1
ATOM 2349 C C . GLU A 1 297 ? 21.048 -6.257 12.041 1.00 97.81 297 GLU A C 1
ATOM 2351 O O . GLU A 1 297 ? 20.377 -6.732 12.960 1.00 97.81 297 GLU A O 1
ATOM 2356 N N . TRP A 1 298 ? 20.910 -4.984 11.659 1.00 97.94 298 TRP A N 1
ATOM 2357 C CA . TRP A 1 298 ? 19.948 -4.071 12.276 1.00 97.94 298 TRP A CA 1
ATOM 2358 C C . TRP A 1 298 ? 18.501 -4.543 12.085 1.00 97.94 298 TRP A C 1
ATOM 2360 O O . TRP A 1 298 ? 17.731 -4.554 13.044 1.00 97.94 298 TRP A O 1
ATOM 2370 N N . LEU A 1 299 ? 18.137 -5.014 10.886 1.00 97.31 299 LEU A N 1
ATOM 2371 C CA . LEU A 1 299 ? 16.817 -5.588 10.606 1.00 97.31 299 LEU A CA 1
ATOM 2372 C C . LEU A 1 299 ? 16.554 -6.838 11.455 1.00 97.31 299 LEU A C 1
ATOM 2374 O O . LEU A 1 299 ? 15.486 -6.949 12.049 1.00 97.31 299 LEU A O 1
ATOM 2378 N N . LYS A 1 300 ? 17.524 -7.751 11.593 1.00 97.19 300 LYS A N 1
ATOM 2379 C CA . LYS A 1 300 ? 17.395 -8.923 12.482 1.00 97.19 300 LYS A CA 1
ATOM 2380 C C . LYS A 1 300 ? 17.198 -8.515 13.944 1.00 97.19 300 LYS A C 1
ATOM 2382 O O . LYS A 1 300 ? 16.338 -9.076 14.623 1.00 97.19 300 LYS A O 1
ATOM 2387 N N . GLY A 1 301 ? 17.950 -7.517 14.414 1.00 97.12 301 GLY A N 1
ATOM 2388 C CA . GLY A 1 301 ? 17.761 -6.923 15.739 1.00 97.12 301 GLY A CA 1
ATOM 2389 C C . GLY A 1 301 ? 16.366 -6.316 15.903 1.00 97.12 301 GLY A C 1
ATOM 2390 O O . GLY A 1 301 ? 15.703 -6.553 16.911 1.00 97.12 301 GLY A O 1
ATOM 2391 N N . GLY A 1 302 ? 15.878 -5.618 14.876 1.00 96.19 302 GLY A N 1
ATOM 2392 C CA . GLY A 1 302 ? 14.517 -5.096 14.797 1.00 96.19 302 GLY A CA 1
ATOM 2393 C C . GLY A 1 302 ? 13.455 -6.194 14.883 1.00 96.19 302 GLY A C 1
ATOM 2394 O O . GLY A 1 302 ? 12.516 -6.069 15.663 1.00 96.19 302 GLY A O 1
ATOM 2395 N N . ALA A 1 303 ? 13.618 -7.303 14.156 1.00 96.38 303 ALA A N 1
ATOM 2396 C CA . ALA A 1 303 ? 12.698 -8.440 14.227 1.00 96.38 303 ALA A CA 1
ATOM 2397 C C . ALA A 1 303 ? 12.614 -9.019 15.648 1.00 96.38 303 ALA A C 1
ATOM 2399 O O . ALA A 1 303 ? 11.519 -9.279 16.146 1.00 96.38 303 ALA A O 1
ATOM 2400 N N . ALA A 1 304 ? 13.757 -9.177 16.324 1.00 96.38 304 ALA A N 1
ATOM 2401 C CA . ALA A 1 304 ? 13.789 -9.617 17.717 1.00 96.38 304 ALA A CA 1
ATOM 2402 C C . ALA A 1 304 ? 13.123 -8.589 18.650 1.00 96.38 304 ALA A C 1
ATOM 2404 O O . ALA A 1 304 ? 12.312 -8.961 19.498 1.00 96.38 304 ALA A O 1
ATOM 2405 N N . TYR A 1 305 ? 13.399 -7.297 18.458 1.00 95.88 305 TYR A N 1
ATOM 2406 C CA . TYR A 1 305 ? 12.842 -6.212 19.268 1.00 95.88 305 TYR A CA 1
ATOM 2407 C C . TYR A 1 305 ? 11.314 -6.088 19.151 1.00 95.88 305 TYR A C 1
ATOM 2409 O O . TYR A 1 305 ? 10.642 -5.880 20.165 1.00 95.88 305 TYR A O 1
ATOM 2417 N N . PHE A 1 306 ? 10.765 -6.255 17.943 1.00 95.75 306 PHE A N 1
ATOM 2418 C CA . PHE A 1 306 ? 9.327 -6.211 17.643 1.00 95.75 306 PHE A CA 1
ATOM 2419 C C . PHE A 1 306 ? 8.638 -7.585 17.733 1.00 95.75 306 PHE A C 1
ATOM 2421 O O . PHE A 1 306 ? 7.487 -7.730 17.317 1.00 95.75 306 PHE A O 1
ATOM 2428 N N . SER A 1 307 ? 9.303 -8.611 18.277 1.00 93.88 307 SER A N 1
ATOM 2429 C CA . SER A 1 307 ? 8.654 -9.902 18.554 1.00 93.88 307 SER A CA 1
ATOM 2430 C C . SER A 1 307 ? 7.586 -9.792 19.655 1.00 93.88 307 SER A C 1
ATOM 2432 O O . SER A 1 307 ? 6.591 -10.516 19.632 1.00 93.88 307 SER A O 1
ATOM 2434 N N . GLU A 1 308 ? 7.749 -8.828 20.563 1.00 92.38 308 GLU A N 1
ATOM 2435 C CA . GLU A 1 308 ? 6.798 -8.465 21.615 1.00 92.38 308 GLU A CA 1
ATOM 2436 C C . GLU A 1 308 ? 5.919 -7.272 21.210 1.00 92.38 308 GLU A C 1
ATOM 2438 O O . GLU A 1 308 ? 6.259 -6.505 20.310 1.00 92.38 308 GLU A O 1
ATOM 2443 N N . SER A 1 309 ? 4.807 -7.062 21.919 1.00 86.62 309 SER A N 1
ATOM 2444 C CA . SER A 1 309 ? 3.962 -5.876 21.745 1.00 86.62 309 SER A CA 1
ATOM 2445 C C . SER A 1 309 ? 4.742 -4.581 22.002 1.00 86.62 309 SER A C 1
ATOM 2447 O O . SER A 1 309 ? 5.438 -4.436 23.011 1.00 86.62 309 SER A O 1
ATOM 2449 N N . ARG A 1 310 ? 4.603 -3.626 21.079 1.00 91.50 310 ARG A N 1
ATOM 2450 C CA . ARG A 1 310 ? 5.241 -2.302 21.108 1.00 91.50 310 ARG A CA 1
ATOM 2451 C C . ARG A 1 310 ? 4.216 -1.211 20.835 1.00 91.50 310 ARG A C 1
ATOM 2453 O O . ARG A 1 310 ? 3.081 -1.505 20.448 1.00 91.50 310 ARG A O 1
ATOM 2460 N N . ARG A 1 311 ? 4.609 0.037 21.082 1.00 90.88 311 ARG A N 1
ATOM 2461 C CA . ARG A 1 311 ? 3.737 1.183 20.837 1.00 90.88 311 ARG A CA 1
ATOM 2462 C C . ARG A 1 311 ? 3.628 1.443 19.334 1.00 90.88 311 ARG A C 1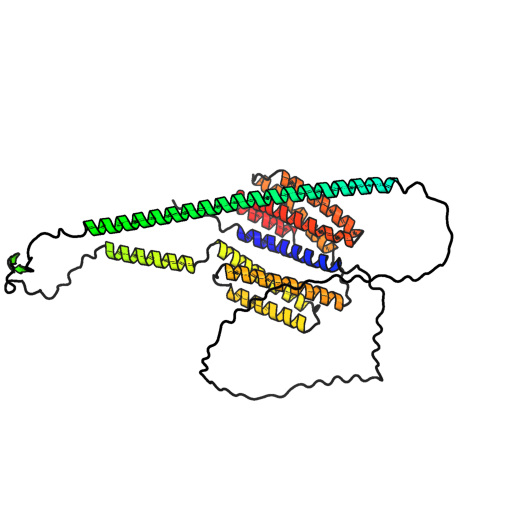
ATOM 2464 O O . ARG A 1 311 ? 4.521 1.104 18.561 1.00 90.88 311 ARG A O 1
ATOM 2471 N N . GLU A 1 312 ? 2.505 2.013 18.919 1.00 89.94 312 GLU A N 1
ATOM 2472 C CA . GLU A 1 312 ? 2.207 2.250 17.504 1.00 89.94 312 GLU A CA 1
ATOM 2473 C C . GLU A 1 312 ? 3.199 3.218 16.842 1.00 89.94 312 GLU A C 1
ATOM 2475 O O . GLU A 1 312 ? 3.636 2.972 15.722 1.00 89.94 312 GLU A O 1
ATOM 2480 N N . ASP A 1 313 ? 3.626 4.255 17.567 1.00 91.62 313 ASP A N 1
ATOM 2481 C CA . ASP A 1 313 ? 4.633 5.226 17.126 1.00 91.62 313 ASP A CA 1
ATOM 2482 C C . ASP A 1 313 ? 5.985 4.563 16.830 1.00 91.62 313 ASP A C 1
ATOM 2484 O O . ASP A 1 313 ? 6.625 4.879 15.830 1.00 91.62 313 ASP A O 1
ATOM 2488 N N . GLU A 1 314 ? 6.390 3.589 17.649 1.00 94.38 314 GLU A N 1
ATOM 2489 C CA . GLU A 1 314 ? 7.624 2.819 17.440 1.00 94.38 314 GLU A CA 1
ATOM 2490 C C . GLU A 1 314 ? 7.532 1.939 16.186 1.00 94.38 314 GLU A C 1
ATOM 2492 O O . GLU A 1 314 ? 8.495 1.832 15.423 1.00 94.38 314 GLU A O 1
ATOM 2497 N N . VAL A 1 315 ? 6.364 1.329 15.948 1.00 93.12 315 VAL A N 1
ATOM 2498 C CA . VAL A 1 315 ? 6.099 0.522 14.747 1.00 93.12 315 VAL A CA 1
ATOM 2499 C C . VAL A 1 315 ? 6.155 1.397 13.491 1.00 93.12 315 VAL A C 1
ATOM 2501 O O . VAL A 1 315 ? 6.859 1.055 12.540 1.00 93.12 315 VAL A O 1
ATOM 2504 N N . ASP A 1 316 ? 5.480 2.547 13.491 1.00 90.38 316 ASP A N 1
ATOM 2505 C CA . ASP A 1 316 ? 5.445 3.463 12.345 1.00 90.38 316 ASP A CA 1
ATOM 2506 C C . ASP A 1 316 ? 6.831 4.090 12.065 1.00 90.38 316 ASP A C 1
ATOM 2508 O O . ASP A 1 316 ? 7.251 4.222 10.904 1.00 90.38 316 ASP A O 1
ATOM 2512 N N . GLN A 1 317 ? 7.600 4.402 13.114 1.00 95.88 317 GLN A N 1
ATOM 2513 C CA . GLN A 1 317 ? 8.982 4.867 12.985 1.00 95.88 317 GLN A CA 1
ATOM 2514 C C . GLN A 1 317 ? 9.881 3.791 12.354 1.00 95.88 317 GLN A C 1
ATOM 2516 O O . GLN A 1 317 ? 10.649 4.086 11.434 1.00 95.88 317 GLN A O 1
ATOM 2521 N N . MET A 1 318 ? 9.749 2.531 12.779 1.00 96.06 318 MET A N 1
ATOM 2522 C CA . MET A 1 318 ? 10.503 1.416 12.202 1.00 96.06 318 MET A CA 1
ATOM 2523 C C . MET A 1 318 ? 10.183 1.215 10.715 1.00 96.06 318 MET A C 1
ATOM 2525 O O . MET A 1 318 ? 11.099 1.051 9.908 1.00 96.06 318 MET A O 1
ATOM 2529 N N . ILE A 1 319 ? 8.905 1.289 10.322 1.00 90.06 319 ILE A N 1
ATOM 2530 C CA . ILE A 1 319 ? 8.494 1.214 8.908 1.00 90.06 319 ILE A CA 1
ATOM 2531 C C . ILE A 1 319 ? 9.195 2.300 8.083 1.00 90.06 319 ILE A C 1
ATOM 2533 O O . ILE A 1 319 ? 9.662 2.037 6.972 1.00 90.06 319 ILE A O 1
ATOM 2537 N N . THR A 1 320 ? 9.296 3.514 8.625 1.00 91.31 320 THR A N 1
ATOM 2538 C CA . THR A 1 320 ? 9.961 4.639 7.954 1.00 91.31 320 THR A CA 1
ATOM 2539 C C . THR A 1 320 ? 11.448 4.363 7.730 1.00 91.31 320 THR A C 1
ATOM 2541 O O . THR A 1 320 ? 11.937 4.549 6.614 1.00 91.31 320 THR A O 1
ATOM 2544 N N . TYR A 1 321 ? 12.156 3.840 8.733 1.00 96.44 321 TYR A N 1
ATOM 2545 C CA . TYR A 1 321 ? 13.567 3.467 8.584 1.00 96.44 321 TYR A CA 1
ATOM 2546 C C . TYR A 1 321 ? 13.779 2.331 7.582 1.00 96.44 321 TYR A C 1
ATOM 2548 O O . TYR A 1 321 ? 14.691 2.402 6.761 1.00 96.44 321 TYR A O 1
ATOM 2556 N N . ILE A 1 322 ? 12.910 1.316 7.570 1.00 94.50 322 ILE A N 1
ATOM 2557 C CA . ILE A 1 322 ? 13.000 0.227 6.586 1.00 94.50 322 ILE A CA 1
ATOM 2558 C C . ILE A 1 322 ? 12.841 0.764 5.160 1.00 94.50 322 ILE A C 1
ATOM 2560 O O . ILE A 1 322 ? 13.576 0.353 4.263 1.00 94.50 322 ILE A O 1
ATOM 2564 N N . ARG A 1 323 ? 11.930 1.722 4.941 1.00 89.31 323 ARG A N 1
ATOM 2565 C CA . ARG A 1 323 ? 11.779 2.384 3.635 1.00 89.31 323 ARG A CA 1
ATOM 2566 C C . ARG A 1 323 ? 13.046 3.130 3.227 1.00 89.31 323 ARG A C 1
ATOM 2568 O O . ARG A 1 323 ? 13.459 3.009 2.079 1.00 89.31 323 ARG A O 1
ATOM 2575 N N . GLN A 1 324 ? 13.679 3.854 4.151 1.00 93.56 324 GLN A N 1
ATOM 2576 C CA . GLN A 1 324 ? 14.945 4.545 3.880 1.00 93.56 324 GLN A CA 1
ATOM 2577 C C . GLN A 1 324 ? 16.062 3.560 3.509 1.00 93.56 324 GLN A C 1
ATOM 2579 O O . GLN A 1 324 ? 16.758 3.778 2.519 1.00 93.56 324 GLN A O 1
ATOM 2584 N N . ILE A 1 325 ? 16.183 2.443 4.238 1.00 94.25 325 ILE A N 1
ATOM 2585 C CA . ILE A 1 325 ? 17.137 1.370 3.919 1.00 94.25 325 ILE A CA 1
ATOM 2586 C C . ILE A 1 325 ? 16.867 0.805 2.522 1.00 94.25 325 ILE A C 1
ATOM 2588 O O . ILE A 1 325 ? 17.803 0.625 1.749 1.00 94.25 325 ILE A O 1
ATOM 2592 N N . ALA A 1 326 ? 15.604 0.541 2.181 1.00 89.94 326 ALA A N 1
ATOM 2593 C CA . ALA A 1 326 ? 15.235 -0.016 0.883 1.00 89.94 326 ALA A CA 1
ATOM 2594 C C . ALA A 1 326 ? 15.583 0.927 -0.281 1.00 89.94 326 ALA A C 1
ATOM 2596 O O . ALA A 1 326 ? 16.121 0.467 -1.287 1.00 89.94 326 ALA A O 1
ATOM 2597 N N . VAL A 1 327 ? 15.322 2.231 -0.130 1.00 88.44 327 VAL A N 1
ATOM 2598 C CA . VAL A 1 327 ? 15.682 3.253 -1.128 1.00 88.44 327 VAL A CA 1
ATOM 2599 C C . VAL A 1 327 ? 17.198 3.323 -1.300 1.00 88.44 327 VAL A C 1
ATOM 2601 O O . VAL A 1 327 ? 17.694 3.180 -2.413 1.00 88.44 327 VAL A O 1
ATOM 2604 N N . TYR A 1 328 ? 17.951 3.438 -0.206 1.00 93.50 328 TYR A N 1
ATOM 2605 C CA . TYR A 1 328 ? 19.408 3.533 -0.299 1.00 93.50 328 TYR A CA 1
ATOM 2606 C C . TYR A 1 328 ? 20.040 2.248 -0.857 1.00 93.50 328 TYR A C 1
ATOM 2608 O O . TYR A 1 328 ? 20.938 2.294 -1.693 1.00 93.50 328 TYR A O 1
ATOM 2616 N N . ALA A 1 329 ? 19.547 1.073 -0.455 1.00 90.56 329 ALA A N 1
ATOM 2617 C CA . ALA A 1 329 ? 20.017 -0.200 -0.994 1.00 90.56 329 ALA A CA 1
ATOM 2618 C C . ALA A 1 329 ? 19.754 -0.335 -2.498 1.00 90.56 329 ALA A C 1
ATOM 2620 O O . ALA A 1 329 ? 20.557 -0.924 -3.223 1.00 90.56 329 ALA A O 1
ATOM 2621 N N . GLN A 1 330 ? 18.641 0.212 -2.982 1.00 87.56 330 GLN A N 1
ATOM 2622 C CA . GLN A 1 330 ? 18.363 0.274 -4.407 1.00 87.56 330 GLN A CA 1
ATOM 2623 C C . GLN A 1 330 ? 19.362 1.181 -5.131 1.00 87.56 330 GLN A C 1
ATOM 2625 O O . GLN A 1 330 ? 19.879 0.770 -6.171 1.00 87.56 330 GLN A O 1
ATOM 2630 N N . ASP A 1 331 ? 19.662 2.360 -4.590 1.00 89.00 331 ASP A N 1
ATOM 2631 C CA . ASP A 1 331 ? 20.653 3.273 -5.171 1.00 89.00 331 ASP A CA 1
ATOM 2632 C C . ASP A 1 331 ? 22.031 2.607 -5.250 1.00 89.00 331 ASP A C 1
ATOM 2634 O O . ASP A 1 331 ? 22.660 2.610 -6.309 1.00 89.00 331 ASP A O 1
ATOM 2638 N N . VAL A 1 332 ? 22.436 1.899 -4.191 1.00 90.75 332 VAL A N 1
ATOM 2639 C CA . VAL A 1 332 ? 23.655 1.076 -4.168 1.00 90.75 332 VAL A CA 1
ATOM 2640 C C . VAL A 1 332 ? 23.665 0.042 -5.297 1.00 90.75 332 VAL A C 1
ATOM 2642 O O . VAL A 1 332 ? 24.668 -0.107 -5.994 1.00 90.75 332 VAL A O 1
ATOM 2645 N N . VAL A 1 333 ? 22.557 -0.670 -5.527 1.00 87.69 333 VAL A N 1
ATOM 2646 C CA . VAL A 1 333 ? 22.458 -1.649 -6.625 1.00 87.69 333 VAL A CA 1
ATOM 2647 C C . VAL A 1 333 ? 22.560 -0.969 -7.991 1.00 87.69 333 VAL A C 1
ATOM 2649 O O . VAL A 1 333 ? 23.195 -1.505 -8.903 1.00 87.69 333 VAL A O 1
ATOM 2652 N N . VAL A 1 334 ? 21.943 0.200 -8.156 1.00 86.44 334 VAL A N 1
ATOM 2653 C CA . VAL A 1 334 ? 21.997 0.976 -9.401 1.00 86.44 334 VAL A CA 1
ATOM 2654 C C . VAL A 1 334 ? 23.422 1.453 -9.678 1.00 86.44 334 VAL A C 1
ATOM 2656 O O . VAL A 1 334 ? 23.910 1.289 -10.797 1.00 86.44 334 VAL A O 1
ATOM 2659 N N . GLU A 1 335 ? 24.109 1.996 -8.678 1.00 88.94 335 GLU A N 1
ATOM 2660 C CA . GLU A 1 335 ? 25.503 2.430 -8.785 1.00 88.94 335 GLU A CA 1
ATOM 2661 C C . GLU A 1 335 ? 26.450 1.264 -9.065 1.00 88.94 335 GLU A C 1
ATOM 2663 O O . GLU A 1 335 ? 27.268 1.345 -9.982 1.00 88.94 335 GLU A O 1
ATOM 2668 N N . ALA A 1 336 ? 26.298 0.149 -8.347 1.00 86.88 336 ALA A N 1
ATOM 2669 C CA . ALA A 1 336 ? 27.102 -1.050 -8.552 1.00 86.88 336 ALA A CA 1
ATOM 2670 C C . ALA A 1 336 ? 26.962 -1.593 -9.985 1.00 86.88 336 ALA A C 1
ATOM 2672 O O . ALA A 1 336 ? 27.955 -1.948 -10.622 1.00 86.88 336 ALA A O 1
ATOM 2673 N N . ARG A 1 337 ? 25.742 -1.583 -10.541 1.00 84.88 337 ARG A N 1
ATOM 2674 C CA . ARG A 1 337 ? 25.496 -1.957 -11.945 1.00 84.88 337 ARG A CA 1
ATOM 2675 C C . ARG A 1 337 ? 26.147 -0.990 -12.931 1.00 84.88 337 ARG A C 1
ATOM 2677 O O . ARG A 1 337 ? 26.723 -1.441 -13.918 1.00 84.88 337 ARG A O 1
ATOM 2684 N N . LYS A 1 338 ? 26.090 0.320 -12.667 1.00 85.88 338 LYS A N 1
ATOM 2685 C CA . LYS A 1 338 ? 26.769 1.333 -13.495 1.00 85.88 338 LYS A CA 1
ATOM 2686 C C . LYS A 1 338 ? 28.289 1.126 -13.488 1.00 85.88 338 LYS A C 1
ATOM 2688 O O . LYS A 1 338 ? 28.909 1.179 -14.546 1.00 85.88 338 LYS A O 1
ATOM 2693 N N . ALA A 1 339 ? 28.875 0.848 -12.324 1.00 86.44 339 ALA A N 1
ATOM 2694 C CA . ALA A 1 339 ? 30.315 0.639 -12.163 1.00 86.44 339 ALA A CA 1
ATOM 2695 C C . ALA A 1 339 ? 30.807 -0.682 -12.780 1.00 86.44 339 ALA A C 1
ATOM 2697 O O . ALA A 1 339 ? 31.904 -0.740 -13.329 1.00 86.44 339 ALA A O 1
ATOM 2698 N N . GLY A 1 340 ? 29.993 -1.739 -12.722 1.00 81.25 340 GLY A N 1
ATOM 2699 C CA . GLY A 1 340 ? 30.355 -3.065 -13.218 1.00 81.25 340 GLY A CA 1
ATOM 2700 C C . GLY A 1 340 ? 30.424 -3.198 -14.742 1.00 81.25 340 GLY A C 1
ATOM 2701 O O . GLY A 1 340 ? 30.736 -4.291 -15.214 1.00 81.25 340 GLY A O 1
ATOM 2702 N N . GLY A 1 341 ? 30.075 -2.159 -15.518 1.00 74.31 341 GLY A N 1
ATOM 2703 C CA . GLY A 1 341 ? 30.061 -2.159 -16.996 1.00 74.31 341 GLY A CA 1
ATOM 2704 C C . GLY A 1 341 ? 29.128 -3.200 -17.636 1.00 74.31 341 GLY A C 1
ATOM 2705 O O . GLY A 1 341 ? 28.927 -3.228 -18.849 1.00 74.31 341 GLY A O 1
ATOM 2706 N N . THR A 1 342 ? 28.530 -4.056 -16.817 1.00 59.31 342 THR A N 1
ATOM 2707 C CA . THR A 1 342 ? 27.543 -5.052 -17.168 1.00 59.31 342 THR A CA 1
ATOM 2708 C C . THR A 1 342 ? 26.213 -4.331 -17.181 1.00 59.31 342 THR A C 1
ATOM 2710 O O . THR A 1 342 ? 25.492 -4.260 -16.187 1.00 59.31 342 THR A O 1
ATOM 2713 N N . SER A 1 343 ? 25.888 -3.781 -18.350 1.00 57.75 343 SER A N 1
ATOM 2714 C CA . SER A 1 343 ? 24.508 -3.488 -18.716 1.00 57.75 343 SER A CA 1
ATOM 2715 C C . SER A 1 343 ? 23.752 -4.818 -18.753 1.00 57.75 343 SER A C 1
ATOM 2717 O O . SER A 1 343 ? 23.528 -5.409 -19.806 1.00 57.75 343 SER A O 1
ATOM 2719 N N . MET A 1 344 ? 23.417 -5.355 -17.577 1.00 59.62 344 MET A N 1
ATOM 2720 C CA . MET A 1 344 ? 22.307 -6.278 -17.467 1.00 59.62 344 MET A CA 1
ATOM 2721 C C . MET A 1 344 ? 21.081 -5.433 -17.753 1.00 59.62 344 MET A C 1
ATOM 2723 O O . MET A 1 344 ? 20.532 -4.779 -16.862 1.00 59.62 344 MET A O 1
ATOM 2727 N N . THR A 1 345 ? 20.692 -5.402 -19.026 1.00 61.41 345 THR A N 1
ATOM 2728 C CA . THR A 1 345 ? 19.330 -5.056 -19.380 1.00 61.41 345 THR A CA 1
ATOM 2729 C C . THR A 1 345 ? 18.453 -5.974 -18.528 1.00 61.41 345 THR A C 1
ATOM 2731 O O . THR A 1 345 ? 18.613 -7.197 -18.596 1.00 61.41 345 THR A O 1
ATOM 2734 N N . PRO A 1 346 ? 17.630 -5.428 -17.611 1.00 68.25 346 PRO A N 1
ATOM 2735 C CA . PRO A 1 346 ? 16.713 -6.248 -16.844 1.00 68.25 346 PRO A CA 1
ATOM 2736 C C . PRO A 1 346 ? 15.938 -7.090 -17.849 1.00 68.25 346 PRO A C 1
ATOM 2738 O O . PRO A 1 346 ? 15.620 -6.604 -18.937 1.00 68.25 346 PRO A O 1
ATOM 2741 N N . ASP A 1 347 ? 15.696 -8.357 -17.524 1.00 78.50 347 ASP A N 1
ATOM 2742 C CA . ASP A 1 347 ? 14.904 -9.223 -18.388 1.00 78.50 347 ASP A CA 1
ATOM 2743 C C . ASP A 1 347 ? 13.450 -8.736 -18.357 1.00 78.50 347 ASP A C 1
ATOM 2745 O O . ASP A 1 347 ? 12.598 -9.206 -17.601 1.00 78.50 347 ASP A O 1
ATOM 2749 N N . ILE A 1 348 ? 13.197 -7.709 -19.164 1.00 83.88 348 ILE A N 1
ATOM 2750 C CA . ILE A 1 348 ? 11.907 -7.070 -19.352 1.00 83.88 348 ILE A CA 1
ATOM 2751 C C . ILE A 1 348 ? 10.896 -8.127 -19.820 1.00 83.88 348 ILE A C 1
ATOM 2753 O O . ILE A 1 348 ? 9.729 -8.072 -19.441 1.00 83.88 348 ILE A O 1
ATOM 2757 N N . SER A 1 349 ? 11.339 -9.152 -20.553 1.00 85.56 349 SER A N 1
ATOM 2758 C CA . SER A 1 349 ? 10.479 -10.255 -20.986 1.00 85.56 349 SER A CA 1
ATOM 2759 C C . SER A 1 349 ? 9.981 -11.077 -19.798 1.00 85.56 349 SER A C 1
ATOM 2761 O O . SER A 1 349 ? 8.786 -11.363 -19.714 1.00 85.56 349 SER A O 1
ATOM 2763 N N . ALA A 1 350 ? 10.855 -11.408 -18.841 1.00 86.31 350 ALA A N 1
ATOM 2764 C CA . ALA A 1 350 ? 10.450 -12.082 -17.606 1.00 86.31 350 ALA A CA 1
ATOM 2765 C C . ALA A 1 350 ? 9.472 -11.232 -16.780 1.00 86.31 350 ALA A C 1
ATOM 2767 O O . ALA A 1 350 ? 8.519 -11.761 -16.199 1.00 86.31 350 ALA A O 1
ATOM 2768 N N . LEU A 1 351 ? 9.673 -9.912 -16.768 1.00 86.94 351 LEU A N 1
ATOM 2769 C CA . LEU A 1 351 ? 8.774 -8.966 -16.118 1.00 86.94 351 LEU A CA 1
ATOM 2770 C C . LEU A 1 351 ? 7.377 -8.969 -16.758 1.00 86.94 351 LEU A C 1
ATOM 2772 O O . LEU A 1 351 ? 6.386 -9.175 -16.056 1.00 86.94 351 LEU A O 1
ATOM 2776 N N . PHE A 1 352 ? 7.289 -8.810 -18.082 1.00 92.94 352 PHE A N 1
ATOM 2777 C CA . PHE A 1 352 ? 6.017 -8.880 -18.805 1.00 92.94 352 PHE A CA 1
ATOM 2778 C C . PHE A 1 352 ? 5.331 -10.227 -18.608 1.00 92.94 352 PHE A C 1
ATOM 2780 O O . PHE A 1 352 ? 4.138 -10.253 -18.324 1.00 92.94 352 PHE A O 1
ATOM 2787 N N . LEU A 1 353 ? 6.069 -11.336 -18.677 1.00 92.94 353 LEU A N 1
ATOM 2788 C CA . LEU A 1 353 ? 5.503 -12.666 -18.470 1.00 92.94 353 LEU A CA 1
ATOM 2789 C C . LEU A 1 353 ? 4.882 -12.806 -17.072 1.00 92.94 353 LEU A C 1
ATOM 2791 O O . LEU A 1 353 ? 3.807 -13.387 -16.922 1.00 92.94 353 LEU A O 1
ATOM 2795 N N . ARG A 1 354 ? 5.533 -12.258 -16.040 1.00 89.81 354 ARG A N 1
ATOM 2796 C CA . ARG A 1 354 ? 5.012 -12.286 -14.668 1.00 89.81 354 ARG A CA 1
ATOM 2797 C C . ARG A 1 354 ? 3.750 -11.436 -14.519 1.00 89.81 354 ARG A C 1
ATOM 2799 O O . ARG A 1 354 ? 2.781 -11.898 -13.918 1.00 89.81 354 ARG A O 1
ATOM 2806 N N . THR A 1 355 ? 3.743 -10.233 -15.088 1.00 92.12 355 THR A N 1
ATOM 2807 C CA . THR A 1 355 ? 2.574 -9.339 -15.093 1.00 92.12 355 THR A CA 1
ATOM 2808 C C . THR A 1 355 ? 1.407 -9.951 -15.872 1.00 92.12 355 THR A C 1
ATOM 2810 O O . THR A 1 355 ? 0.274 -9.936 -15.396 1.00 92.12 355 THR A O 1
ATOM 2813 N N . GLU A 1 356 ? 1.679 -10.577 -17.019 1.00 94.75 356 GLU A N 1
ATOM 2814 C CA . GLU A 1 356 ? 0.681 -11.279 -17.831 1.00 94.75 356 GLU A CA 1
ATOM 2815 C C . GLU A 1 356 ? 0.054 -12.441 -17.058 1.00 94.75 356 GLU A C 1
ATOM 2817 O O . GLU A 1 356 ? -1.170 -12.527 -16.972 1.00 94.75 356 GLU A O 1
ATOM 2822 N N . ARG A 1 357 ? 0.870 -13.294 -16.422 1.00 93.12 357 ARG A N 1
ATOM 2823 C CA . ARG A 1 357 ? 0.370 -14.397 -15.584 1.00 93.12 357 ARG A CA 1
ATOM 2824 C C . ARG A 1 357 ? -0.551 -13.898 -14.478 1.00 93.12 357 ARG A C 1
ATOM 2826 O O . ARG A 1 357 ? -1.601 -14.493 -14.275 1.00 93.12 357 ARG A O 1
ATOM 2833 N N . LEU A 1 358 ? -0.187 -12.805 -13.805 1.00 90.38 358 LEU A N 1
ATOM 2834 C CA . LEU A 1 358 ? -1.010 -12.201 -12.755 1.00 90.38 358 LEU A CA 1
ATOM 2835 C C . LEU A 1 358 ? -2.339 -11.656 -13.295 1.00 90.38 358 LEU A C 1
ATOM 2837 O O . LEU A 1 358 ? -3.389 -11.909 -12.706 1.00 90.38 358 LEU A O 1
ATOM 2841 N N . LEU A 1 359 ? -2.319 -10.956 -14.432 1.00 94.19 359 LEU A N 1
ATOM 2842 C CA . LEU A 1 359 ? -3.539 -10.478 -15.089 1.00 94.19 359 LEU A CA 1
ATOM 2843 C C . LEU A 1 359 ? -4.444 -11.637 -15.527 1.00 94.19 359 LEU A C 1
ATOM 2845 O O . LEU A 1 359 ? -5.666 -11.520 -15.467 1.00 94.19 359 LEU A O 1
ATOM 2849 N N . LEU A 1 360 ? -3.882 -12.775 -15.927 1.00 94.69 360 LEU A N 1
ATOM 2850 C CA . LEU A 1 360 ? -4.661 -13.954 -16.315 1.00 94.69 360 LEU A CA 1
ATOM 2851 C C . LEU A 1 360 ? -5.343 -14.664 -15.135 1.00 94.69 360 LEU A C 1
ATOM 2853 O O . LEU A 1 360 ? -6.227 -15.484 -15.370 1.00 94.69 360 LEU A O 1
ATOM 2857 N N . VAL A 1 361 ? -4.996 -14.343 -13.884 1.00 95.19 361 VAL A N 1
ATOM 2858 C CA . VAL A 1 361 ? -5.673 -14.895 -12.695 1.00 95.19 361 VAL A CA 1
ATOM 2859 C C . VAL A 1 361 ? -7.031 -14.229 -12.447 1.00 95.19 361 VAL A C 1
ATOM 2861 O O . VAL A 1 361 ? -7.957 -14.862 -11.942 1.00 95.19 361 VAL A O 1
ATOM 2864 N N . PHE A 1 362 ? -7.185 -12.955 -12.812 1.00 95.06 362 PHE A N 1
ATOM 2865 C CA . PHE A 1 362 ? -8.390 -12.175 -12.504 1.00 95.06 362 PHE A CA 1
ATOM 2866 C C . PHE A 1 362 ? -9.703 -12.772 -13.043 1.00 95.06 362 PHE A C 1
ATOM 2868 O O . PHE A 1 362 ? -10.673 -12.798 -12.285 1.00 95.06 362 PHE A O 1
ATOM 2875 N N . PRO A 1 363 ? -9.779 -13.299 -14.280 1.00 96.56 363 PRO A N 1
ATOM 2876 C CA . PRO A 1 363 ? -10.981 -13.969 -14.770 1.00 96.56 363 PRO A CA 1
ATOM 2877 C C . PRO A 1 363 ? -11.407 -15.158 -13.901 1.00 96.56 363 PRO A C 1
ATOM 2879 O O . PRO A 1 363 ? -12.595 -15.307 -13.621 1.00 96.56 363 PRO A O 1
ATOM 2882 N N . ASP A 1 364 ? -10.447 -15.960 -13.425 1.00 96.75 364 ASP A N 1
ATOM 2883 C CA . ASP A 1 364 ? -10.716 -17.101 -12.542 1.00 96.75 364 ASP A CA 1
ATOM 2884 C C . ASP A 1 364 ? -11.272 -16.620 -11.189 1.00 96.75 364 ASP A C 1
ATOM 2886 O O . ASP A 1 364 ? -12.209 -17.211 -10.649 1.00 96.75 364 ASP A O 1
ATOM 2890 N N . ILE A 1 365 ? -10.748 -15.503 -10.668 1.00 96.06 365 ILE A N 1
ATOM 2891 C CA . ILE A 1 365 ? -11.245 -14.866 -9.439 1.00 96.06 365 ILE A CA 1
ATOM 2892 C C . ILE A 1 365 ? -12.677 -14.352 -9.631 1.00 96.06 365 ILE A C 1
ATOM 2894 O O . ILE A 1 365 ? -13.538 -14.633 -8.801 1.00 96.06 365 ILE A O 1
ATOM 2898 N N . LEU A 1 366 ? -12.966 -13.636 -10.722 1.00 96.12 366 LEU A N 1
ATOM 2899 C CA . LEU A 1 366 ? -14.313 -13.126 -11.005 1.00 96.12 366 LEU A CA 1
ATOM 2900 C C . LEU A 1 366 ? -15.325 -14.266 -11.184 1.00 96.12 366 LEU A C 1
ATOM 2902 O O . LEU A 1 366 ? -16.432 -14.204 -10.646 1.00 96.12 366 LEU A O 1
ATOM 2906 N N . ALA A 1 367 ? -14.934 -15.336 -11.882 1.00 96.94 367 ALA A N 1
ATOM 2907 C CA . ALA A 1 367 ? -15.758 -16.530 -12.037 1.00 96.94 367 ALA A CA 1
ATOM 2908 C C . ALA A 1 367 ? -16.032 -17.212 -10.687 1.00 96.94 367 ALA A C 1
ATOM 2910 O O . ALA A 1 367 ? -17.163 -17.622 -10.422 1.00 96.94 367 ALA A O 1
ATOM 2911 N N . LEU A 1 368 ? -15.026 -17.293 -9.809 1.00 97.06 368 LEU A N 1
ATOM 2912 C CA . LEU A 1 368 ? -15.185 -17.817 -8.455 1.00 97.06 368 LEU A CA 1
ATOM 2913 C C . LEU A 1 368 ? -16.142 -16.954 -7.622 1.00 97.06 368 LEU A C 1
ATOM 2915 O O . LEU A 1 368 ? -17.059 -17.497 -7.010 1.00 97.06 368 LEU A O 1
ATOM 2919 N N . LEU A 1 369 ? -15.973 -15.628 -7.620 1.00 96.12 369 LEU A N 1
ATOM 2920 C CA . LEU A 1 369 ? -16.859 -14.710 -6.895 1.00 96.12 369 LEU A CA 1
ATOM 2921 C C . LEU A 1 369 ? -18.313 -14.855 -7.368 1.00 96.12 369 LEU A C 1
ATOM 2923 O O . LEU A 1 369 ? -19.218 -14.988 -6.544 1.00 96.12 369 LEU A O 1
ATOM 2927 N N . SER A 1 370 ? -18.523 -14.932 -8.685 1.00 96.62 370 SER A N 1
ATOM 2928 C CA . SER A 1 370 ? -19.841 -15.167 -9.280 1.00 96.62 370 SER A CA 1
ATOM 2929 C C . SER A 1 370 ? -20.435 -16.518 -8.862 1.00 96.62 370 SER A C 1
ATOM 2931 O O . SER A 1 370 ? -21.591 -16.578 -8.439 1.00 96.62 370 SER A O 1
ATOM 2933 N N . ARG A 1 371 ? -19.638 -17.597 -8.893 1.00 97.56 371 ARG A N 1
ATOM 2934 C CA . ARG A 1 371 ? -20.057 -18.945 -8.472 1.00 97.56 371 ARG A CA 1
ATOM 2935 C C . ARG A 1 371 ? -20.473 -18.997 -7.003 1.00 97.56 371 ARG A C 1
ATOM 2937 O O . ARG A 1 371 ? -21.434 -19.677 -6.663 1.00 97.56 371 ARG A O 1
ATOM 2944 N N . GLU A 1 372 ? -19.773 -18.262 -6.145 1.00 97.25 372 GLU A N 1
ATOM 2945 C CA . GLU A 1 372 ? -20.087 -18.151 -4.717 1.00 97.25 372 GLU A CA 1
ATOM 2946 C C . GLU A 1 372 ? -21.259 -17.192 -4.427 1.00 97.25 372 GLU A C 1
ATOM 2948 O O . GLU A 1 372 ? -21.579 -16.937 -3.259 1.00 97.25 372 GLU A O 1
ATOM 2953 N N . GLY A 1 373 ? -21.906 -16.645 -5.464 1.00 96.56 373 GLY A N 1
ATOM 2954 C CA . GLY A 1 373 ? -23.023 -15.710 -5.342 1.00 96.56 373 GLY A CA 1
ATOM 2955 C C . GLY A 1 373 ? -22.622 -14.365 -4.735 1.00 96.56 373 GLY A C 1
ATOM 2956 O O . GLY A 1 373 ? -23.451 -13.707 -4.109 1.00 96.56 373 GLY A O 1
ATOM 2957 N N . ILE A 1 374 ? -21.350 -13.977 -4.854 1.00 96.94 374 ILE A N 1
ATOM 2958 C CA . ILE A 1 374 ? -20.853 -12.682 -4.393 1.00 96.94 374 ILE A CA 1
ATOM 2959 C C . ILE A 1 374 ? -21.043 -11.680 -5.530 1.00 96.94 374 ILE A C 1
ATOM 2961 O O . ILE A 1 374 ? -20.463 -11.820 -6.606 1.00 96.94 374 ILE A O 1
ATOM 2965 N N . THR A 1 375 ? -21.872 -10.665 -5.296 1.00 95.00 375 THR A N 1
ATOM 2966 C CA . THR A 1 375 ? -22.129 -9.606 -6.274 1.00 95.00 375 THR A CA 1
ATOM 2967 C C . THR A 1 375 ? -20.902 -8.711 -6.409 1.00 95.00 375 THR A C 1
ATOM 2969 O O . THR A 1 375 ? -20.542 -8.003 -5.470 1.00 95.00 375 THR A O 1
ATOM 2972 N N . THR A 1 376 ? -20.269 -8.736 -7.577 1.00 95.50 376 THR A N 1
ATOM 2973 C CA . THR A 1 376 ? -19.198 -7.811 -7.961 1.00 95.50 376 THR A CA 1
ATOM 2974 C C . THR A 1 376 ? -19.780 -6.614 -8.705 1.00 95.50 376 THR A C 1
ATOM 2976 O O . THR A 1 376 ? -20.739 -6.772 -9.462 1.00 95.50 376 THR A O 1
ATOM 2979 N N . ASP A 1 377 ? -19.179 -5.437 -8.538 1.00 93.94 377 ASP A N 1
ATOM 2980 C CA . ASP A 1 377 ? -19.500 -4.272 -9.366 1.00 93.94 377 ASP A CA 1
ATOM 2981 C C . ASP A 1 377 ? -19.219 -4.598 -10.852 1.00 93.94 377 ASP A C 1
ATOM 2983 O O . ASP A 1 377 ? -18.120 -5.072 -11.164 1.00 93.94 377 ASP A O 1
ATOM 2987 N N . PRO A 1 378 ? -20.177 -4.384 -11.776 1.00 92.50 378 PRO A N 1
ATOM 2988 C CA . PRO A 1 378 ? -19.947 -4.524 -13.212 1.00 92.50 378 PRO A CA 1
ATOM 2989 C C . PRO A 1 378 ? -18.736 -3.736 -13.737 1.00 92.50 378 PRO A C 1
ATOM 2991 O O . PRO A 1 378 ? -18.114 -4.170 -14.710 1.00 92.50 378 PRO A O 1
ATOM 2994 N N . SER A 1 379 ? -18.378 -2.616 -13.093 1.00 94.12 379 SER A N 1
ATOM 2995 C CA . SER A 1 379 ? -17.196 -1.817 -13.443 1.00 94.12 379 SER A CA 1
ATOM 2996 C C . SER A 1 379 ? -15.901 -2.629 -13.348 1.00 94.12 379 SER A C 1
ATOM 2998 O O . SER A 1 379 ? -15.054 -2.524 -14.228 1.00 94.12 379 SER A O 1
ATOM 3000 N N . LEU A 1 380 ? -15.794 -3.550 -12.385 1.00 93.62 380 LEU A N 1
ATOM 3001 C CA . LEU A 1 380 ? -14.582 -4.333 -12.133 1.00 93.62 380 LEU A CA 1
ATOM 3002 C C . LEU A 1 380 ? -14.163 -5.187 -13.340 1.00 93.62 380 LEU A C 1
ATOM 3004 O O . LEU A 1 380 ? -12.978 -5.306 -13.651 1.00 93.62 380 LEU A O 1
ATOM 3008 N N . ALA A 1 381 ? -15.136 -5.777 -14.039 1.00 94.94 381 ALA A N 1
ATOM 3009 C CA . ALA A 1 381 ? -14.876 -6.559 -15.245 1.00 94.94 381 ALA A CA 1
ATOM 3010 C C . ALA A 1 381 ? -14.441 -5.665 -16.422 1.00 94.94 381 ALA A C 1
ATOM 3012 O O . ALA A 1 381 ? -13.573 -6.051 -17.208 1.00 94.94 381 ALA A O 1
ATOM 3013 N N . SER A 1 382 ? -15.020 -4.464 -16.523 1.00 95.19 382 SER A N 1
ATOM 3014 C CA . SER A 1 382 ? -14.657 -3.461 -17.531 1.00 95.19 382 SER A CA 1
ATOM 3015 C C . SER A 1 382 ? -13.253 -2.898 -17.294 1.00 95.19 382 SER A C 1
ATOM 3017 O O . SER A 1 382 ? -12.455 -2.799 -18.229 1.00 95.19 382 SER A O 1
ATOM 3019 N N . ASP A 1 383 ? -12.922 -2.586 -16.043 1.00 93.19 383 ASP A N 1
ATOM 3020 C CA . ASP A 1 383 ? -11.610 -2.087 -15.631 1.00 93.19 383 ASP A CA 1
ATOM 3021 C C . ASP A 1 383 ? -10.528 -3.130 -15.914 1.00 93.19 383 ASP A C 1
ATOM 3023 O O . ASP A 1 383 ? -9.483 -2.811 -16.480 1.00 93.19 383 ASP A O 1
ATOM 3027 N N . TYR A 1 384 ? -10.811 -4.404 -15.619 1.00 96.38 384 TYR A N 1
ATOM 3028 C CA . TYR A 1 384 ? -9.924 -5.509 -15.967 1.00 96.38 384 TYR A CA 1
ATOM 3029 C C . TYR A 1 384 ? -9.679 -5.608 -17.478 1.00 96.38 384 TYR A C 1
ATOM 3031 O O . TYR A 1 384 ? -8.528 -5.694 -17.912 1.00 96.38 384 TYR A O 1
ATOM 3039 N N . ALA A 1 385 ? -10.738 -5.574 -18.291 1.00 96.56 385 ALA A N 1
ATOM 3040 C CA . ALA A 1 385 ? -10.608 -5.645 -19.745 1.00 96.56 385 ALA A CA 1
ATOM 3041 C C . ALA A 1 385 ? -9.800 -4.460 -20.304 1.00 96.56 385 ALA A C 1
ATOM 3043 O O . ALA A 1 385 ? -8.946 -4.642 -21.176 1.00 96.56 385 ALA A O 1
ATOM 3044 N N . THR A 1 386 ? -10.031 -3.261 -19.765 1.00 96.00 386 THR A N 1
ATOM 3045 C CA . THR A 1 386 ? -9.294 -2.041 -20.119 1.00 96.00 386 THR A CA 1
ATOM 3046 C C . THR A 1 386 ? -7.815 -2.180 -19.776 1.00 96.00 386 THR A C 1
ATOM 3048 O O . THR A 1 386 ? -6.960 -1.952 -20.633 1.00 96.00 386 THR A O 1
ATOM 3051 N N . LEU A 1 387 ? -7.503 -2.638 -18.562 1.00 95.94 387 LEU A N 1
ATOM 3052 C CA . LEU A 1 387 ? -6.134 -2.838 -18.102 1.00 95.94 387 LEU A CA 1
ATOM 3053 C C . LEU A 1 387 ? -5.396 -3.909 -18.911 1.00 95.94 387 LEU A C 1
ATOM 3055 O O . LEU A 1 387 ? -4.237 -3.718 -19.268 1.00 95.94 387 LEU A O 1
ATOM 3059 N N . LEU A 1 388 ? -6.061 -5.019 -19.240 1.00 96.88 388 LEU A N 1
ATOM 3060 C CA . LEU A 1 388 ? -5.479 -6.082 -20.059 1.00 96.88 388 LEU A CA 1
ATOM 3061 C C . LEU A 1 388 ? -5.136 -5.585 -21.470 1.00 96.88 388 LEU A C 1
ATOM 3063 O O . LEU A 1 388 ? -4.089 -5.939 -22.014 1.00 96.88 388 LEU A O 1
ATOM 3067 N N . ASN A 1 389 ? -6.005 -4.769 -22.068 1.00 97.25 389 ASN A N 1
ATOM 3068 C CA . ASN A 1 389 ? -5.737 -4.162 -23.370 1.00 97.25 389 ASN A CA 1
ATOM 3069 C C . ASN A 1 389 ? -4.590 -3.151 -23.287 1.00 97.25 389 ASN A C 1
ATOM 3071 O O . ASN A 1 389 ? -3.692 -3.189 -24.124 1.00 97.25 389 ASN A O 1
ATOM 3075 N N . TYR A 1 390 ? -4.573 -2.312 -22.250 1.00 96.62 390 TYR A N 1
ATOM 3076 C CA . TYR A 1 390 ? -3.485 -1.367 -22.016 1.00 96.62 390 TYR A CA 1
ATOM 3077 C C . TYR A 1 390 ? -2.140 -2.081 -21.827 1.00 96.62 390 TYR A C 1
ATOM 3079 O O . TYR A 1 390 ? -1.158 -1.724 -22.472 1.00 96.62 390 TYR A O 1
ATOM 3087 N N . PHE A 1 391 ? -2.107 -3.161 -21.043 1.00 96.81 391 PHE A N 1
ATOM 3088 C CA . PHE A 1 391 ? -0.919 -3.992 -20.858 1.00 96.81 391 PHE A CA 1
ATOM 3089 C C . PHE A 1 391 ? -0.371 -4.552 -22.177 1.00 96.81 391 PHE A C 1
ATOM 3091 O O . PHE A 1 391 ? 0.835 -4.490 -22.406 1.00 96.81 391 PHE A O 1
ATOM 3098 N N . LYS A 1 392 ? -1.237 -5.062 -23.065 1.00 97.06 392 LYS A N 1
ATOM 3099 C CA . LYS A 1 392 ? -0.819 -5.545 -24.393 1.00 97.06 392 LYS A CA 1
ATOM 3100 C C . LYS A 1 392 ? -0.185 -4.425 -25.217 1.00 97.06 392 LYS A C 1
ATOM 3102 O O . LYS A 1 392 ? 0.897 -4.621 -25.757 1.00 97.06 392 LYS A O 1
ATOM 3107 N N . THR A 1 393 ? -0.807 -3.245 -25.239 1.00 96.75 393 THR A N 1
ATOM 3108 C CA . THR A 1 393 ? -0.266 -2.064 -25.927 1.00 96.75 393 THR A CA 1
ATOM 3109 C C . THR A 1 393 ? 1.106 -1.672 -25.382 1.00 96.75 393 THR A C 1
ATOM 3111 O O . THR A 1 393 ? 2.033 -1.461 -26.158 1.00 96.75 393 THR A O 1
ATOM 3114 N N . VAL A 1 394 ? 1.263 -1.620 -24.055 1.00 94.81 394 VAL A N 1
ATOM 3115 C CA . VAL A 1 394 ? 2.540 -1.294 -23.402 1.00 94.81 394 VAL A CA 1
ATOM 3116 C C . VAL A 1 394 ? 3.607 -2.338 -23.718 1.00 94.81 394 VAL A C 1
ATOM 3118 O O . VAL A 1 394 ? 4.738 -1.974 -24.030 1.00 94.81 394 VAL A O 1
ATOM 3121 N N . ARG A 1 395 ? 3.262 -3.630 -23.682 1.00 95.75 395 ARG A N 1
ATOM 3122 C CA . ARG A 1 395 ? 4.180 -4.722 -24.027 1.00 95.75 395 ARG A CA 1
ATOM 3123 C C . ARG A 1 395 ? 4.682 -4.597 -25.461 1.00 95.75 395 ARG A C 1
ATOM 3125 O O . ARG A 1 395 ? 5.888 -4.648 -25.691 1.00 95.75 395 ARG A O 1
ATOM 3132 N N . ASP A 1 396 ? 3.770 -4.414 -26.408 1.00 95.88 396 ASP A N 1
ATOM 3133 C CA . ASP A 1 396 ? 4.107 -4.357 -27.828 1.00 95.88 396 ASP A CA 1
ATOM 3134 C C . ASP A 1 396 ? 4.900 -3.074 -28.157 1.00 95.88 396 ASP A C 1
ATOM 3136 O O . ASP A 1 396 ? 5.861 -3.124 -28.926 1.00 95.88 396 ASP A O 1
ATOM 3140 N N . ALA A 1 397 ? 4.572 -1.943 -27.518 1.00 93.50 397 ALA A N 1
ATOM 3141 C CA . ALA A 1 397 ? 5.330 -0.695 -27.634 1.00 93.50 397 ALA A CA 1
ATOM 3142 C C . ALA A 1 397 ? 6.731 -0.805 -27.016 1.00 93.50 397 ALA A C 1
ATOM 3144 O O . ALA A 1 397 ? 7.706 -0.376 -27.625 1.00 93.50 397 ALA A O 1
ATOM 3145 N N . CYS A 1 398 ? 6.852 -1.420 -25.838 1.00 93.19 398 CYS A N 1
ATOM 3146 C CA . CYS A 1 398 ? 8.131 -1.642 -25.165 1.00 93.19 398 CYS A CA 1
ATOM 3147 C C . CYS A 1 398 ? 9.057 -2.572 -25.967 1.00 93.19 398 CYS A C 1
ATOM 3149 O O . CYS A 1 398 ? 10.261 -2.332 -26.040 1.00 93.19 398 CYS A O 1
ATOM 3151 N N . ALA A 1 399 ? 8.500 -3.590 -26.634 1.00 90.81 399 ALA A N 1
ATOM 3152 C CA . ALA A 1 399 ? 9.260 -4.458 -27.534 1.00 90.81 399 ALA A CA 1
ATOM 3153 C C . ALA A 1 399 ? 9.855 -3.697 -28.736 1.00 90.81 399 ALA A C 1
ATOM 3155 O O . ALA A 1 399 ? 10.897 -4.091 -29.257 1.00 90.81 399 ALA A O 1
ATOM 3156 N N . GLN A 1 400 ? 9.207 -2.612 -29.171 1.00 93.19 400 GLN A N 1
ATOM 3157 C CA . GLN A 1 400 ? 9.684 -1.750 -30.259 1.00 93.19 400 GLN A CA 1
ATOM 3158 C C . GLN A 1 400 ? 10.595 -0.621 -29.757 1.00 93.19 400 GLN A C 1
ATOM 3160 O O . GLN A 1 400 ? 11.521 -0.218 -30.460 1.00 93.19 400 GLN A O 1
ATOM 3165 N N . ASN A 1 401 ? 10.340 -0.103 -28.554 1.00 90.56 401 ASN A N 1
ATOM 3166 C CA . ASN A 1 401 ? 11.049 1.024 -27.965 1.00 90.56 401 ASN A CA 1
ATOM 3167 C C . ASN A 1 401 ? 11.205 0.853 -26.446 1.00 90.56 401 ASN A C 1
ATOM 3169 O O . ASN A 1 401 ? 10.238 0.966 -25.692 1.00 90.56 401 ASN A O 1
ATOM 3173 N N . ALA A 1 402 ? 12.449 0.697 -25.986 1.00 83.50 402 ALA A N 1
ATOM 3174 C CA . ALA A 1 402 ? 12.768 0.534 -24.568 1.00 83.50 402 ALA A CA 1
ATOM 3175 C C . ALA A 1 402 ? 12.293 1.709 -23.684 1.00 83.50 402 ALA A C 1
ATOM 3177 O O . ALA A 1 402 ? 11.979 1.516 -22.511 1.00 83.50 402 ALA A O 1
ATOM 3178 N N . ALA A 1 403 ? 12.187 2.926 -24.231 1.00 84.69 403 ALA A N 1
ATOM 3179 C CA . ALA A 1 403 ? 11.692 4.081 -23.480 1.00 84.69 403 ALA A CA 1
ATOM 3180 C C . ALA A 1 403 ? 10.199 3.962 -23.118 1.00 84.69 403 ALA A C 1
ATOM 3182 O O . ALA A 1 403 ? 9.762 4.523 -22.114 1.00 84.69 403 ALA A O 1
ATOM 3183 N N . SER A 1 404 ? 9.422 3.203 -23.900 1.00 90.31 404 SER A N 1
ATOM 3184 C CA . SER A 1 404 ? 7.994 2.966 -23.661 1.00 90.31 404 SER A CA 1
ATOM 3185 C C . SER A 1 404 ? 7.729 1.962 -22.535 1.00 90.31 404 SER A C 1
ATOM 3187 O O . SER A 1 404 ? 6.595 1.843 -22.079 1.00 90.31 404 SER A O 1
ATOM 3189 N N . CYS A 1 405 ? 8.756 1.259 -22.048 1.00 87.94 405 CYS A N 1
ATOM 3190 C CA . CYS A 1 405 ? 8.617 0.280 -20.971 1.00 87.94 405 CYS A CA 1
ATOM 3191 C C . CYS A 1 405 ? 8.263 0.918 -19.619 1.00 87.94 405 CYS A C 1
ATOM 3193 O O . CYS A 1 405 ? 7.733 0.232 -18.752 1.00 87.94 405 CYS A O 1
ATOM 3195 N N . SER A 1 406 ? 8.492 2.224 -19.442 1.00 85.75 406 SER A N 1
ATOM 3196 C CA . SER A 1 406 ? 8.086 2.963 -18.237 1.00 85.75 406 SER A CA 1
ATOM 3197 C C . SER A 1 406 ? 6.567 2.971 -18.024 1.00 85.75 406 SER A C 1
ATOM 3199 O O . SER A 1 406 ? 6.118 2.956 -16.882 1.00 85.75 406 SER A O 1
ATOM 3201 N N . ALA A 1 407 ? 5.768 2.881 -19.095 1.00 90.06 407 ALA A N 1
ATOM 3202 C CA . ALA A 1 407 ? 4.307 2.780 -19.017 1.00 90.06 407 ALA A CA 1
ATOM 3203 C C . ALA A 1 407 ? 3.819 1.477 -18.351 1.00 90.06 407 ALA A C 1
ATOM 3205 O O . ALA A 1 407 ? 2.639 1.332 -18.033 1.00 90.06 407 ALA A O 1
ATOM 3206 N N . LEU A 1 408 ? 4.717 0.515 -18.110 1.00 90.94 408 LEU A N 1
ATOM 3207 C CA . LEU A 1 408 ? 4.401 -0.667 -17.321 1.00 90.94 408 LEU A CA 1
ATOM 3208 C C . LEU A 1 408 ? 4.060 -0.306 -15.867 1.00 90.94 408 LEU A C 1
ATOM 3210 O O . LEU A 1 408 ? 3.258 -1.008 -15.256 1.00 90.94 408 LEU A O 1
ATOM 3214 N N . ASP A 1 409 ? 4.590 0.795 -15.327 1.00 82.19 409 ASP A N 1
ATOM 3215 C CA . ASP A 1 409 ? 4.229 1.259 -13.983 1.00 82.19 409 ASP A CA 1
ATOM 3216 C C . ASP A 1 409 ? 2.738 1.573 -13.861 1.00 82.19 409 ASP A C 1
ATOM 3218 O O . ASP A 1 409 ? 2.107 1.175 -12.882 1.00 82.19 409 ASP A O 1
ATOM 3222 N N . ASP A 1 410 ? 2.152 2.195 -14.882 1.00 86.88 410 ASP A N 1
ATOM 3223 C CA . ASP A 1 410 ? 0.719 2.488 -14.919 1.00 86.88 410 ASP A CA 1
ATOM 3224 C C . ASP A 1 410 ? -0.109 1.196 -14.922 1.00 86.88 410 ASP A C 1
ATOM 3226 O O . ASP A 1 410 ? -1.146 1.113 -14.260 1.00 86.88 410 ASP A O 1
ATOM 3230 N N . VAL A 1 411 ? 0.368 0.150 -15.613 1.00 92.75 411 VAL A N 1
ATOM 3231 C CA . VAL A 1 411 ? -0.273 -1.174 -15.575 1.00 92.75 411 VAL A CA 1
ATOM 3232 C C . VAL A 1 411 ? -0.223 -1.745 -14.159 1.00 92.75 411 VAL A C 1
ATOM 3234 O O . VAL A 1 411 ? -1.236 -2.228 -13.652 1.00 92.75 411 VAL A O 1
ATOM 3237 N N . LEU A 1 412 ? 0.939 -1.689 -13.504 1.00 88.12 412 LEU A N 1
ATOM 3238 C CA . LEU A 1 412 ? 1.105 -2.197 -12.143 1.00 88.12 412 LEU A CA 1
ATOM 3239 C C . LEU A 1 412 ? 0.218 -1.433 -11.149 1.00 88.12 412 LEU A C 1
ATOM 3241 O O . LEU A 1 412 ? -0.394 -2.051 -10.277 1.00 88.12 412 LEU A O 1
ATOM 3245 N N . THR A 1 413 ? 0.082 -0.115 -11.304 1.00 84.06 413 THR A N 1
ATOM 3246 C CA . THR A 1 413 ? -0.857 0.701 -10.522 1.00 84.06 413 THR A CA 1
ATOM 3247 C C . THR A 1 413 ? -2.311 0.310 -10.798 1.00 84.06 413 THR A C 1
ATOM 3249 O O . THR A 1 413 ? -3.076 0.103 -9.855 1.00 84.06 413 THR A O 1
ATOM 3252 N N . GLY A 1 414 ? -2.698 0.100 -12.059 1.00 88.75 414 GLY A N 1
ATOM 3253 C CA . GLY A 1 414 ? -4.028 -0.409 -12.404 1.00 88.75 414 GLY A CA 1
ATOM 3254 C C . GLY A 1 414 ? -4.330 -1.773 -11.768 1.00 88.75 414 GLY A C 1
ATOM 3255 O O . GLY A 1 414 ? -5.428 -1.993 -11.253 1.00 88.75 414 GLY A O 1
ATOM 3256 N N . MET A 1 415 ? -3.342 -2.673 -11.712 1.00 90.69 415 MET A N 1
ATOM 3257 C CA . MET A 1 415 ? -3.485 -3.975 -11.047 1.00 90.69 415 MET A CA 1
ATOM 3258 C C . MET A 1 415 ? -3.701 -3.836 -9.538 1.00 90.69 415 MET A C 1
ATOM 3260 O O . MET A 1 415 ? -4.528 -4.552 -8.973 1.00 90.69 415 MET A O 1
ATOM 3264 N N . GLN A 1 416 ? -2.992 -2.908 -8.885 1.00 85.62 416 GLN A N 1
ATOM 3265 C CA . GLN A 1 416 ? -3.182 -2.614 -7.461 1.00 85.62 416 GLN A CA 1
ATOM 3266 C C . GLN A 1 416 ? -4.609 -2.126 -7.176 1.00 85.62 416 GLN A C 1
ATOM 3268 O O . GLN A 1 416 ? -5.220 -2.565 -6.200 1.00 85.62 416 GLN A O 1
ATOM 3273 N N . HIS A 1 417 ? -5.171 -1.279 -8.045 1.00 86.94 417 HIS A N 1
ATOM 3274 C CA . HIS A 1 417 ? -6.559 -0.830 -7.925 1.00 86.94 417 HIS A CA 1
ATOM 3275 C C . HIS A 1 417 ? -7.561 -1.978 -8.089 1.00 86.94 417 HIS A C 1
ATOM 3277 O O . HIS A 1 417 ? -8.430 -2.145 -7.233 1.00 86.94 417 HIS A O 1
ATOM 3283 N N . LEU A 1 418 ? -7.410 -2.818 -9.120 1.00 90.50 418 LEU A N 1
ATOM 3284 C CA . LEU A 1 418 ? -8.273 -3.992 -9.311 1.00 90.50 418 LEU A CA 1
ATOM 3285 C C . LEU A 1 418 ? -8.242 -4.925 -8.102 1.00 90.50 418 LEU A C 1
ATOM 3287 O O . LEU A 1 418 ? -9.277 -5.418 -7.653 1.00 90.50 418 LEU A O 1
ATOM 3291 N N . GLN A 1 419 ? -7.055 -5.154 -7.553 1.00 89.19 419 GLN A N 1
ATOM 3292 C CA . GLN A 1 419 ? -6.901 -5.969 -6.363 1.00 89.19 419 GLN A CA 1
ATOM 3293 C C . GLN A 1 419 ? -7.587 -5.348 -5.144 1.00 89.19 419 GLN A C 1
ATOM 3295 O O . GLN A 1 419 ? -8.260 -6.066 -4.409 1.00 89.19 419 GLN A O 1
ATOM 3300 N N . ALA A 1 420 ? -7.427 -4.043 -4.911 1.00 85.06 420 ALA A N 1
ATOM 3301 C CA . ALA A 1 420 ? -8.093 -3.359 -3.806 1.00 85.06 420 ALA A CA 1
ATOM 3302 C C . ALA A 1 420 ? -9.623 -3.496 -3.908 1.00 85.06 420 ALA A C 1
ATOM 3304 O O . ALA A 1 420 ? -10.283 -3.797 -2.910 1.00 85.06 420 ALA A O 1
ATOM 3305 N N . SER A 1 421 ? -10.174 -3.380 -5.119 1.00 90.88 421 SER A N 1
ATOM 3306 C CA . SER A 1 421 ? -11.598 -3.597 -5.392 1.00 90.88 421 SER A CA 1
ATOM 3307 C C . SER A 1 421 ? -12.034 -5.037 -5.107 1.00 90.88 421 SER A C 1
ATOM 3309 O O . SER A 1 421 ? -13.026 -5.251 -4.409 1.00 90.88 421 SER A O 1
ATOM 3311 N N . VAL A 1 422 ? -11.272 -6.038 -5.562 1.00 91.69 422 VAL A N 1
ATOM 3312 C CA . VAL A 1 422 ? -11.535 -7.456 -5.253 1.00 91.69 422 VAL A CA 1
ATOM 3313 C C . VAL A 1 422 ? -11.479 -7.714 -3.745 1.00 91.69 422 VAL A C 1
ATOM 3315 O O . VAL A 1 422 ? -12.376 -8.356 -3.198 1.00 91.69 422 VAL A O 1
ATOM 3318 N N . GLN A 1 423 ? -10.466 -7.189 -3.054 1.00 90.88 423 GLN A N 1
ATOM 3319 C CA . GLN A 1 423 ? -10.316 -7.367 -1.612 1.00 90.88 423 GLN A CA 1
ATOM 3320 C C . GLN A 1 423 ? -11.483 -6.737 -0.850 1.00 90.88 423 GLN A C 1
ATOM 3322 O O . GLN A 1 423 ? -12.005 -7.346 0.080 1.00 90.88 423 GLN A O 1
ATOM 3327 N N . SER A 1 424 ? -11.929 -5.551 -1.266 1.00 90.50 424 SER A N 1
ATOM 3328 C CA . SER A 1 424 ? -13.111 -4.898 -0.703 1.00 90.50 424 SER A CA 1
ATOM 3329 C C . SER A 1 424 ? -14.351 -5.793 -0.821 1.00 90.50 424 SER A C 1
ATOM 3331 O O . SER A 1 424 ? -15.031 -6.043 0.176 1.00 90.50 424 SER A O 1
ATOM 3333 N N . VAL A 1 425 ? -14.588 -6.381 -2.002 1.00 92.06 425 VAL A N 1
ATOM 3334 C CA . VAL A 1 425 ? -15.714 -7.301 -2.244 1.00 92.06 425 VAL A CA 1
ATOM 3335 C C . VAL A 1 425 ? -15.643 -8.545 -1.348 1.00 92.06 425 VAL A C 1
ATOM 3337 O O . VAL A 1 425 ? -16.651 -8.933 -0.754 1.00 92.06 425 VAL A O 1
ATOM 3340 N N . ILE A 1 426 ? -14.463 -9.154 -1.195 1.00 90.94 426 ILE A N 1
ATOM 3341 C CA . ILE A 1 426 ? -14.261 -10.327 -0.325 1.00 90.94 426 ILE A CA 1
ATOM 3342 C C . ILE A 1 426 ? -14.540 -9.974 1.141 1.00 90.94 426 ILE A C 1
ATOM 3344 O O . ILE A 1 426 ? -15.252 -10.708 1.836 1.00 90.94 426 ILE A O 1
ATOM 3348 N N . THR A 1 427 ? -14.014 -8.839 1.606 1.00 87.62 427 THR A N 1
ATOM 3349 C CA . THR A 1 427 ? -14.189 -8.366 2.984 1.00 87.62 427 THR A CA 1
ATOM 3350 C C . THR A 1 427 ? -15.661 -8.102 3.296 1.00 87.62 427 THR A C 1
ATOM 3352 O O . THR A 1 427 ? -16.147 -8.533 4.342 1.00 87.62 427 THR A O 1
ATOM 3355 N N . VAL A 1 428 ? -16.396 -7.464 2.376 1.00 88.75 428 VAL A N 1
ATOM 3356 C CA . VAL A 1 428 ? -17.842 -7.216 2.514 1.00 88.75 428 VAL A CA 1
ATOM 3357 C C . VAL A 1 428 ? -18.639 -8.524 2.506 1.00 88.75 428 VAL A C 1
ATOM 3359 O O . VAL A 1 428 ? -19.580 -8.673 3.284 1.00 88.75 428 VAL A O 1
ATOM 3362 N N . ALA A 1 429 ? -18.249 -9.499 1.679 1.00 90.88 429 ALA A N 1
ATOM 3363 C CA . ALA A 1 429 ? -18.917 -10.798 1.618 1.00 90.88 429 ALA A CA 1
ATOM 3364 C C . ALA A 1 429 ? -18.745 -11.627 2.904 1.00 90.88 429 ALA A C 1
ATOM 3366 O O . ALA A 1 429 ? -19.597 -12.460 3.219 1.00 90.88 429 ALA A O 1
ATOM 3367 N N . GLY A 1 430 ? -17.648 -11.431 3.646 1.00 92.12 430 GLY A N 1
ATOM 3368 C CA . GLY A 1 430 ? -17.404 -12.101 4.925 1.00 92.12 430 GLY A CA 1
ATOM 3369 C C . GLY A 1 430 ? -17.272 -13.628 4.823 1.00 92.12 430 GLY A C 1
ATOM 3370 O O . GLY A 1 430 ? -17.567 -14.334 5.794 1.00 92.12 430 GLY A O 1
ATOM 3371 N N . LYS A 1 431 ? -16.850 -14.146 3.658 1.00 93.62 431 LYS A N 1
ATOM 3372 C CA . LYS A 1 431 ? -16.686 -15.581 3.366 1.00 93.62 431 LYS A CA 1
ATOM 3373 C C . LYS A 1 431 ? -15.197 -15.980 3.345 1.00 93.62 431 LYS A C 1
ATOM 3375 O O . LYS A 1 431 ? -14.562 -15.889 2.295 1.00 93.62 431 LYS A O 1
ATOM 3380 N N . PRO A 1 432 ? -14.626 -16.467 4.464 1.00 91.31 432 PRO A N 1
ATOM 3381 C CA . PRO A 1 432 ? -13.198 -16.799 4.540 1.00 91.31 432 PRO A CA 1
ATOM 3382 C C . PRO A 1 432 ? -12.796 -17.992 3.656 1.00 91.31 432 PRO A C 1
ATOM 3384 O O . PRO A 1 432 ? -11.655 -18.072 3.214 1.00 91.31 432 PRO A O 1
ATOM 3387 N N . GLU A 1 433 ? -13.725 -18.905 3.358 1.00 93.94 433 GLU A N 1
ATOM 3388 C CA . GLU A 1 433 ? -13.456 -20.030 2.448 1.00 93.94 433 GLU A CA 1
ATOM 3389 C C . GLU A 1 433 ? -13.228 -19.550 1.009 1.00 93.94 433 GLU A C 1
ATOM 3391 O O . GLU A 1 433 ? -12.326 -20.031 0.328 1.00 93.94 433 GLU A O 1
ATOM 3396 N N . THR A 1 434 ? -13.986 -18.543 0.557 1.00 93.56 434 THR A N 1
ATOM 3397 C CA . THR A 1 434 ? -13.785 -17.935 -0.765 1.00 93.56 434 THR A CA 1
ATOM 3398 C C . THR A 1 434 ? -12.420 -17.262 -0.854 1.00 93.56 434 THR A C 1
ATOM 3400 O O . THR A 1 434 ? -11.722 -17.406 -1.850 1.00 93.56 434 THR A O 1
ATOM 3403 N N . GLU A 1 435 ? -11.999 -16.580 0.208 1.00 91.19 435 GLU A N 1
ATOM 3404 C CA . GLU A 1 435 ? -10.678 -15.957 0.291 1.00 91.19 435 GLU A CA 1
ATOM 3405 C C . GLU A 1 435 ? -9.535 -16.982 0.228 1.00 91.19 435 GLU A C 1
ATOM 3407 O O . GLU A 1 435 ? -8.518 -16.749 -0.428 1.00 91.19 435 GLU A O 1
ATOM 3412 N N . LYS A 1 436 ? -9.705 -18.140 0.876 1.00 94.12 436 LYS A N 1
ATOM 3413 C CA . LYS A 1 436 ? -8.754 -19.252 0.778 1.00 94.12 436 LYS A CA 1
ATOM 3414 C C . LYS A 1 436 ? -8.671 -19.795 -0.653 1.00 94.12 436 LYS A C 1
ATOM 3416 O O . LYS A 1 436 ? -7.569 -19.952 -1.168 1.00 94.12 436 LYS A O 1
ATOM 3421 N N . LEU A 1 437 ? -9.810 -20.006 -1.313 1.00 95.19 437 LEU A N 1
ATOM 3422 C CA . LEU A 1 437 ? -9.855 -20.465 -2.707 1.00 95.19 437 LEU A CA 1
ATOM 3423 C C . LEU A 1 437 ? -9.206 -19.463 -3.673 1.00 95.19 437 LEU A C 1
ATOM 3425 O O . LEU A 1 437 ? -8.480 -19.866 -4.576 1.00 95.19 437 LEU A O 1
ATOM 3429 N N . ILE A 1 438 ? -9.417 -18.159 -3.468 1.00 92.94 438 ILE A N 1
ATOM 3430 C CA . ILE A 1 438 ? -8.761 -17.110 -4.264 1.00 92.94 438 ILE A CA 1
ATOM 3431 C C . ILE A 1 438 ? -7.240 -17.188 -4.106 1.00 92.94 438 ILE A C 1
ATOM 3433 O O . ILE A 1 438 ? -6.521 -17.103 -5.101 1.00 92.94 438 ILE A O 1
ATOM 3437 N N . ARG A 1 439 ? -6.739 -17.413 -2.884 1.00 88.25 439 ARG A N 1
ATOM 3438 C CA . ARG A 1 439 ? -5.303 -17.620 -2.651 1.00 88.25 439 ARG A CA 1
ATOM 3439 C C . ARG A 1 439 ? -4.760 -18.848 -3.368 1.00 88.25 439 ARG A C 1
ATOM 3441 O O . ARG A 1 439 ? -3.742 -18.735 -4.041 1.00 88.25 439 ARG A O 1
ATOM 3448 N N . GLU A 1 440 ? -5.451 -19.980 -3.280 1.00 93.62 440 GLU A N 1
ATOM 3449 C CA . GLU A 1 440 ? -5.046 -21.208 -3.975 1.00 93.62 440 GLU A CA 1
ATOM 3450 C C . GLU A 1 440 ? -4.987 -21.005 -5.499 1.00 93.62 440 GLU A C 1
ATOM 3452 O O . GLU A 1 440 ? -4.045 -21.464 -6.145 1.00 93.62 440 GLU A O 1
ATOM 3457 N N . ILE A 1 441 ? -5.939 -20.258 -6.073 1.00 93.50 441 ILE A N 1
ATOM 3458 C CA . ILE A 1 441 ? -5.947 -19.900 -7.499 1.00 93.50 441 ILE A CA 1
ATOM 3459 C C . ILE A 1 441 ? -4.741 -19.021 -7.858 1.00 93.50 441 ILE A C 1
ATOM 3461 O O . ILE A 1 441 ? -4.060 -19.304 -8.846 1.00 93.50 441 ILE A O 1
ATOM 3465 N N . ILE A 1 442 ? -4.453 -17.981 -7.065 1.00 89.06 442 ILE A N 1
ATOM 3466 C CA . ILE A 1 442 ? -3.293 -17.105 -7.291 1.00 89.06 442 ILE A CA 1
ATOM 3467 C C . ILE A 1 442 ? -2.007 -17.932 -7.238 1.00 89.06 442 ILE A C 1
ATOM 3469 O O . ILE A 1 442 ? -1.248 -17.939 -8.204 1.00 89.06 442 ILE A O 1
ATOM 3473 N N . GLU A 1 443 ? -1.794 -18.700 -6.169 1.00 88.25 443 GLU A N 1
ATOM 3474 C CA . GLU A 1 443 ? -0.588 -19.511 -5.990 1.00 88.25 443 GLU A CA 1
ATOM 3475 C C . GLU A 1 443 ? -0.397 -20.551 -7.100 1.00 88.25 443 GLU A C 1
ATOM 3477 O O . GLU A 1 443 ? 0.728 -20.757 -7.557 1.00 88.25 443 GLU A O 1
ATOM 3482 N N . ALA A 1 444 ? -1.475 -21.199 -7.553 1.00 92.12 444 ALA A N 1
ATOM 3483 C CA . ALA A 1 444 ? -1.419 -22.194 -8.621 1.00 92.12 444 ALA A CA 1
ATOM 3484 C C . ALA A 1 444 ? -1.057 -21.589 -9.985 1.00 92.12 444 ALA A C 1
ATOM 3486 O O . ALA A 1 444 ? -0.451 -22.270 -10.809 1.00 92.12 444 ALA A O 1
ATOM 3487 N N . ARG A 1 445 ? -1.428 -20.326 -10.234 1.00 86.62 445 ARG A N 1
ATOM 3488 C CA . ARG A 1 445 ? -1.192 -19.632 -11.510 1.00 86.62 445 ARG A CA 1
ATOM 3489 C C . ARG A 1 445 ? 0.110 -18.828 -11.544 1.00 86.62 445 ARG A C 1
ATOM 3491 O O . ARG A 1 445 ? 0.600 -18.531 -12.632 1.00 86.62 445 ARG A O 1
ATOM 3498 N N . THR A 1 446 ? 0.646 -18.441 -10.385 1.00 81.19 446 THR A N 1
ATOM 3499 C CA . THR A 1 446 ? 1.867 -17.619 -10.297 1.00 81.19 446 THR A CA 1
ATOM 3500 C C . THR A 1 446 ? 3.156 -18.411 -10.104 1.00 81.19 446 THR A C 1
ATOM 3502 O O . THR A 1 446 ? 4.229 -17.829 -10.264 1.00 81.19 446 THR A O 1
ATOM 3505 N N . LYS A 1 447 ? 3.067 -19.700 -9.758 1.00 80.56 447 LYS A N 1
ATOM 3506 C CA . LYS A 1 447 ? 4.192 -20.643 -9.870 1.00 80.56 447 LYS A CA 1
ATOM 3507 C C . LYS A 1 447 ? 4.509 -20.874 -11.347 1.00 80.56 447 LYS A C 1
ATOM 3509 O O . LYS A 1 447 ? 5.707 -20.846 -11.705 1.00 80.56 447 LYS A O 1
#

Sequence (447 aa):
MARRTRYGRSLLVTALIGAVIGSAVSLRSTMHAQTTVSGSSERGGNSSNLCIGDRCVIERALPSPNEQGNTETDVGRTGGSNVVRDIDEDEEDKDKDKDKDKDKDKDKDKDKDKDKNEKEEDKDEKEEARKKAEEARRKAEEDRKHAEEEWKRLESERIRIEEEARERLRKEEEERQKKIEEARKNALPPAGGEDVQPGCFSISGEWTTNRALCMQPTPLSQEVVTEHPDEERIQEAKEDVLHKKMERRYVATPEVEGKRIALLVLIQETAERLGAVQSTGLVTNPEQQQFIGSSIEWLKGGAAYFSESRREDEVDQMITYIRQIAVYAQDVVVEARKAGGTSMTPDISALFLRTERLLLVFPDILALLSREGITTDPSLASDYATLLNYFKTVRDACAQNAASCSALDDVLTGMQHLQASVQSVITVAGKPETEKLIREIIEARTK

Foldseek 3Di:
DDDDDPPLPLLVLCLVVCVLCVVVVVVLLVLVLPLVPPDDDPDDDDDDDDDDDDDDDDDDDDDDDDDDDDDDDDDDDDDDDDDDDDDDDDDDDDDDDDDDDDDDDDDDDDDDDDDDPPPPVVVVVVVVVVVVVVVVVVVVVVVVVVVVVVVVVVVVVVVVVVVVVVVVVVVVVVVVVVVVVVVVVVPDDPPDDDDPQDWAAFPVRHTDSPPVRHDDPPPDPPPPPPPPVVVVVVVVVVVVVVVVVVCVVFPDDSVQVSLLVSLLSLLVVLLVVLVVVLVVCLQVDVVLNVLSVVSSVVSVVVNVVSPGRDDSVVSVVSVVVSVVSVSVNSVSNSVSCVVVVPPPVPPLVVVLVLLLLQLVLVVVLVVLCVVVVQDADPVLVVLSVVLNVQSVVLVVVCVVPVSSVSCVVVSSVSSVVSVVSSSVSCVVVVDVVSVVVSVVSNVVRND